Protein AF-A0A7W1IZS8-F1 (afdb_monomer)

Mean predicted aligned error: 7.18 Å

Solvent-accessible surface area (backbone atoms only — not comparable to full-atom values): 22994 Å² total; per-residue (Å²): 140,63,50,62,63,53,55,46,51,70,70,46,80,69,93,58,87,9,9,58,62,94,74,57,68,51,15,71,19,32,3,12,19,52,25,32,38,29,63,50,83,58,79,60,17,72,77,40,19,22,6,53,27,15,42,20,42,44,73,64,61,78,94,62,68,55,91,59,57,47,71,19,48,64,42,80,49,37,43,67,32,41,40,32,41,39,38,33,40,28,42,36,40,38,44,27,64,62,30,51,51,32,48,44,58,47,49,53,40,50,78,71,42,44,62,61,48,32,33,64,58,25,48,76,43,53,68,51,46,32,53,50,48,44,47,44,38,26,56,45,56,36,54,40,75,54,21,27,33,38,39,34,34,38,38,37,40,37,39,33,56,35,30,35,36,43,37,43,33,40,33,17,20,28,36,41,31,49,70,43,84,48,46,31,18,63,13,67,12,71,98,62,45,55,32,57,31,50,66,68,46,73,75,91,59,88,48,74,45,64,50,74,65,54,44,48,52,34,36,75,63,61,24,75,46,35,70,56,56,25,19,38,35,33,66,60,63,52,45,68,86,49,39,60,48,36,49,55,39,52,43,37,34,38,75,29,83,41,45,42,84,67,28,68,23,20,38,32,38,42,30,28,30,38,38,36,38,36,42,28,39,24,47,44,85,50,85,39,39,21,35,18,28,33,48,24,46,31,45,26,35,22,31,43,41,75,42,47,44,62,47,95,56,46,71,60,54,56,72,48,38,85,72,35,52,25,78,32,78,46,56,38,37,32,43,15,38,32,40,38,38,37,40,40,23,36,15,40,25,37,34,28,74,70,45,40,63,28,51,35,27,70,53,94,93,46,73,45,76,60,50,67,43,62,52,45,37,38,42,15,36,15,44,30,77,38,72,43,36,40,37,31,36,27,36,43,76,46,72,32,77,30,83,49,80,75,45,51,42,22,40,44,22,32,20,33,42,38,35,51,93,74,34,37,35,42,27,34,21,35,29,31,47,74,65,45,68,65,42,45,44,30,46,21,35,22,44,31,42,50,51,101,70,39,34,43,30,42,17,32,35,33,25,74,36,64,45,54,48,93,91,39,84,38,55,21,26,42,34,42,20,38,30,45,34,32,76,62

Secondary structure (DSSP, 8-state):
--HHHHHHHTTS--------SS---SHHHHHTTT--TTT--STTHHHH-GGGGGTTT-PPPTTT-S--GGGSS-TT-TTT--EEEEEEEEEEEEE-TTHHHHHHHHHHHHHTTHHHHHHHH-S-SHHHHHHHHHHHHHHHHHTSTT-EEEEEEEEEEEEEETTEEEEEEEEEEEEEEEEE---S-----SSS-HHHHHTT---S-----S-HHHHHHHHHTT-TTHHHHHHHHHHTT--TTTHHHHHHHHHHHHH----GGG---EEEEEE--EEEEEEEEEEEEETTEEEEEEEEEEEEEEEEEEEETT-TTHHHHHHTTTT-EEEEEEEEEEEEEEEE-SSEEEEEEEE-TT--EEPPPEETTEEPPPEE---EEEEEEEEEEETTEEEEEEEESS-B--SSTT--B-EEEEEEEEEETTTEEEEEEEEEESS--SS--EEEEEEEEE-SS-EEEEEEEEES-EEEETTEEEESEEEEEEEEEEE-

Sequence (488 aa):
MRLAPALVLLTGGVALGSAQESFTVGPRALGMGGTGVAAVDDLPAQYYNPAAFGFFAHQPPAEEQSDKGPLSVDNNALWRKNWGAEADFTFGARIHKDFAEHVNVLVEHYDNGTFDDLSLNGLQTEAQALQFIEILNALSNLSDPGNATTADSTGGFAVRIKQFGLGVRTYSQVSGRLNNLDLANLGLGGSGDVNTELGNITPSGSGSVLTGAQITQLTNAGITNAGIADQLAAQAGVTPEQSQLLVDALVAAQSGGGTLDQNVSSLRMYGVNVIEIPLSFGWAFNENIAIGGNLKAMIGRVYGTDVRVFDDNIEDALRNADENYEETMTWGVDLGVMVRMKMLNLGLTLRNLNSPTFDGPTVGAVTYDDYEIEPTATFGAAFIPFETLTFAADLDLIESETVLSSYKSRYARLGVEWDVLRFLALRAGYSENLAESDIGGLIHAGVGINLWLLRIDLAGAMALETTEYDGDEVPREARVGFQLAADF

pLDDT: mean 87.9, std 13.75, range [28.23, 98.81]

Radius of gyration: 27.05 Å; Cα contacts (8 Å, |Δi|>4): 1382; chains: 1; bounding box: 61×43×80 Å

Structure (mmCIF, N/CA/C/O backbone):
data_AF-A0A7W1IZS8-F1
#
_entry.id   AF-A0A7W1IZS8-F1
#
loop_
_atom_site.group_PDB
_atom_site.id
_atom_site.type_symbol
_atom_site.label_atom_id
_atom_site.label_alt_id
_atom_site.label_comp_id
_atom_site.label_asym_id
_atom_site.label_entity_id
_atom_site.label_seq_id
_atom_site.pdbx_PDB_ins_code
_atom_site.Cartn_x
_atom_site.Cartn_y
_atom_site.Cartn_z
_atom_site.occupancy
_atom_site.B_iso_or_equiv
_atom_site.auth_seq_id
_atom_site.auth_comp_id
_atom_site.auth_asym_id
_atom_site.auth_atom_id
_atom_site.pdbx_PDB_model_num
ATOM 1 N N . MET A 1 1 ? -28.287 10.564 14.687 1.00 43.97 1 MET A N 1
ATOM 2 C CA . MET A 1 1 ? -27.013 9.827 14.725 1.00 43.97 1 MET A CA 1
ATOM 3 C C . MET A 1 1 ? -26.788 9.107 13.413 1.00 43.97 1 MET A C 1
ATOM 5 O O . MET A 1 1 ? -27.653 8.342 13.007 1.00 43.97 1 MET A O 1
ATOM 9 N N . ARG A 1 2 ? -25.683 9.398 12.721 1.00 51.78 2 ARG A N 1
ATOM 10 C CA . ARG A 1 2 ? -25.278 8.764 11.458 1.00 51.78 2 ARG A CA 1
ATOM 11 C C . ARG A 1 2 ? -23.808 8.338 11.551 1.00 51.78 2 ARG A C 1
ATOM 13 O O . ARG A 1 2 ? -22.963 8.990 10.954 1.00 51.78 2 ARG A O 1
ATOM 20 N N . LEU A 1 3 ? -23.513 7.258 12.293 1.00 46.31 3 LEU A N 1
ATOM 21 C CA . LEU A 1 3 ? -22.224 6.557 12.143 1.00 46.31 3 LEU A CA 1
ATOM 22 C C . LEU A 1 3 ? -22.141 5.883 10.770 1.00 46.31 3 LEU A C 1
ATOM 24 O O . LEU A 1 3 ? -21.041 5.748 10.258 1.00 46.31 3 LEU A O 1
ATOM 28 N N . ALA A 1 4 ? -23.273 5.493 10.164 1.00 38.16 4 ALA A N 1
ATOM 29 C CA . ALA A 1 4 ? -23.290 4.783 8.883 1.00 38.16 4 ALA A CA 1
ATOM 30 C C . ALA A 1 4 ? -22.447 5.455 7.787 1.00 38.16 4 ALA A C 1
ATOM 32 O O . ALA A 1 4 ? -21.637 4.755 7.213 1.00 38.16 4 ALA A O 1
ATOM 33 N N . PRO A 1 5 ? -22.516 6.772 7.503 1.00 43.12 5 PRO A N 1
ATOM 34 C CA . PRO A 1 5 ? -21.577 7.417 6.592 1.00 43.12 5 PRO A CA 1
ATOM 35 C C . PRO A 1 5 ? -20.125 7.235 7.034 1.00 43.12 5 PRO A C 1
ATOM 37 O O . PRO A 1 5 ? -19.337 6.777 6.229 1.00 43.12 5 PRO A O 1
ATOM 40 N N . ALA A 1 6 ? -19.768 7.518 8.294 1.00 45.16 6 ALA A N 1
ATOM 41 C CA . ALA A 1 6 ? -18.395 7.412 8.809 1.00 45.16 6 ALA A CA 1
ATOM 42 C C . ALA A 1 6 ? -17.811 5.996 8.673 1.00 45.16 6 ALA A C 1
ATOM 44 O O . ALA A 1 6 ? -16.669 5.831 8.259 1.00 45.16 6 ALA A O 1
ATOM 45 N N . LEU A 1 7 ? -18.617 4.986 8.995 1.00 44.16 7 LEU A N 1
ATOM 46 C CA . LEU A 1 7 ? -18.271 3.569 8.943 1.00 44.16 7 LEU A CA 1
ATOM 47 C C . LEU A 1 7 ? -18.334 2.998 7.518 1.00 44.16 7 LEU A C 1
ATOM 49 O O . LEU A 1 7 ? -17.477 2.213 7.146 1.00 44.16 7 LEU A O 1
ATOM 53 N N . VAL A 1 8 ? -19.271 3.456 6.684 1.00 42.56 8 VAL A N 1
ATOM 54 C CA . VAL A 1 8 ? -19.317 3.163 5.239 1.00 42.56 8 VAL A CA 1
ATOM 55 C C . VAL A 1 8 ? -18.201 3.899 4.491 1.00 42.56 8 VAL A C 1
ATOM 57 O O . VAL A 1 8 ? -17.838 3.498 3.400 1.00 42.56 8 VAL A O 1
ATOM 60 N N . LEU A 1 9 ? -17.610 4.957 5.044 1.00 46.25 9 LEU A N 1
ATOM 61 C CA . LEU A 1 9 ? -16.424 5.631 4.494 1.00 46.25 9 LEU A CA 1
ATOM 62 C C . LEU A 1 9 ? -15.120 4.949 4.910 1.00 46.25 9 LEU A C 1
ATOM 64 O O . LEU A 1 9 ? -14.120 5.075 4.206 1.00 46.25 9 LEU A O 1
ATOM 68 N N . LEU A 1 10 ? -15.141 4.203 6.019 1.00 44.50 10 LEU A N 1
ATOM 69 C CA . LEU A 1 10 ? -14.067 3.283 6.394 1.00 44.50 10 LEU A CA 1
ATOM 70 C C . LEU A 1 10 ? -13.982 2.077 5.453 1.00 44.50 10 LEU A C 1
ATOM 72 O O . LEU A 1 10 ? -12.990 1.360 5.474 1.00 44.50 10 LEU A O 1
ATOM 76 N N . THR A 1 11 ? -15.012 1.848 4.636 1.00 39.25 11 THR A N 1
ATOM 77 C CA . THR A 1 11 ? -15.180 0.598 3.892 1.00 39.25 11 THR A CA 1
ATOM 78 C C . THR A 1 11 ? -15.521 0.798 2.410 1.00 39.25 11 THR A C 1
ATOM 80 O O . THR A 1 11 ? -15.166 -0.006 1.550 1.00 39.25 11 THR A O 1
ATOM 83 N N . GLY A 1 12 ? -16.154 1.916 2.077 1.00 35.62 12 GLY A N 1
ATOM 84 C CA . GLY A 1 12 ? -16.449 2.406 0.743 1.00 35.62 12 GLY A CA 1
ATOM 85 C C . GLY A 1 12 ? -15.410 3.439 0.351 1.00 35.62 12 GLY A C 1
ATOM 86 O O . GLY A 1 12 ? -15.528 4.612 0.703 1.00 35.62 12 GLY A O 1
ATOM 87 N N . GLY A 1 13 ? -14.397 2.977 -0.386 1.00 38.09 13 GLY A N 1
ATOM 88 C CA . GLY A 1 13 ? -13.285 3.781 -0.879 1.00 38.09 13 GLY A CA 1
ATOM 89 C C . GLY A 1 13 ? -13.738 5.148 -1.380 1.00 38.09 13 GLY A C 1
ATOM 90 O O . GLY A 1 13 ? -14.340 5.277 -2.450 1.00 38.09 13 GLY A O 1
ATOM 91 N N . VAL A 1 14 ? -13.427 6.182 -0.601 1.00 33.12 14 VAL A N 1
ATOM 92 C CA . VAL A 1 14 ? -13.538 7.552 -1.075 1.00 33.12 14 VAL A CA 1
ATOM 93 C C . VAL A 1 14 ? -12.558 7.680 -2.228 1.00 33.12 14 VAL A C 1
ATOM 95 O O . VAL A 1 14 ? -11.352 7.490 -2.070 1.00 33.12 14 VAL A O 1
ATOM 98 N N . ALA A 1 15 ? -13.099 7.995 -3.401 1.00 29.88 15 ALA A N 1
ATOM 99 C CA . ALA A 1 15 ? -12.353 8.431 -4.566 1.00 29.88 15 ALA A CA 1
ATOM 100 C C . ALA A 1 15 ? -11.723 9.804 -4.287 1.00 29.88 15 ALA A C 1
ATOM 102 O O . ALA A 1 15 ? -12.130 10.818 -4.839 1.00 29.88 15 ALA A O 1
ATOM 103 N N . LEU A 1 16 ? -10.730 9.835 -3.410 1.00 28.62 16 LEU A N 1
ATOM 104 C CA . LEU A 1 16 ? -9.750 10.898 -3.318 1.00 28.62 16 LEU A CA 1
ATOM 105 C C . LEU A 1 16 ? -8.412 10.192 -3.445 1.00 28.62 16 LEU A C 1
ATOM 107 O O . LEU A 1 16 ? -7.897 9.594 -2.503 1.00 28.62 16 LEU A O 1
ATOM 111 N N . GLY A 1 17 ? -7.897 10.169 -4.673 1.00 28.23 17 GLY A N 1
ATOM 112 C CA . GLY A 1 17 ? -6.537 9.713 -4.875 1.00 28.23 17 GLY A CA 1
ATOM 113 C C . GLY A 1 17 ? -5.616 10.592 -4.036 1.00 28.23 17 GLY A C 1
ATOM 114 O O . GLY A 1 17 ? -5.712 11.812 -4.141 1.00 28.23 17 GLY A O 1
ATOM 115 N N . SER A 1 18 ? -4.673 10.001 -3.299 1.00 35.53 18 SER A N 1
ATOM 116 C CA . SER A 1 18 ? -3.227 10.174 -3.531 1.00 35.53 18 SER A CA 1
ATOM 117 C C . SER A 1 18 ? -2.271 9.981 -2.297 1.00 35.53 18 SER A C 1
ATOM 119 O O . SER A 1 18 ? -2.784 10.072 -1.199 1.00 35.53 18 SER A O 1
ATOM 121 N N . ALA A 1 19 ? -0.933 9.686 -2.493 1.00 36.50 19 ALA A N 1
ATOM 122 C CA . ALA A 1 19 ? 0.280 9.242 -1.680 1.00 36.50 19 ALA A CA 1
ATOM 123 C C . ALA A 1 19 ? 1.075 7.984 -2.130 1.00 36.50 19 ALA A C 1
ATOM 125 O O . ALA A 1 19 ? 0.752 7.449 -3.159 1.00 36.50 19 ALA A O 1
ATOM 126 N N . GLN A 1 20 ? 2.121 7.483 -1.440 1.00 38.25 20 GLN A N 1
ATOM 127 C CA . GLN A 1 20 ? 3.012 6.430 -1.984 1.00 38.25 20 GLN A CA 1
ATOM 128 C C . GLN A 1 20 ? 3.476 5.298 -1.031 1.00 38.25 20 GLN A C 1
ATOM 130 O O . GLN A 1 20 ? 4.017 5.543 0.045 1.00 38.25 20 GLN A O 1
ATOM 135 N N . GLU A 1 21 ? 3.349 4.053 -1.527 1.00 48.28 21 GLU A N 1
ATOM 136 C CA . GLU A 1 21 ? 3.900 2.776 -1.021 1.00 48.28 21 GLU A CA 1
ATOM 137 C C . GLU A 1 21 ? 4.886 2.187 -2.061 1.00 48.28 21 GLU A C 1
ATOM 139 O O . GLU A 1 21 ? 5.133 2.797 -3.104 1.00 48.28 21 GLU A O 1
ATOM 144 N N . SER A 1 22 ? 5.427 0.978 -1.858 1.00 57.94 22 SER A N 1
ATOM 145 C CA . SER A 1 22 ? 6.132 0.232 -2.912 1.00 57.94 22 SER A CA 1
ATOM 146 C C . SER A 1 22 ? 5.193 -0.086 -4.081 1.00 57.94 22 SER A C 1
ATOM 148 O O . SER A 1 22 ? 4.515 -1.112 -4.126 1.00 57.94 22 SER A O 1
ATOM 150 N N . PHE A 1 23 ? 5.123 0.830 -5.042 1.00 75.62 23 PHE A N 1
ATOM 151 C CA . PHE A 1 23 ? 4.210 0.692 -6.158 1.00 75.62 23 PHE A CA 1
ATOM 152 C C . PHE A 1 23 ? 4.622 -0.407 -7.111 1.00 75.62 23 PHE A C 1
ATOM 154 O O . PHE A 1 23 ? 5.800 -0.596 -7.434 1.00 75.62 23 PHE A O 1
ATOM 161 N N . THR A 1 24 ? 3.597 -1.027 -7.680 1.00 85.75 24 THR A N 1
ATOM 162 C CA . THR A 1 24 ? 3.748 -1.797 -8.903 1.00 85.75 24 THR A CA 1
ATOM 163 C C . THR A 1 24 ? 3.389 -0.919 -10.097 1.00 85.75 24 THR A C 1
ATOM 165 O O . THR A 1 24 ? 2.218 -0.635 -10.353 1.00 85.75 24 THR A O 1
ATOM 168 N N . VAL A 1 25 ? 4.419 -0.455 -10.804 1.00 90.69 25 VAL A N 1
ATOM 169 C CA . VAL A 1 25 ? 4.283 0.441 -11.954 1.00 90.69 25 VAL A CA 1
ATOM 170 C C . VAL A 1 25 ? 4.130 -0.379 -13.229 1.00 90.69 25 VAL A C 1
ATOM 172 O O . VAL A 1 25 ? 4.964 -1.219 -13.534 1.00 90.69 25 VAL A O 1
ATOM 175 N N . GLY A 1 26 ? 3.083 -0.122 -14.008 1.00 92.00 26 GLY A N 1
ATOM 176 C CA . GLY A 1 26 ? 2.850 -0.846 -15.254 1.00 92.00 26 GLY A CA 1
ATOM 177 C C . GLY A 1 26 ? 2.192 -2.232 -15.058 1.00 92.00 26 GLY A C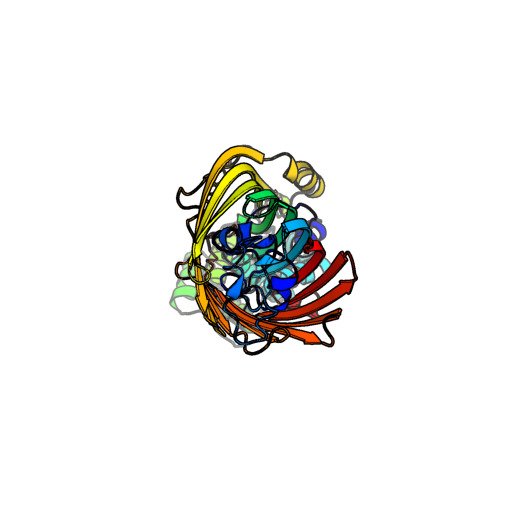 1
ATOM 178 O O . GLY A 1 26 ? 2.664 -3.067 -14.281 1.00 92.00 26 GLY A O 1
ATOM 179 N N . PRO A 1 27 ? 1.127 -2.548 -15.813 1.00 94.62 27 PRO A N 1
ATOM 180 C CA . PRO A 1 27 ? 0.439 -3.841 -15.778 1.00 94.62 27 PRO A CA 1
ATOM 181 C C . PRO A 1 27 ? 1.301 -5.039 -16.163 1.00 94.62 27 PRO A C 1
ATOM 183 O O . PRO A 1 27 ? 1.042 -6.146 -15.693 1.00 94.62 27 PRO A O 1
ATOM 186 N N . ARG A 1 28 ? 2.326 -4.858 -17.008 1.00 95.44 28 ARG A N 1
ATOM 187 C CA . ARG A 1 28 ? 3.277 -5.938 -17.305 1.00 95.44 28 ARG A CA 1
ATOM 188 C C . ARG A 1 28 ? 3.970 -6.415 -16.031 1.00 95.44 28 ARG A C 1
ATOM 190 O O . ARG A 1 28 ? 3.966 -7.614 -15.762 1.00 95.44 28 ARG A O 1
ATOM 197 N N . ALA A 1 29 ? 4.512 -5.488 -15.244 1.00 96.69 29 ALA A N 1
ATOM 198 C CA . ALA A 1 29 ? 5.146 -5.818 -13.977 1.00 96.69 29 ALA A CA 1
ATOM 199 C C . ALA A 1 29 ? 4.118 -6.331 -12.962 1.00 96.69 29 ALA A C 1
ATOM 201 O O . ALA A 1 29 ? 4.387 -7.342 -12.318 1.00 96.69 29 ALA A O 1
ATOM 202 N N . LEU A 1 30 ? 2.917 -5.730 -12.892 1.00 97.31 30 LEU A N 1
ATOM 203 C CA . LEU A 1 30 ? 1.813 -6.231 -12.058 1.00 97.31 30 LEU A CA 1
ATOM 204 C C . LEU A 1 30 ? 1.523 -7.703 -12.339 1.00 97.31 30 LEU A C 1
ATOM 206 O O . LEU A 1 30 ? 1.610 -8.518 -11.436 1.00 97.31 30 LEU A O 1
ATOM 210 N N . GLY A 1 31 ? 1.315 -8.089 -13.597 1.00 97.56 31 GLY A N 1
ATOM 211 C CA . GLY A 1 31 ? 1.073 -9.489 -13.952 1.00 97.56 31 GLY A CA 1
ATOM 212 C C . GLY A 1 31 ? 2.228 -10.444 -13.616 1.00 97.56 31 GLY A C 1
ATOM 213 O O . GLY A 1 31 ? 1.997 -11.646 -13.525 1.00 97.56 31 GLY A O 1
ATOM 214 N N . MET A 1 32 ? 3.451 -9.934 -13.429 1.00 97.94 32 MET A N 1
ATOM 215 C CA . MET A 1 32 ? 4.651 -10.697 -13.063 1.00 97.94 32 MET A CA 1
ATOM 216 C C . MET A 1 32 ? 5.034 -10.545 -11.577 1.00 97.94 32 MET A C 1
ATOM 218 O O . MET A 1 32 ? 6.210 -10.674 -11.231 1.00 97.94 32 MET A O 1
ATOM 222 N N . GLY A 1 33 ? 4.091 -10.228 -10.686 1.00 96.50 33 GLY A N 1
ATOM 223 C CA . GLY A 1 33 ? 4.384 -10.132 -9.250 1.00 96.50 33 GLY A CA 1
ATOM 224 C C . GLY A 1 33 ? 5.113 -8.852 -8.847 1.00 96.50 33 GLY A C 1
ATOM 225 O O . GLY A 1 33 ? 5.777 -8.823 -7.819 1.00 96.50 33 GLY A O 1
ATOM 226 N N . GLY A 1 34 ? 5.062 -7.811 -9.678 1.00 95.50 34 GLY A N 1
ATOM 227 C CA . GLY A 1 34 ? 5.795 -6.557 -9.500 1.00 95.50 34 GLY A CA 1
ATOM 228 C C . GLY A 1 34 ? 7.278 -6.627 -9.872 1.00 95.50 34 GLY A C 1
ATOM 229 O O . GLY A 1 34 ? 8.031 -5.723 -9.515 1.00 95.50 34 GLY A O 1
ATOM 230 N N . THR A 1 35 ? 7.712 -7.682 -10.567 1.00 97.25 35 THR A N 1
ATOM 231 C CA . THR A 1 35 ? 9.100 -7.815 -11.032 1.00 97.25 35 THR A CA 1
ATOM 232 C C . THR A 1 35 ? 9.377 -6.936 -12.253 1.00 97.25 35 THR A C 1
ATOM 234 O O . THR A 1 35 ? 8.538 -6.788 -13.142 1.00 97.25 35 THR A O 1
ATOM 237 N N . GLY A 1 36 ? 10.583 -6.371 -12.321 1.00 95.38 36 GLY A N 1
ATOM 238 C CA . GLY A 1 36 ? 10.985 -5.498 -13.421 1.00 95.38 36 GLY A CA 1
ATOM 239 C C . GLY A 1 36 ? 12.461 -5.100 -13.437 1.00 95.38 36 GLY A C 1
ATOM 240 O O . GLY A 1 36 ? 12.983 -4.800 -14.504 1.00 95.38 36 GLY A O 1
ATOM 241 N N . VAL A 1 37 ? 13.197 -5.163 -12.325 1.00 97.31 37 VAL A N 1
ATOM 242 C CA . VAL A 1 37 ? 14.558 -4.587 -12.234 1.00 97.31 37 VAL A CA 1
ATOM 243 C C . VAL A 1 37 ? 15.540 -5.164 -13.265 1.00 97.31 37 VAL A C 1
ATOM 245 O O . VAL A 1 37 ? 16.392 -4.441 -13.790 1.00 97.31 37 VAL A O 1
ATOM 248 N N . ALA A 1 38 ? 15.420 -6.455 -13.583 1.00 97.19 38 ALA A N 1
ATOM 249 C CA . ALA A 1 38 ? 16.226 -7.125 -14.611 1.00 97.19 38 ALA A CA 1
ATOM 250 C C . ALA A 1 38 ? 15.430 -7.563 -15.857 1.00 97.19 38 ALA A C 1
ATOM 252 O O . ALA A 1 38 ? 16.031 -7.975 -16.853 1.00 97.19 38 ALA A O 1
ATOM 253 N N . ALA A 1 39 ? 14.096 -7.498 -15.797 1.00 96.06 39 ALA A N 1
ATOM 254 C CA . ALA A 1 39 ? 13.183 -7.966 -16.844 1.00 96.06 39 ALA A CA 1
ATOM 255 C C . ALA A 1 39 ? 12.528 -6.828 -17.643 1.00 96.06 39 ALA A C 1
ATOM 257 O O . ALA A 1 39 ? 11.835 -7.094 -18.631 1.00 96.06 39 ALA A O 1
ATOM 258 N N . VAL A 1 40 ? 12.715 -5.576 -17.215 1.00 94.06 40 VAL A N 1
ATOM 259 C CA . VAL A 1 40 ? 12.160 -4.404 -17.888 1.00 94.06 40 VAL A CA 1
ATOM 260 C C . VAL A 1 40 ? 12.774 -4.240 -19.269 1.00 94.06 40 VAL A C 1
ATOM 262 O O . VAL A 1 40 ? 13.985 -4.367 -19.467 1.00 94.06 40 VAL A O 1
ATOM 265 N N . ASP A 1 41 ? 11.911 -3.989 -20.239 1.00 90.69 41 ASP A N 1
ATOM 266 C CA . ASP A 1 41 ? 12.270 -3.901 -21.646 1.00 90.69 41 ASP A CA 1
ATOM 267 C C . ASP A 1 41 ? 11.582 -2.722 -22.343 1.00 90.69 41 ASP A C 1
ATOM 269 O O . ASP A 1 41 ? 11.731 -2.548 -23.549 1.00 90.69 41 ASP A O 1
ATOM 273 N N . ASP A 1 42 ? 10.848 -1.907 -21.596 1.00 89.12 42 ASP A N 1
ATOM 274 C CA . ASP A 1 42 ? 9.970 -0.840 -22.051 1.00 89.12 42 ASP A CA 1
ATOM 275 C C . ASP A 1 42 ? 10.107 0.416 -21.163 1.00 89.12 42 ASP A C 1
ATOM 277 O O . ASP A 1 42 ? 11.081 0.599 -20.428 1.00 89.12 42 ASP A O 1
ATOM 281 N N . LEU A 1 43 ? 9.170 1.350 -21.296 1.00 89.75 43 LEU A N 1
ATOM 282 C CA . LEU A 1 43 ? 9.180 2.662 -20.646 1.00 89.75 43 LEU A CA 1
ATOM 283 C C . LEU A 1 43 ? 9.077 2.668 -19.102 1.00 89.75 43 LEU A C 1
ATOM 285 O O . LEU A 1 43 ? 9.686 3.565 -18.505 1.00 89.75 43 LEU A O 1
ATOM 289 N N . PRO A 1 44 ? 8.495 1.662 -18.417 1.00 92.69 44 PRO A N 1
ATOM 290 C CA . PRO A 1 44 ? 8.609 1.485 -16.972 1.00 92.69 44 PRO A CA 1
ATOM 291 C C . PRO A 1 44 ? 10.056 1.309 -16.494 1.00 92.69 44 PRO A C 1
ATOM 293 O O . PRO A 1 44 ? 10.304 1.350 -15.290 1.00 92.69 44 PRO A O 1
ATOM 296 N N . ALA A 1 45 ? 11.041 1.189 -17.396 1.00 95.25 45 ALA A N 1
ATOM 297 C CA . ALA A 1 45 ? 12.463 1.261 -17.060 1.00 95.25 45 ALA A CA 1
ATOM 298 C C . ALA A 1 45 ? 12.819 2.530 -16.278 1.00 95.25 45 ALA A C 1
ATOM 300 O O . ALA A 1 45 ? 13.744 2.497 -15.472 1.00 95.25 45 ALA A O 1
ATOM 301 N N . GLN A 1 46 ? 12.076 3.629 -16.469 1.00 95.00 46 GLN A N 1
ATOM 302 C CA . GLN A 1 46 ? 12.249 4.846 -15.669 1.00 95.00 46 GLN A CA 1
ATOM 303 C C . GLN A 1 46 ? 12.047 4.564 -14.175 1.00 95.00 46 GLN A C 1
ATOM 305 O O . GLN A 1 46 ? 12.768 5.112 -13.353 1.00 95.00 46 GLN A O 1
ATOM 310 N N . TYR A 1 47 ? 11.111 3.683 -13.822 1.00 95.38 47 TYR A N 1
ATOM 311 C CA . TYR A 1 47 ? 10.851 3.273 -12.445 1.00 95.38 47 TYR A CA 1
ATOM 312 C C . TYR A 1 47 ? 11.756 2.116 -12.008 1.00 95.38 47 TYR A C 1
ATOM 314 O O . TYR A 1 47 ? 12.408 2.200 -10.969 1.00 95.38 47 TYR A O 1
ATOM 322 N N . TYR A 1 48 ? 11.801 1.040 -12.799 1.00 96.62 48 TYR A N 1
ATOM 323 C CA . TYR A 1 48 ? 12.417 -0.221 -12.382 1.00 96.62 48 TYR A CA 1
ATOM 324 C C . TYR A 1 48 ? 13.932 -0.246 -12.495 1.00 96.62 48 TYR A C 1
ATOM 326 O O . TYR A 1 48 ? 14.578 -0.766 -11.593 1.00 96.62 48 TYR A O 1
ATOM 334 N N . ASN A 1 49 ? 14.498 0.233 -13.607 1.00 98.06 49 ASN A N 1
ATOM 335 C CA . ASN A 1 49 ? 15.945 0.264 -13.803 1.00 98.06 49 ASN A CA 1
ATOM 336 C C . ASN A 1 49 ? 16.332 1.168 -14.989 1.00 98.06 49 ASN A C 1
ATOM 338 O O . ASN A 1 49 ? 16.298 0.719 -16.145 1.00 98.06 49 ASN A O 1
ATOM 342 N N . PRO A 1 50 ? 16.778 2.415 -14.746 1.00 97.81 50 PRO A N 1
ATOM 343 C CA . PRO A 1 50 ? 17.102 3.340 -15.826 1.00 97.81 50 PRO A CA 1
ATOM 344 C C . PRO A 1 50 ? 18.319 2.904 -16.659 1.00 97.81 50 PRO A C 1
ATOM 346 O O . PRO A 1 50 ? 18.528 3.428 -17.752 1.00 97.81 50 PRO A O 1
ATOM 349 N N . ALA A 1 51 ? 19.111 1.918 -16.217 1.00 98.00 51 ALA A N 1
ATOM 350 C CA . ALA A 1 51 ? 20.191 1.366 -17.036 1.00 98.00 51 ALA A CA 1
ATOM 351 C C . ALA A 1 51 ? 19.697 0.668 -18.308 1.00 98.00 51 ALA A C 1
ATOM 353 O O . ALA A 1 51 ? 20.441 0.623 -19.290 1.00 98.00 51 ALA A O 1
ATOM 354 N N . ALA A 1 52 ? 18.447 0.187 -18.338 1.00 96.25 52 ALA A N 1
ATOM 355 C CA . ALA A 1 52 ? 17.859 -0.393 -19.546 1.00 96.25 52 ALA A CA 1
ATOM 356 C C . ALA A 1 52 ? 17.879 0.596 -20.726 1.00 96.25 52 ALA A C 1
ATOM 358 O O . ALA A 1 52 ? 18.047 0.181 -21.876 1.00 96.25 52 ALA A O 1
ATOM 359 N N . PHE A 1 53 ? 17.838 1.911 -20.447 1.00 96.62 53 PHE A N 1
ATOM 360 C CA . PHE A 1 53 ? 17.958 2.936 -21.480 1.00 96.62 53 PHE A CA 1
ATOM 361 C C . PHE A 1 53 ? 19.262 2.872 -22.270 1.00 96.62 53 PHE A C 1
ATOM 363 O O . PHE A 1 53 ? 19.267 3.213 -23.448 1.00 96.62 53 PHE A O 1
ATOM 370 N N . GLY A 1 54 ? 20.350 2.374 -21.679 1.00 95.38 54 GLY A N 1
ATOM 371 C CA . GLY A 1 54 ? 21.625 2.254 -22.379 1.00 95.38 54 GLY A CA 1
ATOM 372 C C . GLY A 1 54 ? 21.585 1.259 -23.536 1.00 95.38 54 GLY A C 1
ATOM 373 O O . GLY A 1 54 ? 22.358 1.404 -24.479 1.00 95.38 54 GLY A O 1
ATOM 374 N N . PHE A 1 55 ? 20.682 0.276 -23.484 1.00 93.50 55 PHE A N 1
ATOM 375 C CA . PHE A 1 55 ? 20.550 -0.764 -24.503 1.00 93.50 55 PHE A CA 1
ATOM 376 C C . PHE A 1 55 ? 19.535 -0.416 -25.598 1.00 93.50 55 PHE A C 1
ATOM 378 O O . PHE A 1 55 ? 19.577 -1.000 -26.683 1.00 93.50 55 PHE A O 1
ATOM 385 N N . PHE A 1 56 ? 18.642 0.547 -25.3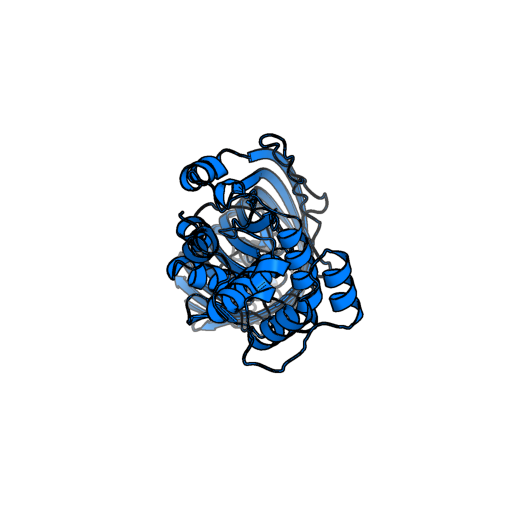58 1.00 91.88 56 PHE A N 1
ATOM 386 C CA . PHE A 1 56 ? 17.687 0.993 -26.367 1.00 91.88 56 PHE A CA 1
ATOM 387 C C . PHE A 1 56 ? 18.389 1.650 -27.552 1.00 91.88 56 PHE A C 1
ATOM 389 O O . PHE A 1 56 ? 19.152 2.603 -27.392 1.00 91.88 56 PHE A O 1
ATOM 396 N N . ALA A 1 57 ? 18.100 1.155 -28.758 1.00 84.44 57 ALA A N 1
ATOM 397 C CA . ALA A 1 57 ? 18.765 1.567 -29.996 1.00 84.44 57 ALA A CA 1
ATOM 398 C C . ALA A 1 57 ? 20.301 1.404 -29.987 1.00 84.44 57 ALA A C 1
ATOM 400 O O . ALA A 1 57 ? 20.989 1.973 -30.842 1.00 84.44 57 ALA A O 1
ATOM 401 N N . HIS A 1 58 ? 20.854 0.628 -29.046 1.00 83.88 58 HIS A N 1
ATOM 402 C CA . HIS A 1 58 ? 22.280 0.333 -29.000 1.00 83.88 58 HIS A CA 1
ATOM 403 C C . HIS A 1 58 ? 22.610 -0.733 -30.043 1.00 83.88 58 HIS A C 1
ATOM 405 O O . HIS A 1 58 ? 22.350 -1.920 -29.851 1.00 83.88 58 HIS A O 1
ATOM 411 N N . GLN A 1 59 ? 23.142 -0.303 -31.185 1.00 74.00 59 GLN A N 1
ATOM 412 C CA . GLN A 1 59 ? 23.461 -1.217 -32.275 1.00 74.00 59 GLN A CA 1
ATOM 413 C C . GLN A 1 59 ? 24.739 -2.010 -31.965 1.00 74.00 59 GLN A C 1
ATOM 415 O O . GLN A 1 59 ? 25.785 -1.391 -31.746 1.00 74.00 59 GLN A O 1
ATOM 420 N N . PRO A 1 60 ? 24.696 -3.353 -32.011 1.00 66.62 60 PRO A N 1
ATOM 421 C CA . PRO A 1 60 ? 25.902 -4.170 -31.929 1.00 66.62 60 PRO A CA 1
ATOM 422 C C . PRO A 1 60 ? 26.794 -3.947 -33.171 1.00 66.62 60 PRO A C 1
ATOM 424 O O . PRO A 1 60 ? 26.317 -3.400 -34.173 1.00 66.62 60 PRO A O 1
ATOM 427 N N . PRO A 1 61 ? 28.081 -4.349 -33.176 1.00 68.12 61 PRO A N 1
ATOM 428 C CA . PRO A 1 61 ? 28.928 -4.301 -34.373 1.00 68.12 61 PRO A CA 1
ATOM 429 C C . PRO A 1 61 ? 28.264 -4.993 -35.577 1.00 68.12 61 PRO A C 1
ATOM 431 O O . PRO A 1 61 ? 27.564 -5.984 -35.410 1.00 68.12 61 PRO A O 1
ATOM 434 N N . ALA A 1 62 ? 28.482 -4.507 -36.805 1.00 65.44 62 ALA A N 1
ATOM 435 C CA . ALA A 1 62 ? 27.767 -4.988 -38.002 1.00 65.44 62 ALA A CA 1
ATOM 436 C C . ALA A 1 62 ? 27.895 -6.506 -38.262 1.00 65.44 62 ALA A C 1
ATOM 438 O O . ALA A 1 62 ? 26.972 -7.126 -38.781 1.00 65.44 62 ALA A O 1
ATOM 439 N N . GLU A 1 63 ? 29.012 -7.111 -37.858 1.00 58.53 63 GLU A N 1
ATOM 440 C CA . GLU A 1 63 ? 29.273 -8.560 -37.938 1.00 58.53 63 GLU A CA 1
ATOM 441 C C . GLU A 1 63 ? 28.369 -9.379 -36.995 1.00 58.53 63 GLU A C 1
ATOM 443 O O . GLU A 1 63 ? 28.135 -10.568 -37.202 1.00 58.53 63 GLU A O 1
ATOM 448 N N . GLU A 1 64 ? 27.822 -8.710 -35.984 1.00 58.03 64 GLU A N 1
ATOM 449 C CA . GLU A 1 64 ? 26.946 -9.220 -34.940 1.00 58.03 64 GLU A CA 1
ATOM 450 C C . GLU A 1 64 ? 25.479 -8.765 -35.134 1.00 58.03 64 GLU A C 1
ATOM 452 O O . GLU A 1 64 ? 24.582 -9.265 -34.460 1.00 58.03 64 GLU A O 1
ATOM 457 N N . GLN A 1 65 ? 25.194 -7.902 -36.121 1.00 62.03 65 GLN A N 1
ATOM 458 C CA . GLN A 1 65 ? 23.845 -7.458 -36.526 1.00 62.03 65 GLN A CA 1
ATOM 459 C C . GLN A 1 65 ? 23.100 -8.498 -37.396 1.00 62.03 65 GLN A C 1
ATOM 461 O O . GLN A 1 65 ? 22.434 -8.156 -38.374 1.00 62.03 65 GLN A O 1
ATOM 466 N N . SER A 1 66 ? 23.208 -9.786 -37.064 1.00 54.41 66 SER A N 1
ATOM 467 C CA . SER A 1 66 ? 22.305 -10.828 -37.580 1.00 54.41 66 SER A CA 1
ATOM 468 C C . SER A 1 66 ? 21.279 -11.172 -36.500 1.00 54.41 66 SER A C 1
ATOM 470 O O . SER A 1 66 ? 21.532 -10.917 -35.328 1.00 54.41 66 SER A O 1
ATOM 472 N N . ASP A 1 67 ? 20.101 -11.683 -36.864 1.00 55.94 67 ASP A N 1
ATOM 473 C CA . ASP A 1 67 ? 19.055 -12.080 -35.907 1.00 55.94 67 ASP A CA 1
ATOM 474 C C . ASP A 1 67 ? 19.622 -13.179 -34.977 1.00 55.94 67 ASP A C 1
ATOM 476 O O . ASP A 1 67 ? 19.616 -14.361 -35.316 1.00 55.94 67 ASP A O 1
ATOM 480 N N . LYS A 1 68 ? 20.236 -12.782 -33.850 1.00 55.06 68 LYS A N 1
ATOM 481 C CA . LYS A 1 68 ? 21.134 -13.629 -33.036 1.00 55.06 68 LYS A CA 1
ATOM 482 C C . LYS A 1 68 ? 20.409 -14.778 -32.312 1.00 55.06 68 LYS A C 1
ATOM 484 O O . LYS A 1 68 ? 21.061 -15.589 -31.647 1.00 55.06 68 LYS A O 1
ATOM 489 N N . GLY A 1 69 ? 19.086 -14.884 -32.450 1.00 57.12 69 GLY A N 1
ATOM 490 C CA . GLY A 1 69 ? 18.271 -15.901 -31.797 1.00 57.12 69 GLY A CA 1
ATOM 491 C C . GLY A 1 69 ? 18.422 -15.888 -30.266 1.00 57.12 69 GLY A C 1
ATOM 492 O O . GLY A 1 69 ? 18.991 -14.957 -29.690 1.00 57.12 69 GLY A O 1
ATOM 493 N N . PRO A 1 70 ? 17.992 -16.953 -29.571 1.00 55.47 70 PRO A N 1
ATOM 494 C CA . PRO A 1 70 ? 17.907 -16.980 -28.106 1.00 55.47 70 PRO A CA 1
ATOM 495 C C . PRO A 1 70 ? 19.268 -16.990 -27.382 1.00 55.47 70 PRO A C 1
ATOM 497 O O . PRO A 1 70 ? 19.311 -16.977 -26.159 1.00 55.47 70 PRO A O 1
ATOM 500 N N . LEU A 1 71 ? 20.392 -17.051 -28.111 1.00 58.25 71 LEU A N 1
ATOM 501 C CA . LEU A 1 71 ? 21.750 -17.029 -27.548 1.00 58.25 71 LEU A CA 1
ATOM 502 C C . LEU A 1 71 ? 22.418 -15.647 -27.645 1.00 58.25 71 LEU A C 1
ATOM 504 O O . LEU A 1 71 ? 23.595 -15.515 -27.288 1.00 58.25 71 LEU A O 1
ATOM 508 N N . SER A 1 72 ? 21.690 -14.642 -28.140 1.00 75.25 72 SER A N 1
ATOM 509 C CA . SER A 1 72 ? 22.079 -13.235 -28.088 1.00 75.25 72 SER A CA 1
ATOM 510 C C . SER A 1 72 ? 22.163 -12.742 -26.648 1.00 75.25 72 SER A C 1
ATOM 512 O O . SER A 1 72 ? 21.379 -13.159 -25.803 1.00 75.25 72 SER A O 1
ATOM 514 N N . VAL A 1 73 ? 23.061 -11.797 -26.374 1.00 82.12 73 VAL A N 1
ATOM 515 C CA . VAL A 1 73 ? 22.969 -10.992 -25.144 1.00 82.12 73 VAL A CA 1
ATOM 516 C C . VAL A 1 73 ? 21.741 -10.073 -25.207 1.00 82.12 73 VAL A C 1
ATOM 518 O O . VAL A 1 73 ? 21.152 -9.774 -24.170 1.00 82.12 73 VAL A O 1
ATOM 521 N N . ASP A 1 74 ? 21.309 -9.696 -26.421 1.00 80.25 74 ASP A N 1
ATOM 522 C CA . ASP A 1 74 ? 20.056 -8.978 -26.645 1.00 80.25 74 ASP A CA 1
ATOM 523 C C . ASP A 1 74 ? 18.857 -9.907 -26.901 1.00 80.25 74 ASP A C 1
ATOM 525 O O . ASP A 1 74 ? 18.405 -10.061 -28.035 1.00 80.25 74 ASP A O 1
ATOM 529 N N . ASN A 1 75 ? 18.380 -10.568 -25.847 1.00 79.31 75 ASN A N 1
ATOM 530 C CA . ASN A 1 75 ? 17.309 -11.578 -25.867 1.00 79.31 75 ASN A CA 1
ATOM 531 C C . ASN A 1 75 ? 15.866 -11.026 -25.845 1.00 79.31 75 ASN A C 1
ATOM 533 O O . ASN A 1 75 ? 14.920 -11.803 -25.936 1.00 79.31 75 ASN A O 1
ATOM 537 N N . ASN A 1 76 ? 15.692 -9.707 -25.766 1.00 81.44 76 ASN A N 1
ATOM 538 C CA . ASN A 1 76 ? 14.408 -8.986 -25.814 1.00 81.44 76 ASN A CA 1
ATOM 539 C C . ASN A 1 76 ? 14.423 -7.843 -26.859 1.00 81.44 76 ASN A C 1
ATOM 541 O O . ASN A 1 76 ? 13.543 -6.984 -26.874 1.00 81.44 76 ASN A O 1
ATOM 545 N N . ALA A 1 77 ? 15.419 -7.848 -27.754 1.00 83.50 77 ALA A N 1
ATOM 546 C CA . ALA A 1 77 ? 15.545 -6.957 -28.907 1.00 83.50 77 ALA A CA 1
ATOM 547 C C . ALA A 1 77 ? 15.478 -5.445 -28.591 1.00 83.50 77 ALA A C 1
ATOM 549 O O . ALA A 1 77 ? 14.936 -4.673 -29.390 1.00 83.50 77 ALA A O 1
ATOM 550 N N . LEU A 1 78 ? 16.073 -4.996 -27.477 1.00 88.19 78 LEU A N 1
ATOM 551 C CA . LEU A 1 78 ? 16.115 -3.564 -27.119 1.00 88.19 78 LEU A CA 1
ATOM 552 C C . LEU A 1 78 ? 16.803 -2.717 -28.194 1.00 88.19 78 LEU A C 1
ATOM 554 O O . LEU A 1 78 ? 16.444 -1.554 -28.387 1.00 88.19 78 LEU A O 1
ATOM 558 N N . TRP A 1 79 ? 17.746 -3.295 -28.943 1.00 84.50 79 TRP A N 1
ATOM 559 C CA . TRP A 1 79 ? 18.427 -2.608 -30.040 1.00 84.50 79 TRP A CA 1
ATOM 560 C C . TRP A 1 79 ? 17.474 -2.147 -31.154 1.00 84.50 79 TRP A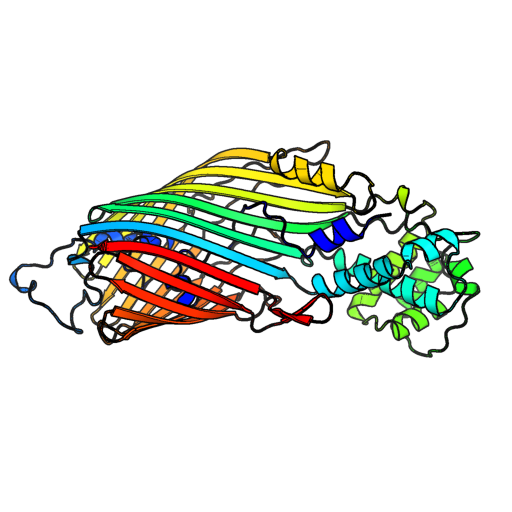 C 1
ATOM 562 O O . TRP A 1 79 ? 17.774 -1.179 -31.855 1.00 84.50 79 TRP A O 1
ATOM 572 N N . ARG A 1 80 ? 16.328 -2.822 -31.340 1.00 85.12 80 ARG A N 1
ATOM 573 C CA . ARG A 1 80 ? 15.325 -2.456 -32.360 1.00 85.12 80 ARG A CA 1
ATOM 574 C C . ARG A 1 80 ? 14.460 -1.292 -31.919 1.00 85.12 80 ARG A C 1
ATOM 576 O O . ARG A 1 80 ? 14.057 -0.493 -32.755 1.00 85.12 80 ARG A O 1
ATOM 583 N N . LYS A 1 81 ? 14.241 -1.194 -30.613 1.00 90.12 81 LYS A N 1
ATOM 584 C CA . LYS A 1 81 ? 13.390 -0.210 -29.973 1.00 90.12 81 LYS A CA 1
ATOM 585 C C . LYS A 1 81 ? 14.071 1.165 -30.078 1.00 90.12 81 LYS A C 1
ATOM 587 O O . LYS A 1 81 ? 14.987 1.468 -29.317 1.00 90.12 81 LYS A O 1
ATOM 592 N N . ASN A 1 82 ? 13.626 2.020 -30.993 1.00 90.12 82 ASN A N 1
ATOM 593 C CA . ASN A 1 82 ? 14.124 3.385 -31.205 1.00 90.12 82 ASN A CA 1
ATOM 594 C C . ASN A 1 82 ? 13.203 4.464 -30.632 1.00 90.12 82 ASN A C 1
ATOM 596 O O . ASN A 1 82 ? 13.679 5.544 -30.272 1.00 90.12 82 ASN A O 1
ATOM 600 N N . TRP A 1 83 ? 11.905 4.197 -30.579 1.00 94.31 83 TRP A N 1
ATOM 601 C CA . TRP A 1 83 ? 10.900 5.111 -30.070 1.00 94.31 83 TRP A CA 1
ATOM 602 C C . TRP A 1 83 ? 9.829 4.337 -29.312 1.00 94.31 83 TRP A C 1
ATOM 604 O O . TRP A 1 83 ? 9.410 3.265 -29.730 1.00 94.31 83 TRP A O 1
ATOM 614 N N . GLY A 1 84 ? 9.358 4.893 -28.207 1.00 95.00 84 GLY A N 1
ATOM 615 C CA . GLY A 1 84 ? 8.203 4.344 -27.513 1.00 95.00 84 GLY A CA 1
ATOM 616 C C . GLY A 1 84 ? 7.357 5.449 -26.920 1.00 95.00 84 GLY A C 1
ATOM 617 O O . GLY A 1 84 ? 7.887 6.498 -26.553 1.00 95.00 84 GLY A O 1
ATOM 618 N N . ALA A 1 85 ? 6.063 5.203 -26.792 1.00 96.75 85 ALA A N 1
ATOM 619 C CA . ALA A 1 85 ? 5.179 5.971 -25.938 1.00 96.75 85 ALA A CA 1
ATOM 620 C C . ALA A 1 85 ? 4.255 5.021 -25.184 1.00 96.75 85 ALA A C 1
ATOM 622 O O . ALA A 1 85 ? 3.758 4.052 -25.758 1.00 96.75 85 ALA A O 1
ATOM 623 N N . GLU A 1 86 ? 3.996 5.315 -23.918 1.00 95.44 86 GLU A N 1
ATOM 624 C CA . GLU A 1 86 ? 3.057 4.547 -23.112 1.00 95.44 86 GLU A CA 1
ATOM 625 C C . GLU A 1 86 ? 2.191 5.450 -22.256 1.00 95.44 86 GLU A C 1
ATOM 627 O O . GLU A 1 86 ? 2.612 6.538 -21.858 1.00 95.44 86 GLU A O 1
ATOM 632 N N . ALA A 1 87 ? 0.997 4.953 -21.965 1.00 96.94 87 ALA A N 1
ATOM 633 C CA . ALA A 1 87 ? 0.173 5.414 -20.875 1.00 96.94 87 ALA A CA 1
ATOM 634 C C . ALA A 1 87 ? -0.290 4.206 -20.061 1.00 96.94 87 ALA A C 1
ATOM 636 O O . ALA A 1 87 ? -0.754 3.214 -20.628 1.00 96.94 87 ALA A O 1
ATOM 637 N N . ASP A 1 88 ? -0.197 4.299 -18.746 1.00 95.56 88 ASP A N 1
ATOM 638 C CA . ASP A 1 88 ? -0.628 3.252 -17.829 1.00 95.56 88 ASP A CA 1
ATOM 639 C C . ASP A 1 88 ? -1.321 3.843 -16.609 1.00 95.56 88 ASP A C 1
ATOM 641 O O . ASP A 1 88 ? -1.111 5.001 -16.246 1.00 95.56 88 ASP A O 1
ATOM 645 N N . PHE A 1 89 ? -2.157 3.022 -15.988 1.00 95.25 89 PHE A N 1
ATOM 646 C CA . PHE A 1 89 ? -2.744 3.296 -14.693 1.00 95.25 89 PHE A CA 1
ATOM 647 C C . PHE A 1 89 ? -2.888 1.996 -13.904 1.00 95.25 89 PHE A C 1
ATOM 649 O O . PHE A 1 89 ? -3.321 0.983 -14.454 1.00 95.25 89 PHE A O 1
ATOM 656 N N . THR A 1 90 ? -2.581 2.048 -12.615 1.00 93.56 90 THR A N 1
ATOM 657 C CA . THR A 1 90 ? -2.780 0.962 -11.652 1.00 93.56 90 THR A CA 1
ATOM 658 C C . THR A 1 90 ? -3.531 1.518 -10.452 1.00 93.56 90 THR A C 1
ATOM 660 O O . THR A 1 90 ? -3.257 2.638 -10.037 1.00 93.56 90 THR A O 1
ATOM 663 N N . PHE A 1 91 ? -4.445 0.740 -9.882 1.00 93.75 91 PHE A N 1
ATOM 664 C CA . PHE A 1 91 ? -5.138 1.029 -8.628 1.00 93.75 91 PHE A CA 1
ATOM 665 C C . PHE A 1 91 ? -5.021 -0.168 -7.683 1.00 93.75 91 PHE A C 1
ATOM 667 O O . PHE A 1 91 ? -5.018 -1.315 -8.140 1.00 93.75 91 PHE A O 1
ATOM 674 N N . GLY A 1 92 ? -4.942 0.098 -6.385 1.00 90.50 92 GLY A N 1
ATOM 675 C CA . GLY A 1 92 ? -4.899 -0.891 -5.320 1.00 90.50 92 GLY A CA 1
ATOM 676 C C . GLY A 1 92 ? -5.677 -0.441 -4.088 1.00 90.50 92 GLY A C 1
ATOM 677 O O . GLY A 1 92 ? -5.761 0.749 -3.805 1.00 90.50 92 GLY A O 1
ATOM 678 N N . ALA A 1 93 ? -6.236 -1.391 -3.347 1.00 90.94 93 ALA A N 1
ATOM 679 C CA . ALA A 1 93 ? -6.857 -1.154 -2.047 1.00 90.94 93 ALA A CA 1
ATOM 680 C C . ALA A 1 93 ? -6.461 -2.264 -1.072 1.00 90.94 93 ALA A C 1
ATOM 682 O O . ALA A 1 93 ? -6.297 -3.413 -1.487 1.00 90.94 93 ALA A O 1
ATOM 683 N N . ARG A 1 94 ? -6.296 -1.896 0.200 1.00 90.12 94 ARG A N 1
ATOM 684 C CA . ARG A 1 94 ? -5.775 -2.727 1.284 1.00 90.12 94 ARG A CA 1
ATOM 685 C C . ARG A 1 94 ? -6.531 -2.484 2.586 1.00 90.12 94 ARG A C 1
ATOM 687 O O . ARG A 1 94 ? -6.837 -1.340 2.931 1.00 90.12 94 ARG A O 1
ATOM 694 N N . ILE A 1 95 ? -6.764 -3.562 3.322 1.00 91.69 95 ILE A N 1
ATOM 695 C CA . ILE A 1 95 ? -7.306 -3.564 4.679 1.00 91.69 95 ILE A CA 1
ATOM 696 C C . ILE A 1 95 ? -6.241 -4.183 5.582 1.00 91.69 95 ILE A C 1
ATOM 698 O O . ILE A 1 95 ? -5.867 -5.340 5.395 1.00 91.69 95 ILE A O 1
ATOM 702 N N . HIS A 1 96 ? -5.740 -3.398 6.531 1.00 92.75 96 HIS A N 1
ATOM 703 C CA . HIS A 1 96 ? -4.661 -3.802 7.424 1.00 92.75 96 HIS A CA 1
ATOM 704 C C . HIS A 1 96 ? -5.196 -4.445 8.698 1.00 92.75 96 HIS A C 1
ATOM 706 O O . HIS A 1 96 ? -6.217 -4.004 9.240 1.00 92.75 96 HIS A O 1
ATOM 712 N N . LYS A 1 97 ? -4.452 -5.438 9.205 1.00 92.69 97 LYS A N 1
ATOM 713 C CA . LYS A 1 97 ? -4.745 -6.140 10.468 1.00 92.69 97 LYS A CA 1
ATOM 714 C C . LYS A 1 97 ? -6.235 -6.522 10.588 1.00 92.69 97 LYS A C 1
ATOM 716 O O . LYS A 1 97 ? -6.770 -7.100 9.649 1.00 92.69 97 LYS A O 1
ATOM 721 N N . ASP A 1 98 ? -6.892 -6.202 11.696 1.00 91.62 98 ASP A N 1
ATOM 722 C CA . ASP A 1 98 ? -8.259 -6.630 12.017 1.00 91.62 98 ASP A CA 1
ATOM 723 C C . ASP A 1 98 ? -9.242 -5.454 11.879 1.00 91.62 98 ASP A C 1
ATOM 725 O O . ASP A 1 98 ? -10.314 -5.410 12.484 1.00 91.62 98 ASP A O 1
ATOM 729 N N . PHE A 1 99 ? -8.862 -4.458 11.070 1.00 90.69 99 PHE A N 1
ATOM 730 C CA . PHE A 1 99 ? -9.612 -3.222 10.899 1.00 90.69 99 PHE A CA 1
ATOM 731 C C . PHE A 1 99 ? -11.061 -3.476 10.452 1.00 90.69 99 PHE A C 1
ATOM 733 O O . PHE A 1 99 ? -11.991 -2.951 11.065 1.00 90.69 99 PHE A O 1
ATOM 740 N N . ALA A 1 100 ? -11.264 -4.293 9.411 1.00 88.00 100 ALA A N 1
ATOM 741 C CA . ALA A 1 100 ? -12.602 -4.581 8.890 1.00 88.00 100 ALA A CA 1
ATOM 742 C C . ALA A 1 100 ? -13.471 -5.335 9.902 1.00 88.00 100 ALA A C 1
ATOM 744 O O . ALA A 1 100 ? -14.641 -5.001 10.060 1.00 88.00 100 ALA A O 1
ATOM 745 N N . GLU A 1 101 ? -12.895 -6.283 10.638 1.00 89.88 101 GLU A N 1
ATOM 746 C CA . GLU A 1 101 ? -13.612 -7.079 11.637 1.00 89.88 101 GLU A CA 1
ATOM 747 C C . GLU A 1 101 ? -14.164 -6.190 12.755 1.00 89.88 101 GLU A C 1
ATOM 749 O O . GLU A 1 101 ? -15.351 -6.245 13.080 1.00 89.88 101 GLU A O 1
ATOM 754 N N . HIS A 1 102 ? -13.336 -5.297 13.301 1.00 90.12 102 HIS A N 1
ATOM 755 C CA . HIS A 1 102 ? -13.791 -4.376 14.337 1.00 90.12 102 HIS A CA 1
ATOM 756 C C . HIS A 1 102 ? -14.769 -3.322 13.809 1.00 90.12 102 HIS A C 1
ATOM 758 O O . HIS A 1 102 ? -15.710 -2.958 14.513 1.00 90.12 102 HIS A O 1
ATOM 764 N N . VAL A 1 103 ? -14.587 -2.840 12.576 1.00 86.25 103 VAL A N 1
ATOM 765 C CA . VAL A 1 103 ? -15.556 -1.936 11.945 1.00 86.25 103 VAL A CA 1
ATOM 766 C C . VAL A 1 103 ? -16.907 -2.623 11.751 1.00 86.25 103 VAL A C 1
ATOM 768 O O . VAL A 1 103 ? -17.920 -2.015 12.087 1.00 86.25 103 VAL A O 1
ATOM 771 N N . ASN A 1 104 ? -16.946 -3.878 11.296 1.00 86.88 104 ASN A N 1
ATOM 772 C CA . ASN A 1 104 ? -18.195 -4.622 11.109 1.00 86.88 104 ASN A CA 1
ATOM 773 C C . ASN A 1 104 ? -18.980 -4.755 12.416 1.00 86.88 104 ASN A C 1
ATOM 775 O O . ASN A 1 104 ? -20.180 -4.500 12.419 1.00 86.88 104 ASN A O 1
ATOM 779 N N . VAL A 1 105 ? -18.307 -5.068 13.532 1.00 88.38 105 VAL A N 1
ATOM 780 C CA . VAL A 1 105 ? -18.949 -5.121 14.861 1.00 88.38 105 VAL A CA 1
ATOM 781 C C . VAL A 1 105 ? -19.624 -3.785 15.191 1.00 88.38 105 VAL A C 1
ATOM 783 O O . VAL A 1 105 ? -20.751 -3.747 15.686 1.00 88.38 105 VAL A O 1
ATOM 786 N N . LEU A 1 106 ? -18.963 -2.665 14.893 1.00 86.62 106 LEU A N 1
ATOM 787 C CA . LEU A 1 106 ? -19.530 -1.338 15.131 1.00 86.62 106 LEU A CA 1
ATOM 788 C C . LEU A 1 106 ? -20.674 -0.997 14.166 1.00 86.62 106 LEU A C 1
ATOM 790 O O . LEU A 1 106 ? -21.639 -0.366 14.598 1.00 86.62 106 LEU A O 1
ATOM 794 N N . VAL A 1 107 ? -20.584 -1.402 12.892 1.00 83.81 107 VAL A N 1
ATOM 795 C CA . VAL A 1 107 ? -21.651 -1.220 11.889 1.00 83.81 107 VAL A CA 1
ATOM 796 C C . VAL A 1 107 ? -22.893 -1.974 12.324 1.00 83.81 107 VAL A C 1
ATOM 798 O O . VAL A 1 107 ? -23.967 -1.384 12.380 1.00 83.81 107 VAL A O 1
ATOM 801 N N . GLU A 1 108 ? -22.735 -3.243 12.694 1.00 86.56 108 GLU A N 1
ATOM 802 C CA . GLU A 1 108 ? -23.832 -4.096 13.132 1.00 86.56 108 GLU A CA 1
ATOM 803 C C . GLU A 1 108 ? -24.551 -3.470 14.332 1.00 86.56 108 GLU A C 1
ATOM 805 O O . GLU A 1 108 ? -25.758 -3.237 14.287 1.00 86.56 108 GLU A O 1
ATOM 810 N N . HIS A 1 109 ? -23.824 -3.085 15.384 1.00 86.94 109 HIS A N 1
ATOM 811 C CA . HIS A 1 109 ? -24.441 -2.441 16.550 1.00 86.94 109 HIS A CA 1
ATOM 812 C C . HIS A 1 109 ? -25.063 -1.080 16.236 1.00 86.94 109 HIS A C 1
ATOM 814 O O . HIS A 1 109 ? -26.058 -0.689 16.850 1.00 86.94 109 HIS A O 1
ATOM 820 N N . TYR A 1 110 ? -24.513 -0.347 15.275 1.00 81.88 110 TYR A N 1
ATOM 821 C CA . TYR A 1 110 ? -25.111 0.897 14.823 1.00 81.88 110 TYR A CA 1
ATOM 822 C C . TYR A 1 110 ? -26.437 0.675 14.082 1.00 81.88 110 TYR A C 1
ATOM 824 O O . TYR A 1 110 ? -27.445 1.278 14.460 1.00 81.88 110 TYR A O 1
ATOM 832 N N . ASP A 1 111 ? -26.466 -0.209 13.086 1.00 83.06 111 ASP A N 1
ATOM 833 C CA . ASP A 1 111 ? -27.654 -0.486 12.271 1.00 83.06 111 ASP A CA 1
ATOM 834 C C . ASP A 1 111 ? -28.792 -1.103 13.097 1.00 83.06 111 ASP A C 1
ATOM 836 O O . ASP A 1 111 ? -29.976 -0.869 12.831 1.00 83.06 111 ASP A O 1
ATOM 840 N N . ASN A 1 112 ? -28.435 -1.817 14.165 1.00 86.38 112 ASN A N 1
ATOM 841 C CA . ASN A 1 112 ? -29.370 -2.425 15.106 1.00 86.38 112 ASN A CA 1
ATOM 842 C C . ASN A 1 112 ? -29.957 -1.418 16.115 1.00 86.38 112 ASN A C 1
ATOM 844 O O . ASN A 1 112 ? -30.840 -1.774 16.897 1.00 86.38 112 ASN A O 1
ATOM 848 N N . GLY A 1 113 ? -29.485 -0.165 16.114 1.00 85.06 113 GLY A N 1
ATOM 849 C CA . GLY A 1 113 ? -29.905 0.878 17.053 1.00 85.06 113 GLY A CA 1
ATOM 850 C C . GLY A 1 113 ? -29.323 0.727 18.462 1.00 85.06 113 GLY A C 1
ATOM 851 O O . GLY A 1 113 ? -29.790 1.396 19.383 1.00 85.06 113 GLY A O 1
ATOM 852 N N . THR A 1 114 ? -28.303 -0.118 18.646 1.00 86.88 114 THR A N 1
ATOM 853 C CA . THR A 1 114 ? -27.686 -0.398 19.951 1.00 86.88 114 THR A CA 1
ATOM 854 C C . THR A 1 114 ? -27.094 0.862 20.577 1.00 86.88 114 THR A C 1
ATOM 856 O O . THR A 1 114 ? -27.281 1.092 21.766 1.00 86.88 114 THR A O 1
ATOM 859 N N . PHE A 1 115 ? -26.415 1.714 19.801 1.00 80.56 115 PHE A N 1
ATOM 860 C CA . PHE A 1 115 ? -25.845 2.962 20.331 1.00 80.56 115 PHE A CA 1
ATOM 861 C C . PHE A 1 115 ? -26.922 3.913 20.876 1.00 80.56 115 PHE A C 1
ATOM 863 O O . PHE A 1 115 ? -26.732 4.494 21.942 1.00 80.56 115 PHE A O 1
ATOM 870 N N . ASP A 1 116 ? -28.058 4.043 20.181 1.00 80.94 116 ASP A N 1
ATOM 871 C CA . ASP A 1 116 ? -29.187 4.865 20.636 1.00 80.94 116 ASP A CA 1
ATOM 872 C C . ASP A 1 116 ? -29.835 4.257 21.892 1.00 80.94 116 ASP A C 1
ATOM 874 O O . ASP A 1 116 ? -30.155 4.976 22.839 1.00 80.94 116 ASP A O 1
ATOM 878 N N . ASP A 1 117 ? -30.008 2.931 21.923 1.00 84.12 117 ASP A N 1
ATOM 879 C CA . ASP A 1 117 ? -30.600 2.219 23.059 1.00 84.12 117 ASP A CA 1
ATOM 880 C C . ASP A 1 117 ? -29.721 2.309 24.311 1.00 84.12 117 ASP A C 1
ATOM 882 O O . ASP A 1 117 ? -30.193 2.725 25.371 1.00 84.12 117 ASP A O 1
ATOM 886 N N . LEU A 1 118 ? -28.424 2.018 24.175 1.00 82.06 118 LEU A N 1
ATOM 887 C CA . LEU A 1 118 ? -27.438 2.193 25.239 1.00 82.06 118 LEU A CA 1
ATOM 888 C C . LEU A 1 118 ? -27.389 3.646 25.702 1.00 82.06 118 LEU A C 1
ATOM 890 O O . LEU A 1 118 ? -27.267 3.888 26.901 1.00 82.06 118 LEU A O 1
ATOM 894 N N . SER A 1 119 ? -27.530 4.610 24.785 1.00 79.00 119 SER A N 1
ATOM 895 C CA . SER A 1 119 ? -27.473 6.024 25.144 1.00 79.00 119 SER A CA 1
ATOM 896 C C . SER A 1 119 ? -28.729 6.566 25.830 1.00 79.00 119 SER A C 1
ATOM 898 O O . SER A 1 119 ? -28.664 7.561 26.554 1.00 79.00 119 SER A O 1
ATOM 900 N N . LEU A 1 120 ? -29.878 5.918 25.646 1.00 79.69 120 LEU A N 1
ATOM 901 C CA . LEU A 1 120 ? -31.138 6.319 26.272 1.00 79.69 120 LEU A CA 1
ATOM 902 C C . LEU A 1 120 ? -31.449 5.537 27.550 1.00 79.69 120 LEU A C 1
ATOM 904 O O . LEU A 1 120 ? -32.023 6.110 28.478 1.00 79.69 120 LEU A O 1
ATOM 908 N N . ASN A 1 121 ? -31.103 4.249 27.580 1.00 80.38 121 ASN A N 1
ATOM 909 C CA . ASN A 1 121 ? -31.553 3.302 28.600 1.00 80.38 121 ASN A CA 1
ATOM 910 C C . ASN A 1 121 ? -30.416 2.698 29.445 1.00 80.38 121 ASN A C 1
ATOM 912 O O . ASN A 1 121 ? -30.714 2.091 30.479 1.00 80.38 121 ASN A O 1
ATOM 916 N N . GLY A 1 122 ? -29.149 2.843 29.036 1.00 81.94 122 GLY A N 1
ATOM 917 C CA . GLY A 1 122 ? -27.999 2.259 29.737 1.00 81.94 122 GLY A CA 1
ATOM 918 C C . GLY A 1 122 ? -28.042 0.726 29.743 1.00 81.94 122 GLY A C 1
ATOM 919 O O . GLY A 1 122 ? -28.793 0.107 28.983 1.00 81.94 122 GLY A O 1
ATOM 920 N N . LEU A 1 123 ? -27.256 0.079 30.609 1.00 87.69 123 LEU A N 1
ATOM 921 C CA . LEU A 1 123 ? -27.269 -1.388 30.723 1.00 87.69 123 LEU A CA 1
ATOM 922 C C . LEU A 1 123 ? -28.395 -1.870 31.655 1.00 87.69 123 LEU A C 1
ATOM 924 O O . LEU A 1 123 ? -28.267 -1.837 32.880 1.00 87.69 123 LEU A O 1
ATOM 928 N N . GLN A 1 124 ? -29.495 -2.369 31.080 1.00 86.81 124 GLN A N 1
ATOM 929 C CA . GLN A 1 124 ? -30.622 -2.951 31.835 1.00 86.81 124 GLN A CA 1
ATOM 930 C C . GLN A 1 124 ? -30.697 -4.479 31.721 1.00 86.81 124 GLN A C 1
ATOM 932 O O . GLN A 1 124 ? -31.301 -5.148 32.561 1.00 86.81 124 GLN A O 1
ATOM 937 N N . THR A 1 125 ? -30.115 -5.042 30.664 1.00 91.12 125 THR A N 1
ATOM 938 C CA . THR A 1 125 ? -30.177 -6.470 30.338 1.00 91.12 125 THR A CA 1
ATOM 939 C C . THR A 1 125 ? -28.791 -7.026 30.039 1.00 91.12 125 THR A C 1
ATOM 941 O O . THR A 1 125 ? -27.891 -6.295 29.632 1.00 91.12 125 THR A O 1
ATOM 944 N N . GLU A 1 126 ? -28.617 -8.339 30.209 1.00 92.50 126 GLU A N 1
ATOM 945 C CA . GLU A 1 126 ? -27.367 -9.016 29.838 1.00 92.50 126 GLU A CA 1
ATOM 946 C C . GLU A 1 126 ? -27.015 -8.795 28.361 1.00 92.50 126 GLU A C 1
ATOM 948 O O . GLU A 1 126 ? -25.854 -8.557 28.052 1.00 92.50 126 GLU A O 1
ATOM 953 N N . ALA A 1 127 ? -28.009 -8.796 27.465 1.00 91.50 127 ALA A N 1
ATOM 954 C CA . ALA A 1 127 ? -27.794 -8.544 26.041 1.00 91.50 127 ALA A CA 1
ATOM 955 C C . ALA A 1 127 ? -27.167 -7.163 25.792 1.00 91.50 127 ALA A C 1
ATOM 957 O O . ALA A 1 127 ? -26.156 -7.074 25.107 1.00 91.50 127 ALA A O 1
ATOM 958 N N . GLN A 1 128 ? -27.699 -6.105 26.411 1.00 90.81 128 GLN A N 1
ATOM 959 C CA . GLN A 1 128 ? -27.125 -4.756 26.307 1.00 90.81 128 GLN A CA 1
ATOM 960 C C . GLN A 1 128 ? -25.710 -4.691 26.896 1.00 90.81 128 GLN A C 1
ATOM 962 O O . GLN A 1 128 ? -24.834 -4.036 26.339 1.00 90.81 128 GLN A O 1
ATOM 967 N N . ALA A 1 129 ? -25.464 -5.393 28.005 1.00 91.31 129 ALA A N 1
ATOM 968 C CA . ALA A 1 129 ? -24.143 -5.448 28.625 1.00 91.31 129 ALA A CA 1
ATOM 969 C C . ALA A 1 129 ? -23.108 -6.171 27.746 1.00 91.31 129 ALA A C 1
ATOM 971 O O . ALA A 1 129 ? -21.965 -5.727 27.673 1.00 91.31 129 ALA A O 1
ATOM 972 N N . LEU A 1 130 ? -23.504 -7.242 27.049 1.00 92.69 130 LEU A N 1
ATOM 973 C CA . LEU A 1 130 ? -22.658 -7.919 26.061 1.00 92.69 130 LEU A CA 1
ATOM 974 C C . LEU A 1 130 ? -22.347 -7.003 24.876 1.00 92.69 130 LEU A C 1
ATOM 976 O O . LEU A 1 130 ? -21.179 -6.798 24.565 1.00 92.69 130 LEU A O 1
ATOM 980 N N . GLN A 1 131 ? -23.370 -6.378 24.290 1.00 91.94 131 GLN A N 1
ATOM 981 C CA . GLN A 1 131 ? -23.205 -5.447 23.172 1.00 91.94 131 GLN A CA 1
ATOM 982 C C . GLN A 1 131 ? -22.290 -4.269 23.532 1.00 91.94 131 GLN A C 1
ATOM 984 O O . GLN A 1 131 ? -21.436 -3.871 22.747 1.00 91.94 131 GLN A O 1
ATOM 989 N N . PHE A 1 132 ? -22.416 -3.733 24.747 1.00 90.44 132 PHE A N 1
ATOM 990 C CA . PHE A 1 132 ? -21.522 -2.688 25.239 1.00 90.44 132 PHE A CA 1
ATOM 991 C C . PHE A 1 132 ? -20.062 -3.153 25.317 1.00 90.44 132 PHE A C 1
ATOM 993 O O . PHE A 1 132 ? -19.164 -2.422 24.901 1.00 90.44 132 PHE A O 1
ATOM 1000 N N . ILE A 1 133 ? -19.812 -4.370 25.811 1.00 93.31 133 ILE A N 1
ATOM 1001 C CA . ILE A 1 133 ? -18.463 -4.948 25.856 1.00 93.31 133 ILE A CA 1
ATOM 1002 C C . ILE A 1 133 ? -17.911 -5.186 24.446 1.00 93.31 133 ILE A C 1
ATOM 1004 O O . ILE A 1 133 ? -16.744 -4.884 24.206 1.00 93.31 133 ILE A O 1
ATOM 1008 N N . GLU A 1 134 ? -18.730 -5.663 23.508 1.00 93.75 134 GLU A N 1
ATOM 1009 C CA . GLU A 1 134 ? -18.349 -5.840 22.100 1.00 93.75 134 GLU A CA 1
ATOM 1010 C C . GLU A 1 134 ? -17.970 -4.507 21.442 1.00 93.75 134 GLU A C 1
ATOM 1012 O O . GLU A 1 134 ? -16.906 -4.408 20.829 1.00 93.75 134 GLU A O 1
ATOM 1017 N N . ILE A 1 135 ? -18.781 -3.460 21.636 1.00 89.88 135 ILE A N 1
ATOM 1018 C CA . ILE A 1 135 ? -18.510 -2.104 21.135 1.00 89.88 135 ILE A CA 1
ATOM 1019 C C . ILE A 1 135 ? -17.210 -1.554 21.726 1.00 89.88 135 ILE A C 1
ATOM 1021 O O . ILE A 1 135 ? -16.366 -1.056 20.981 1.00 89.88 135 ILE A O 1
ATOM 1025 N N . LEU A 1 136 ? -17.024 -1.644 23.049 1.00 91.25 136 LEU A N 1
ATOM 1026 C CA . LEU A 1 136 ? -15.795 -1.184 23.697 1.00 91.25 136 LEU A CA 1
ATOM 1027 C C . LEU A 1 136 ? -14.574 -1.936 23.174 1.00 91.25 136 LEU A C 1
ATOM 1029 O O . LEU A 1 136 ? -13.574 -1.309 22.837 1.00 91.25 136 LEU A O 1
ATOM 1033 N N . ASN A 1 137 ? -14.658 -3.264 23.080 1.00 94.00 137 ASN A N 1
ATOM 1034 C CA . ASN A 1 137 ? -13.560 -4.077 22.578 1.00 94.00 137 ASN A CA 1
ATOM 1035 C C . ASN A 1 137 ? -13.219 -3.689 21.131 1.00 94.00 137 ASN A C 1
ATOM 1037 O O . ASN A 1 137 ? -12.053 -3.444 20.829 1.00 94.00 137 ASN A O 1
ATOM 1041 N N . ALA A 1 138 ? -14.214 -3.562 20.251 1.00 91.81 138 ALA A N 1
ATOM 1042 C CA . ALA A 1 138 ? -14.000 -3.162 18.862 1.00 91.81 138 ALA A CA 1
ATOM 1043 C C . ALA A 1 138 ? -13.377 -1.759 18.746 1.00 91.81 138 ALA A C 1
ATOM 1045 O O . ALA A 1 138 ? -12.364 -1.593 18.068 1.00 91.81 138 ALA A O 1
ATOM 1046 N N . LEU A 1 139 ? -13.912 -0.761 19.461 1.00 89.50 139 LEU A N 1
ATOM 1047 C CA . LEU A 1 139 ? -13.366 0.602 19.476 1.00 89.50 139 LEU A CA 1
ATOM 1048 C C . LEU A 1 139 ? -11.918 0.636 19.974 1.00 89.50 139 LEU A C 1
ATOM 1050 O O . LEU A 1 139 ? -11.067 1.286 19.367 1.00 89.50 139 LEU A O 1
ATOM 1054 N N . SER A 1 140 ? -11.622 -0.065 21.067 1.00 90.69 140 SER A N 1
ATOM 1055 C CA . SER A 1 140 ? -10.285 -0.065 21.656 1.00 90.69 140 SER A CA 1
ATOM 1056 C C . SER A 1 140 ? -9.263 -0.780 20.787 1.00 90.69 140 SER A C 1
ATOM 1058 O O . SER A 1 140 ? -8.145 -0.286 20.663 1.00 90.69 140 SER A O 1
ATOM 1060 N N . ASN A 1 141 ? -9.625 -1.879 20.126 1.00 92.25 141 ASN A N 1
ATOM 1061 C CA . ASN A 1 141 ? -8.712 -2.522 19.183 1.00 92.25 141 ASN A CA 1
ATOM 1062 C C . ASN A 1 141 ? -8.517 -1.680 17.910 1.00 92.25 141 ASN A C 1
ATOM 1064 O O . ASN A 1 141 ? -7.392 -1.575 17.427 1.00 92.25 141 ASN A O 1
ATOM 1068 N N . LEU A 1 142 ? -9.543 -0.971 17.420 1.00 90.75 142 LEU A N 1
ATOM 1069 C CA . LEU A 1 142 ? -9.392 -0.022 16.303 1.00 90.75 142 LEU A CA 1
ATOM 1070 C C . LEU A 1 142 ? -8.421 1.127 16.589 1.00 90.75 142 LEU A C 1
ATOM 1072 O O . LEU A 1 142 ? -7.945 1.753 15.647 1.00 90.75 142 LEU A O 1
ATOM 1076 N N . SER A 1 143 ? -8.114 1.408 17.859 1.00 89.62 143 SER A N 1
ATOM 1077 C CA . SER A 1 143 ? -7.121 2.427 18.221 1.00 89.62 143 SER A CA 1
ATOM 1078 C C . SER A 1 143 ? -5.671 2.016 17.947 1.00 89.62 143 SER A C 1
ATOM 1080 O O . SER A 1 143 ? -4.794 2.880 17.987 1.00 89.62 143 SER A O 1
ATOM 1082 N N . ASP A 1 144 ? -5.402 0.736 17.646 1.00 90.38 144 ASP A N 1
ATOM 1083 C CA . ASP A 1 144 ? -4.094 0.300 17.150 1.00 90.38 144 ASP A CA 1
ATOM 1084 C C . ASP A 1 144 ? -3.774 1.068 15.852 1.00 90.38 144 ASP A C 1
ATOM 1086 O O . ASP A 1 144 ? -4.497 0.923 14.866 1.00 90.38 144 ASP A O 1
ATOM 1090 N N . PRO A 1 145 ? -2.679 1.850 15.792 1.00 88.38 145 PRO A N 1
ATOM 1091 C CA . PRO A 1 145 ? -2.329 2.623 14.604 1.00 88.38 145 PRO A CA 1
ATOM 1092 C C . PRO A 1 145 ? -2.077 1.792 13.341 1.00 88.38 145 PRO A C 1
ATOM 1094 O O . PRO A 1 145 ? -1.936 2.381 12.272 1.00 88.38 145 PRO A O 1
ATOM 1097 N N . GLY A 1 146 ? -1.924 0.469 13.451 1.00 89.50 146 GLY A N 1
ATOM 1098 C CA . GLY A 1 146 ? -1.844 -0.463 12.325 1.00 89.50 146 GLY A CA 1
ATOM 1099 C C . GLY A 1 146 ? -3.199 -0.984 11.837 1.00 89.50 146 GLY A C 1
ATOM 1100 O O . GLY A 1 146 ? -3.245 -1.560 10.759 1.00 89.50 146 GLY A O 1
ATOM 1101 N N . ASN A 1 147 ? -4.290 -0.780 12.580 1.00 91.62 147 ASN A N 1
ATOM 1102 C CA . ASN A 1 147 ? -5.643 -0.996 12.074 1.00 91.62 147 ASN A CA 1
ATOM 1103 C C . ASN A 1 147 ? -6.015 0.196 11.183 1.00 91.62 147 ASN A C 1
ATOM 1105 O O . ASN A 1 147 ? -6.326 1.289 11.661 1.00 91.62 147 ASN A O 1
ATOM 1109 N N . ALA A 1 148 ? -5.950 -0.006 9.870 1.00 90.81 148 ALA A N 1
ATOM 1110 C CA . ALA A 1 148 ? -6.203 1.037 8.886 1.00 90.81 148 ALA A CA 1
ATOM 1111 C C . ALA A 1 148 ? -6.704 0.456 7.562 1.00 90.81 148 ALA A C 1
ATOM 1113 O O . ALA A 1 148 ? -6.485 -0.711 7.241 1.00 90.81 148 ALA A O 1
ATOM 1114 N N . THR A 1 149 ? -7.278 1.316 6.732 1.00 89.56 149 THR A N 1
ATOM 1115 C CA . THR A 1 149 ? -7.421 1.057 5.296 1.00 89.56 149 THR A CA 1
ATOM 1116 C C . THR A 1 149 ? -6.452 1.919 4.519 1.00 89.56 149 THR A C 1
ATOM 1118 O O . THR A 1 149 ? -6.276 3.096 4.850 1.00 89.56 149 THR A O 1
ATOM 1121 N N . THR A 1 150 ? -5.878 1.375 3.451 1.00 89.94 150 THR A N 1
ATOM 1122 C CA . THR A 1 150 ? -5.083 2.155 2.503 1.00 89.94 150 THR A CA 1
ATOM 1123 C C . THR A 1 150 ? -5.542 1.900 1.073 1.00 89.94 150 THR A C 1
ATOM 1125 O O . THR A 1 150 ? -5.993 0.810 0.732 1.00 89.94 150 THR A O 1
ATOM 1128 N N . ALA A 1 151 ? -5.464 2.909 0.211 1.00 88.88 151 ALA A N 1
ATOM 1129 C CA . ALA A 1 151 ? -5.825 2.761 -1.196 1.00 88.88 151 ALA A CA 1
ATOM 1130 C C . ALA A 1 151 ? -4.903 3.588 -2.066 1.00 88.88 151 ALA A C 1
ATOM 1132 O O . ALA A 1 151 ? -4.801 4.786 -1.839 1.00 88.88 151 ALA A O 1
ATOM 1133 N N . ASP A 1 152 ? -4.276 2.972 -3.063 1.00 88.62 152 ASP A N 1
ATOM 1134 C CA . ASP A 1 152 ? -3.250 3.557 -3.911 1.00 88.62 152 ASP A CA 1
ATOM 1135 C C . ASP A 1 152 ? -3.592 3.539 -5.401 1.00 88.62 152 ASP A C 1
ATOM 1137 O O . ASP A 1 152 ? -4.433 2.789 -5.884 1.00 88.62 152 ASP A O 1
ATOM 1141 N N . SER A 1 153 ? -2.953 4.424 -6.149 1.00 91.38 153 SER A N 1
ATOM 1142 C CA . SER A 1 153 ? -2.941 4.427 -7.592 1.00 91.38 153 SER A CA 1
ATOM 1143 C C . SER A 1 153 ? -1.633 4.977 -8.136 1.00 91.38 153 SER A C 1
ATOM 1145 O O . SER A 1 153 ? -0.947 5.788 -7.520 1.00 91.38 153 SER A O 1
ATOM 1147 N N . THR A 1 154 ? -1.288 4.548 -9.339 1.00 93.25 154 THR A N 1
ATOM 1148 C CA . THR A 1 154 ? -0.235 5.173 -10.131 1.00 93.25 154 THR A CA 1
ATOM 1149 C C . THR A 1 154 ? -0.759 5.414 -11.524 1.00 93.25 154 THR A C 1
ATOM 1151 O O . THR A 1 154 ? -1.573 4.643 -12.023 1.00 93.25 154 THR A O 1
ATOM 1154 N N . GLY A 1 155 ? -0.302 6.482 -12.160 1.00 93.75 155 GLY A N 1
ATOM 1155 C CA . GLY A 1 155 ? -0.656 6.774 -13.541 1.00 93.75 155 GLY A CA 1
ATOM 1156 C C . GLY A 1 155 ? 0.504 7.440 -14.243 1.00 93.75 155 GLY A C 1
ATOM 1157 O O . GLY A 1 155 ? 1.102 8.361 -13.692 1.00 93.75 155 GLY A O 1
ATOM 1158 N N . GLY A 1 156 ? 0.851 6.975 -15.432 1.00 95.00 156 GLY A N 1
ATOM 1159 C CA . GLY A 1 156 ? 2.016 7.453 -16.159 1.00 95.00 156 GLY A CA 1
ATOM 1160 C C . GLY A 1 156 ? 1.697 7.769 -17.604 1.00 95.00 156 GLY A C 1
ATOM 1161 O O . GLY A 1 156 ? 0.883 7.101 -18.233 1.00 95.00 156 GLY A O 1
ATOM 1162 N N . PHE A 1 157 ? 2.381 8.773 -18.137 1.00 97.06 157 PHE A N 1
ATOM 1163 C CA . PHE A 1 157 ? 2.645 8.880 -19.561 1.00 97.06 157 PHE A CA 1
ATOM 1164 C C . PHE A 1 157 ? 4.141 9.056 -19.759 1.00 97.06 157 PHE A C 1
ATOM 1166 O O . PHE A 1 157 ? 4.763 9.901 -19.110 1.00 97.06 157 PHE A O 1
ATOM 1173 N N . ALA A 1 158 ? 4.726 8.296 -20.673 1.00 96.44 158 ALA A N 1
ATOM 1174 C CA . ALA A 1 158 ? 6.143 8.407 -20.950 1.00 96.44 158 ALA A CA 1
ATOM 1175 C C . ALA A 1 158 ? 6.443 8.250 -22.435 1.00 96.44 158 ALA A C 1
ATOM 1177 O O . ALA A 1 158 ? 5.741 7.555 -23.164 1.00 96.44 158 ALA A O 1
ATOM 1178 N N . VAL A 1 159 ? 7.506 8.917 -22.880 1.00 97.50 159 VAL A N 1
ATOM 1179 C CA . VAL A 1 159 ? 8.049 8.822 -24.233 1.00 97.50 159 VAL A CA 1
ATOM 1180 C C . VAL A 1 159 ? 9.526 8.495 -24.144 1.00 97.50 159 VAL A C 1
ATOM 1182 O O . VAL A 1 159 ? 10.268 9.037 -23.325 1.00 97.50 159 VAL A O 1
ATOM 1185 N N . ARG A 1 160 ? 9.966 7.615 -25.032 1.00 96.25 160 ARG A N 1
ATOM 1186 C CA . ARG A 1 160 ? 11.352 7.211 -25.184 1.00 96.25 160 ARG A CA 1
ATOM 1187 C C . ARG A 1 160 ? 11.807 7.535 -26.585 1.00 96.25 160 ARG A C 1
ATOM 1189 O O . ARG A 1 160 ? 11.122 7.239 -27.560 1.00 96.25 160 ARG A O 1
ATOM 1196 N N . ILE A 1 161 ? 12.998 8.104 -26.676 1.00 95.31 161 ILE A N 1
ATOM 1197 C CA . ILE A 1 161 ? 13.710 8.308 -27.930 1.00 95.31 161 ILE A CA 1
ATOM 1198 C C . ILE A 1 161 ? 15.113 7.753 -27.720 1.00 95.31 161 ILE A C 1
ATOM 1200 O O . ILE A 1 161 ? 15.957 8.383 -27.079 1.00 95.31 161 ILE A O 1
ATOM 1204 N N . LYS A 1 162 ? 15.365 6.564 -28.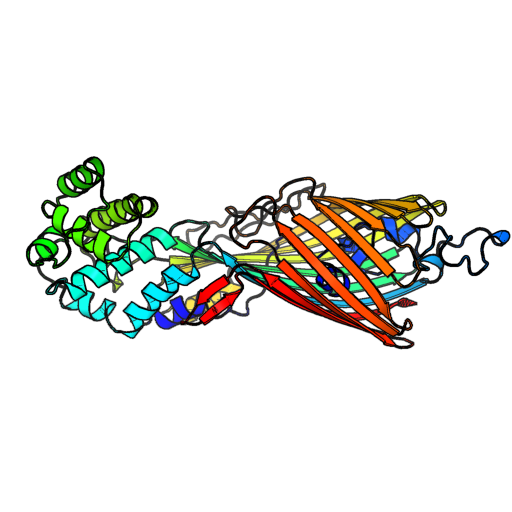271 1.00 93.12 162 LYS A N 1
ATOM 1205 C CA . LYS A 1 162 ? 16.605 5.806 -28.073 1.00 93.12 162 LYS A CA 1
ATOM 1206 C C . LYS A 1 162 ? 16.897 5.644 -26.571 1.00 93.12 162 LYS A C 1
ATOM 1208 O O . LYS A 1 162 ? 16.040 5.190 -25.821 1.00 93.12 162 LYS A O 1
ATOM 1213 N N . GLN A 1 163 ? 18.080 6.070 -26.144 1.00 94.69 163 GLN A N 1
ATOM 1214 C CA . GLN A 1 163 ? 18.580 6.019 -24.773 1.00 94.69 163 GLN A CA 1
ATOM 1215 C C . GLN A 1 163 ? 18.077 7.137 -23.843 1.00 94.69 163 GLN A C 1
ATOM 1217 O O . GLN A 1 163 ? 18.584 7.277 -22.732 1.00 94.69 163 GLN A O 1
ATOM 1222 N N . PHE A 1 164 ? 17.123 7.955 -24.297 1.00 96.94 164 PHE A N 1
ATOM 1223 C CA . PHE A 1 164 ? 16.490 8.996 -23.490 1.00 96.94 164 PHE A CA 1
ATOM 1224 C C . PHE A 1 164 ? 15.032 8.645 -23.214 1.00 96.94 164 PHE A C 1
ATOM 1226 O O . PHE A 1 164 ? 14.314 8.207 -24.116 1.00 96.94 164 PHE A O 1
ATOM 1233 N N . GLY A 1 165 ? 14.595 8.897 -21.986 1.00 96.94 165 GLY A N 1
ATOM 1234 C CA . GLY A 1 165 ? 13.199 8.838 -21.568 1.00 96.94 165 GLY A CA 1
ATOM 1235 C C . GLY A 1 165 ? 12.769 10.168 -20.966 1.00 96.94 165 GLY A C 1
ATOM 1236 O O . GLY A 1 165 ? 13.544 10.805 -20.257 1.00 96.94 165 GLY A O 1
ATOM 1237 N N . LEU A 1 166 ? 11.544 10.589 -21.253 1.00 97.88 166 LEU A N 1
ATOM 1238 C CA . LEU A 1 166 ? 10.875 11.678 -20.555 1.00 97.88 166 LEU A CA 1
ATOM 1239 C C . LEU A 1 166 ? 9.471 11.207 -20.203 1.00 97.88 166 LEU A C 1
ATOM 1241 O O . LEU A 1 166 ? 8.774 10.662 -21.061 1.00 97.88 166 LEU A O 1
ATOM 1245 N N . GLY A 1 167 ? 9.057 11.414 -18.963 1.00 96.06 167 GLY A N 1
ATOM 1246 C CA . GLY A 1 167 ? 7.726 11.036 -18.515 1.00 96.06 167 GLY A CA 1
ATOM 1247 C C . GLY A 1 167 ? 7.090 12.069 -17.605 1.00 96.06 167 GLY A C 1
ATOM 1248 O O . GLY A 1 167 ? 7.726 13.027 -17.172 1.00 96.06 167 GLY A O 1
ATOM 1249 N N . VAL A 1 168 ? 5.815 11.842 -17.329 1.00 97.44 168 VAL A N 1
ATOM 1250 C CA . VAL A 1 168 ? 5.083 12.407 -16.202 1.00 97.44 168 VAL A CA 1
ATOM 1251 C C . VAL A 1 168 ? 4.373 11.237 -15.542 1.00 97.44 168 VAL A C 1
ATOM 1253 O O . VAL A 1 168 ? 3.640 10.508 -16.212 1.00 97.44 168 VAL A O 1
ATOM 1256 N N . ARG A 1 169 ? 4.597 11.036 -14.248 1.00 95.00 169 ARG A N 1
ATOM 1257 C CA . ARG A 1 169 ? 3.958 9.974 -13.476 1.00 95.00 169 ARG A CA 1
ATOM 1258 C C . ARG A 1 169 ? 3.411 10.533 -12.181 1.00 95.00 169 ARG A C 1
ATOM 1260 O O . ARG A 1 169 ? 4.088 11.295 -11.508 1.00 95.00 169 ARG A O 1
ATOM 1267 N N . THR A 1 170 ? 2.189 10.155 -11.850 1.00 94.88 170 THR A N 1
ATOM 1268 C CA . THR A 1 170 ? 1.557 10.473 -10.578 1.00 94.88 170 THR A CA 1
ATOM 1269 C C . THR A 1 170 ? 1.517 9.235 -9.693 1.00 94.88 170 THR A C 1
ATOM 1271 O O . THR A 1 170 ? 1.319 8.117 -10.182 1.00 94.88 170 THR A O 1
ATOM 1274 N N . TYR A 1 171 ? 1.733 9.460 -8.406 1.00 92.38 171 TYR A N 1
ATOM 1275 C CA . TYR A 1 171 ? 1.765 8.461 -7.357 1.00 92.38 171 TYR A CA 1
ATOM 1276 C C . TYR A 1 171 ? 0.808 8.861 -6.242 1.00 92.38 171 TYR A C 1
ATOM 1278 O O . TYR A 1 171 ? 0.874 9.973 -5.701 1.00 92.38 171 TYR A O 1
ATOM 1286 N N . SER A 1 172 ? -0.098 7.935 -5.949 1.00 89.94 172 SER A N 1
ATOM 1287 C CA . SER A 1 172 ? -1.325 8.167 -5.215 1.00 89.94 172 SER A CA 1
ATOM 1288 C C . SER A 1 172 ? -1.629 7.017 -4.192 1.00 89.94 172 SER A C 1
ATOM 1290 O O . SER A 1 172 ? -1.405 5.885 -4.546 1.00 89.94 172 SER A O 1
ATOM 1292 N N . GLN A 1 173 ? -2.025 7.249 -2.926 1.00 86.25 173 GLN A N 1
ATOM 1293 C CA . GLN A 1 173 ? -2.199 6.383 -1.742 1.00 86.25 173 GLN A CA 1
ATOM 1294 C C . GLN A 1 173 ? -2.845 7.141 -0.552 1.00 86.25 173 GLN A C 1
ATOM 1296 O O . GLN A 1 173 ? -2.185 7.851 0.176 1.00 86.25 173 GLN A O 1
ATOM 1301 N N . VAL A 1 174 ? -4.108 6.946 -0.233 1.00 86.44 174 VAL A N 1
ATOM 1302 C CA . VAL A 1 174 ? -4.696 7.499 1.002 1.00 86.44 174 VAL A CA 1
ATOM 1303 C C . VAL A 1 174 ? -4.647 6.461 2.125 1.00 86.44 174 VAL A C 1
ATOM 1305 O O . VAL A 1 174 ? -4.691 5.262 1.850 1.00 86.44 174 VAL A O 1
ATOM 1308 N N . SER A 1 175 ? -4.577 6.908 3.378 1.00 88.44 175 SER A N 1
ATOM 1309 C CA . SER A 1 175 ? -4.830 6.088 4.564 1.00 88.44 175 SER A CA 1
ATOM 1310 C C . SER A 1 175 ? -5.979 6.651 5.391 1.00 88.44 175 SER A C 1
ATOM 1312 O O . SER A 1 175 ? -6.117 7.867 5.536 1.00 88.44 175 SER A O 1
ATOM 1314 N N . GLY A 1 176 ? -6.797 5.754 5.931 1.00 87.06 176 GLY A N 1
ATOM 1315 C CA . GLY A 1 176 ? -7.836 6.054 6.909 1.00 87.06 176 GLY A CA 1
ATOM 1316 C C . GLY A 1 176 ? -7.622 5.194 8.145 1.00 87.06 176 GLY A C 1
ATOM 1317 O O . GLY A 1 176 ? -7.520 3.973 8.027 1.00 87.06 176 GLY A O 1
ATOM 1318 N N . ARG A 1 177 ? -7.527 5.820 9.319 1.00 88.06 177 ARG A N 1
ATOM 1319 C CA . ARG A 1 177 ? -7.390 5.114 10.601 1.00 88.06 177 ARG A CA 1
ATOM 1320 C C . ARG A 1 177 ? -8.013 5.893 11.744 1.00 88.06 177 ARG A C 1
ATOM 1322 O O . ARG A 1 177 ? -8.086 7.124 11.693 1.00 88.06 177 ARG A O 1
ATOM 1329 N N . LEU A 1 178 ? -8.407 5.197 12.804 1.00 89.12 178 LEU A N 1
ATOM 1330 C CA . LEU A 1 178 ? -8.804 5.865 14.037 1.00 89.12 178 LEU A CA 1
ATOM 1331 C C . LEU A 1 178 ? -7.593 6.615 14.614 1.00 89.12 178 LEU A C 1
ATOM 1333 O O . LEU A 1 178 ? -6.484 6.087 14.646 1.00 89.12 178 LEU A O 1
ATOM 1337 N N . ASN A 1 179 ? -7.789 7.865 15.025 1.00 87.12 179 ASN A N 1
ATOM 1338 C CA . ASN A 1 179 ? -6.702 8.705 15.530 1.00 87.12 179 ASN A CA 1
ATOM 1339 C C . ASN A 1 179 ? -6.920 9.127 16.972 1.00 87.12 179 ASN A C 1
ATOM 1341 O O . ASN A 1 179 ? -6.041 8.947 17.810 1.00 87.12 179 ASN A O 1
ATOM 1345 N N . ASN A 1 180 ? -8.100 9.665 17.265 1.00 86.69 180 ASN A N 1
ATOM 1346 C CA . ASN A 1 180 ? -8.506 9.929 18.631 1.00 86.69 180 ASN A CA 1
ATOM 1347 C C . ASN A 1 180 ? -9.667 9.009 18.980 1.00 86.69 180 ASN A C 1
ATOM 1349 O O . ASN A 1 180 ? -10.636 8.928 18.224 1.00 86.69 180 ASN A O 1
ATOM 1353 N N . LEU A 1 181 ? -9.574 8.354 20.132 1.00 89.25 181 LEU A N 1
ATOM 1354 C CA . LEU A 1 181 ? -10.638 7.528 20.672 1.00 89.25 181 LEU A CA 1
ATOM 1355 C C . LEU A 1 181 ? -11.081 8.112 22.012 1.00 89.25 181 LEU A C 1
ATOM 1357 O O . LEU A 1 181 ? -10.311 8.182 22.968 1.00 89.25 181 LEU A O 1
ATOM 1361 N N . ASP A 1 182 ? -12.335 8.537 22.067 1.00 88.00 182 ASP A N 1
ATOM 1362 C CA . ASP A 1 182 ? -12.979 9.055 23.263 1.00 88.00 182 ASP A CA 1
ATOM 1363 C C . ASP A 1 182 ? -13.909 7.989 23.845 1.00 88.00 182 ASP A C 1
ATOM 1365 O O . ASP A 1 182 ? -15.007 7.744 23.345 1.00 88.00 182 ASP A O 1
ATOM 1369 N N . LEU A 1 183 ? -13.440 7.356 24.917 1.00 87.69 183 LEU A N 1
ATOM 1370 C CA . LEU A 1 183 ? -14.181 6.341 25.669 1.00 87.69 183 LEU A CA 1
ATOM 1371 C C . LEU A 1 183 ? -14.893 6.928 26.891 1.00 87.69 183 LEU A C 1
ATOM 1373 O O . LEU A 1 183 ? -15.615 6.212 27.574 1.00 87.69 183 LEU A O 1
ATOM 1377 N N . ALA A 1 184 ? -14.703 8.217 27.182 1.00 85.75 184 ALA A N 1
ATOM 1378 C CA . ALA A 1 184 ? -15.321 8.878 28.328 1.00 85.75 184 ALA A CA 1
ATOM 1379 C C . ALA A 1 184 ? -16.722 9.415 27.995 1.00 85.75 184 ALA A C 1
ATOM 1381 O O . ALA A 1 184 ? -17.592 9.493 28.864 1.00 85.75 184 ALA A O 1
ATOM 1382 N N . ASN A 1 185 ? -16.957 9.783 26.736 1.00 83.38 185 ASN A N 1
AT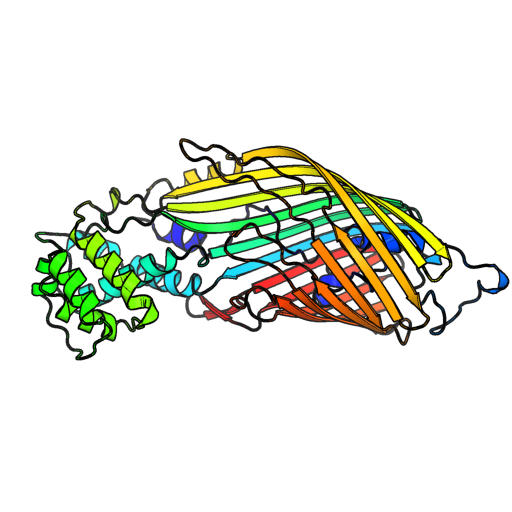OM 1383 C CA . ASN A 1 185 ? -18.227 10.338 26.271 1.00 83.38 185 ASN A CA 1
ATOM 1384 C C . ASN A 1 185 ? -18.973 9.331 25.385 1.00 83.38 185 ASN A C 1
ATOM 1386 O O . ASN A 1 185 ? -19.275 9.601 24.228 1.00 83.38 185 ASN A O 1
ATOM 1390 N N . LEU A 1 186 ? -19.231 8.131 25.907 1.00 78.44 186 LEU A N 1
ATOM 1391 C CA . LEU A 1 186 ? -19.979 7.080 25.194 1.00 78.44 186 LEU A CA 1
ATOM 1392 C C . LEU A 1 186 ? -21.494 7.189 25.392 1.00 78.44 186 LEU A C 1
ATOM 1394 O O . LEU A 1 186 ? -22.257 6.443 24.788 1.00 78.44 186 LEU A O 1
ATOM 1398 N N . GLY A 1 187 ? -21.929 8.131 26.230 1.00 68.31 187 GLY A N 1
ATOM 1399 C CA . GLY A 1 187 ? -23.328 8.482 26.378 1.00 68.31 187 GLY A CA 1
ATOM 1400 C C . GLY A 1 187 ? -24.211 7.436 27.032 1.00 68.31 187 GLY A C 1
ATOM 1401 O O . GLY A 1 187 ? -25.406 7.554 26.815 1.00 68.31 187 GLY A O 1
ATOM 1402 N N . LEU A 1 188 ? -23.678 6.487 27.817 1.00 69.44 188 LEU A N 1
ATOM 1403 C CA . LEU A 1 188 ? -24.465 5.496 28.570 1.00 69.44 188 LEU A CA 1
ATOM 1404 C C . LEU A 1 188 ? -25.636 6.167 29.310 1.00 69.44 188 LEU A C 1
ATOM 1406 O O . LEU A 1 188 ? -25.465 7.026 30.180 1.00 69.44 188 LEU A O 1
ATOM 1410 N N . GLY A 1 189 ? -26.841 5.830 28.871 1.00 52.88 189 GLY A N 1
ATOM 1411 C CA . GLY A 1 189 ? -28.080 6.500 29.210 1.00 52.88 189 GLY A CA 1
ATOM 1412 C C . GLY A 1 189 ? -28.646 6.103 30.557 1.00 52.88 189 GLY A C 1
ATOM 1413 O O . GLY A 1 189 ? -29.538 5.272 30.622 1.00 52.88 189 GLY A O 1
ATOM 1414 N N . GLY A 1 190 ? -28.258 6.801 31.621 1.00 51.94 190 GLY A N 1
ATOM 1415 C CA . GLY A 1 190 ? -29.130 6.973 32.785 1.00 51.94 190 GLY A CA 1
ATOM 1416 C C . GLY A 1 190 ? -28.672 6.370 34.118 1.00 51.94 190 GLY A C 1
ATOM 1417 O O . GLY A 1 190 ? -28.644 5.170 34.348 1.00 51.94 190 GLY A O 1
ATOM 1418 N N . SER A 1 191 ? -28.557 7.275 35.096 1.00 51.38 191 SER A N 1
ATOM 1419 C CA . SER A 1 191 ? -28.557 7.083 36.561 1.00 51.38 191 SER A CA 1
ATOM 1420 C C . SER A 1 191 ? -27.322 6.500 37.260 1.00 51.38 191 SER A C 1
ATOM 1422 O O . SER A 1 191 ? -27.309 6.532 38.494 1.00 51.38 191 SER A O 1
ATOM 1424 N N . GLY A 1 192 ? -26.274 6.067 36.554 1.00 63.19 192 GLY A N 1
ATOM 1425 C CA . GLY A 1 192 ? -25.083 5.522 37.213 1.00 63.19 192 GLY A CA 1
ATOM 1426 C C . GLY A 1 192 ? -23.818 5.507 36.363 1.00 63.19 192 GLY A C 1
ATOM 1427 O O . GLY A 1 192 ? -23.837 5.826 35.183 1.00 63.19 192 GLY A O 1
ATOM 1428 N N . ASP A 1 193 ? -22.708 5.170 37.010 1.00 80.69 193 ASP A N 1
ATOM 1429 C CA . ASP A 1 193 ? -21.441 4.838 36.363 1.00 80.69 193 ASP A CA 1
ATOM 1430 C C . ASP A 1 193 ? -21.452 3.380 35.854 1.00 80.69 193 ASP A C 1
ATOM 1432 O O . ASP A 1 193 ? -22.350 2.603 36.197 1.00 80.69 193 ASP A O 1
ATOM 1436 N N . VAL A 1 194 ? -20.448 2.980 35.061 1.00 87.81 194 VAL A N 1
ATOM 1437 C CA . VAL A 1 194 ? -20.319 1.606 34.522 1.00 87.81 194 VAL A CA 1
ATOM 1438 C C . VAL A 1 194 ? -20.473 0.557 35.629 1.00 87.81 194 VAL A C 1
ATOM 1440 O O . VAL A 1 194 ? -21.138 -0.461 35.445 1.00 87.81 194 VAL A O 1
ATOM 1443 N N . ASN A 1 195 ? -19.909 0.806 36.813 1.00 91.06 195 ASN A N 1
ATOM 1444 C CA . ASN A 1 195 ? -20.032 -0.093 37.955 1.00 91.06 195 ASN A CA 1
ATOM 1445 C C . ASN A 1 195 ? -21.481 -0.300 38.419 1.00 91.06 195 ASN A C 1
ATOM 1447 O O . ASN A 1 195 ? -21.881 -1.432 38.707 1.00 91.06 195 ASN A O 1
ATOM 1451 N N . THR A 1 196 ? -22.245 0.786 38.531 1.00 88.94 196 THR A N 1
ATOM 1452 C CA . THR A 1 196 ? -23.651 0.765 38.947 1.00 88.94 196 THR A CA 1
ATOM 1453 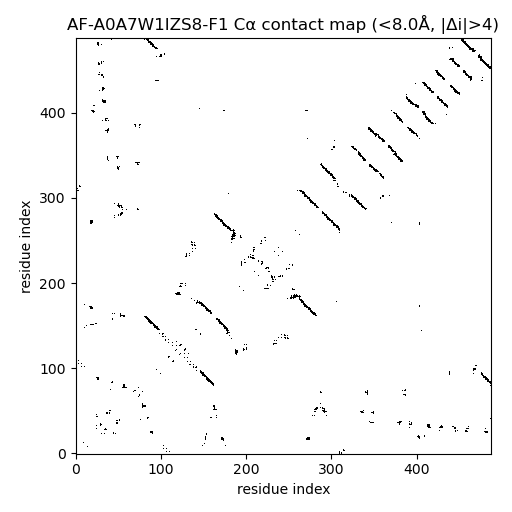C C . THR A 1 196 ? -24.494 0.004 37.934 1.00 88.94 196 THR A C 1
ATOM 1455 O O . THR A 1 196 ? -25.298 -0.840 38.327 1.00 88.94 196 THR A O 1
ATOM 1458 N N . GLU A 1 197 ? -24.276 0.256 36.643 1.00 88.31 197 GLU A N 1
ATOM 1459 C CA . GLU A 1 197 ? -25.003 -0.417 35.569 1.00 88.31 197 GLU A CA 1
ATOM 1460 C C . GLU A 1 197 ? -24.678 -1.919 35.520 1.00 88.31 197 GLU A C 1
ATOM 1462 O O . GLU A 1 197 ? -25.591 -2.745 35.528 1.00 88.31 197 GLU A O 1
ATOM 1467 N N . LEU A 1 198 ? -23.397 -2.301 35.626 1.00 90.81 198 LEU A N 1
ATOM 1468 C CA . LEU A 1 198 ? -22.983 -3.708 35.725 1.00 90.81 198 LEU A CA 1
ATOM 1469 C C . LEU A 1 198 ? -23.591 -4.429 36.936 1.00 90.81 198 LEU A C 1
ATOM 1471 O O . LEU A 1 198 ? -23.893 -5.616 36.851 1.00 90.81 198 LEU A O 1
ATOM 1475 N N . GLY A 1 199 ? -23.793 -3.733 38.058 1.00 90.38 199 GLY A N 1
ATOM 1476 C CA . GLY A 1 199 ? -24.371 -4.312 39.276 1.00 90.38 199 GLY A CA 1
ATOM 1477 C C . GLY A 1 199 ? -25.818 -4.794 39.125 1.00 90.38 199 GLY A C 1
ATOM 1478 O O . GLY A 1 199 ? -26.278 -5.595 39.941 1.00 90.38 199 GLY A O 1
ATOM 1479 N N . ASN A 1 200 ? -26.521 -4.339 38.084 1.00 87.50 200 ASN A N 1
ATOM 1480 C CA . ASN A 1 200 ? -27.878 -4.779 37.757 1.00 87.50 200 ASN A CA 1
ATOM 1481 C C . ASN A 1 200 ? -27.900 -6.006 36.831 1.00 87.50 200 ASN A C 1
ATOM 1483 O O . ASN A 1 200 ? -28.961 -6.595 36.615 1.00 87.50 200 ASN A O 1
ATOM 1487 N N . ILE A 1 201 ? -26.747 -6.411 36.294 1.00 92.19 201 ILE A N 1
ATOM 1488 C CA . ILE A 1 201 ? -26.632 -7.493 35.318 1.00 92.19 201 ILE A CA 1
ATOM 1489 C C . ILE A 1 201 ? -26.329 -8.813 36.025 1.00 92.19 201 ILE A C 1
ATOM 1491 O O . ILE A 1 201 ? -25.500 -8.895 36.926 1.00 92.19 201 ILE A O 1
ATOM 1495 N N . THR A 1 202 ? -26.997 -9.883 35.599 1.00 92.38 202 THR A N 1
ATOM 1496 C CA . THR A 1 202 ? -26.669 -11.253 36.010 1.00 92.38 202 THR A CA 1
ATOM 1497 C C . THR A 1 202 ? -26.224 -12.030 34.774 1.00 92.38 202 THR A C 1
ATOM 1499 O O . THR A 1 202 ? -27.090 -12.465 34.019 1.00 92.38 202 THR A O 1
ATOM 1502 N N . PRO A 1 203 ? -24.910 -12.181 34.537 1.00 89.94 203 PRO A N 1
ATOM 1503 C CA . PRO A 1 203 ? -24.408 -12.909 33.380 1.00 89.94 203 PRO A CA 1
ATOM 1504 C C . PRO A 1 203 ? -24.721 -14.408 33.490 1.00 89.94 203 PRO A C 1
ATOM 1506 O O . PRO A 1 203 ? -24.653 -15.012 34.563 1.00 89.94 203 PRO A O 1
ATOM 1509 N N . SER A 1 204 ? -25.071 -15.006 32.359 1.00 87.75 204 SER A N 1
ATOM 1510 C CA . SER A 1 204 ? -25.424 -16.413 32.192 1.00 87.75 204 SER A CA 1
ATOM 1511 C C . SER A 1 204 ? -24.201 -17.315 31.971 1.00 87.75 204 SER A C 1
ATOM 1513 O O . SER A 1 204 ? -24.257 -18.512 32.269 1.00 87.75 204 SER A O 1
ATOM 1515 N N . GLY A 1 205 ? -23.084 -16.751 31.496 1.00 76.81 205 GLY A N 1
ATOM 1516 C CA . GLY A 1 205 ? -21.809 -17.440 31.298 1.00 76.81 205 GLY A CA 1
ATOM 1517 C C . GLY A 1 205 ? -20.920 -17.518 32.547 1.00 76.81 205 GLY A C 1
ATOM 1518 O O . GLY A 1 205 ? -21.064 -16.764 33.505 1.00 76.81 205 GLY A O 1
ATOM 1519 N N . SER A 1 206 ? -19.952 -18.442 32.528 1.00 76.62 206 SER A N 1
ATOM 1520 C CA . SER A 1 206 ? -19.006 -18.679 33.63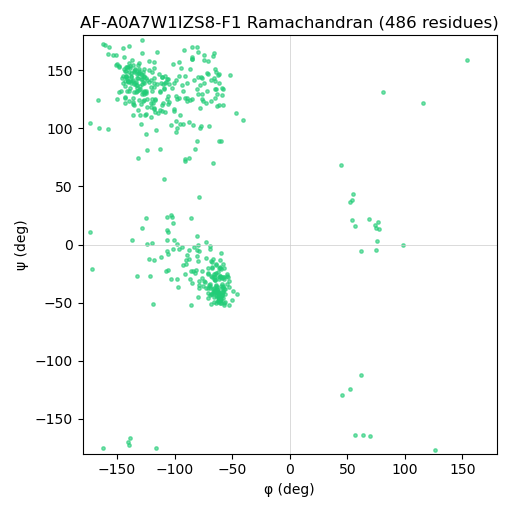5 1.00 76.62 206 SER A CA 1
ATOM 1521 C C . SER A 1 206 ? -17.529 -18.598 33.217 1.00 76.62 206 SER A C 1
ATOM 1523 O O . SER A 1 206 ? -16.680 -19.225 33.852 1.00 76.62 206 SER A O 1
ATOM 1525 N N . GLY A 1 207 ? -17.232 -17.904 32.114 1.00 85.75 207 GLY A N 1
ATOM 1526 C CA . GLY A 1 207 ? -15.873 -17.711 31.598 1.00 85.75 207 GLY A CA 1
ATOM 1527 C C . GLY A 1 207 ? -15.098 -16.617 32.338 1.00 85.75 207 GLY A C 1
ATOM 1528 O O . GLY A 1 207 ? -15.681 -15.836 33.084 1.00 85.75 207 GLY A O 1
ATOM 1529 N N . SER A 1 208 ? -13.781 -16.589 32.139 1.00 93.69 208 SER A N 1
ATOM 1530 C CA . SER A 1 208 ? -12.878 -15.558 32.659 1.00 93.69 208 SER A CA 1
ATOM 1531 C C . SER A 1 208 ? -11.723 -15.379 31.678 1.00 93.69 208 SER A C 1
ATOM 1533 O O . SER A 1 208 ? -11.131 -16.367 31.235 1.00 93.69 208 SER A O 1
ATOM 1535 N N . VAL A 1 209 ? -11.439 -14.132 31.327 1.00 95.88 209 VAL A N 1
ATOM 1536 C CA . VAL A 1 209 ? -10.343 -13.710 30.446 1.00 95.88 209 VAL A CA 1
ATOM 1537 C C . VAL A 1 209 ? -9.404 -12.728 31.156 1.00 95.88 209 VAL A C 1
ATOM 1539 O O . VAL A 1 209 ? -8.212 -12.682 30.852 1.00 95.88 209 VAL A O 1
ATOM 1542 N N . LEU A 1 210 ? -9.904 -11.979 32.142 1.00 96.81 210 LEU A N 1
ATOM 1543 C CA . LEU A 1 210 ? -9.136 -10.985 32.880 1.00 96.81 210 LEU A CA 1
ATOM 1544 C C . LEU A 1 210 ? -8.232 -11.630 33.939 1.00 96.81 210 LEU A C 1
ATOM 1546 O O . LEU A 1 210 ? -8.617 -12.496 34.724 1.00 96.81 210 LEU A O 1
ATOM 1550 N N . THR A 1 211 ? -7.003 -11.135 34.026 1.00 97.25 211 THR A N 1
ATOM 1551 C CA . THR A 1 211 ? -6.057 -11.503 35.081 1.00 97.25 211 THR A CA 1
ATOM 1552 C C . THR A 1 211 ? -6.428 -10.856 36.420 1.00 97.25 211 THR A C 1
ATOM 1554 O O . THR A 1 211 ? -7.056 -9.799 36.484 1.00 97.25 211 THR A O 1
ATOM 1557 N N . GLY A 1 212 ? -5.950 -11.418 37.538 1.00 96.94 212 GLY A N 1
ATOM 1558 C CA . GLY A 1 212 ? -6.173 -10.820 38.864 1.00 96.94 212 GLY A CA 1
ATOM 1559 C C . GLY A 1 212 ? -5.637 -9.383 39.006 1.00 96.94 212 GLY A C 1
ATOM 1560 O O . GLY A 1 212 ? -6.190 -8.588 39.767 1.00 96.94 212 GLY A O 1
ATOM 1561 N N . ALA A 1 213 ? -4.593 -9.026 38.248 1.00 97.19 213 ALA A N 1
ATOM 1562 C CA . ALA A 1 213 ? -4.070 -7.661 38.195 1.00 97.19 213 ALA A CA 1
ATOM 1563 C C . ALA A 1 213 ? -5.049 -6.702 37.497 1.00 97.19 213 ALA A C 1
ATOM 1565 O O . ALA A 1 213 ? -5.317 -5.623 38.020 1.00 97.19 213 ALA A O 1
ATOM 1566 N N . GLN A 1 214 ? -5.642 -7.126 36.380 1.00 98.00 214 GLN A N 1
ATOM 1567 C CA . GLN A 1 214 ? -6.652 -6.359 35.645 1.00 98.00 214 GLN A CA 1
ATOM 1568 C C . GLN A 1 214 ? -7.946 -6.184 36.450 1.00 98.00 214 GLN A C 1
ATOM 1570 O O . GLN A 1 214 ? -8.470 -5.077 36.543 1.00 98.00 214 GLN A O 1
ATOM 1575 N N . ILE A 1 215 ? -8.411 -7.229 37.144 1.00 97.12 215 ILE A N 1
ATOM 1576 C CA . ILE A 1 215 ? -9.541 -7.118 38.085 1.00 97.12 215 ILE A CA 1
ATOM 1577 C C . ILE A 1 215 ? -9.241 -6.092 39.188 1.00 97.12 215 ILE A C 1
ATOM 1579 O O . ILE A 1 215 ? -10.101 -5.289 39.559 1.00 97.12 215 ILE A O 1
ATOM 1583 N N . THR A 1 216 ? -8.006 -6.079 39.697 1.00 97.38 216 THR A N 1
ATOM 1584 C CA . THR A 1 216 ? -7.567 -5.091 40.694 1.00 97.38 216 THR A CA 1
ATOM 1585 C C . THR A 1 216 ? -7.542 -3.676 40.107 1.00 97.38 216 THR A C 1
ATOM 1587 O O . THR A 1 216 ? -7.958 -2.737 40.782 1.00 97.38 216 THR A O 1
ATOM 1590 N N . GLN A 1 217 ? -7.106 -3.510 38.854 1.00 97.19 217 GLN A N 1
ATOM 1591 C CA . GLN A 1 217 ? -7.124 -2.227 38.142 1.00 97.19 217 GLN A CA 1
ATOM 1592 C C . GLN A 1 217 ? -8.553 -1.683 38.004 1.00 97.19 217 GLN A C 1
ATOM 1594 O O . GLN A 1 217 ? -8.803 -0.548 38.408 1.00 97.19 217 GLN A O 1
ATOM 1599 N N . LEU A 1 218 ? -9.494 -2.505 37.527 1.00 96.62 218 LEU A N 1
ATOM 1600 C CA . LEU A 1 218 ? -10.914 -2.145 37.421 1.00 96.62 218 LEU A CA 1
ATOM 1601 C C . LEU A 1 218 ? -11.498 -1.756 38.786 1.00 96.62 218 LEU A C 1
ATOM 1603 O O . LEU A 1 218 ? -12.127 -0.708 38.926 1.00 96.62 218 LEU A O 1
ATOM 1607 N N . THR A 1 219 ? -11.214 -2.549 39.823 1.00 96.44 219 THR A N 1
ATOM 1608 C CA . THR A 1 219 ? -11.682 -2.271 41.190 1.00 96.44 219 THR A CA 1
ATOM 1609 C C . THR A 1 219 ? -11.132 -0.941 41.719 1.00 96.44 219 THR A C 1
ATOM 1611 O O . THR A 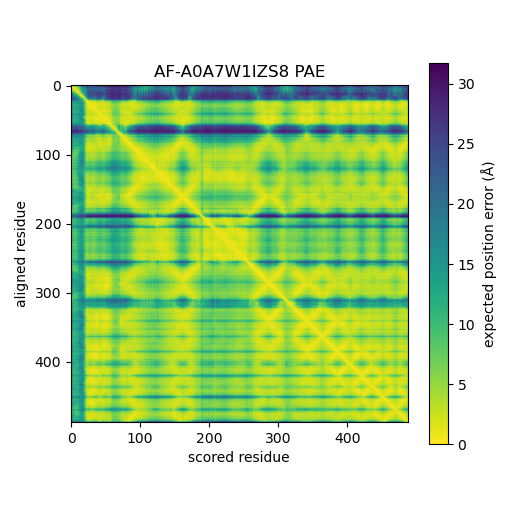1 219 ? -11.874 -0.162 42.314 1.00 96.44 219 THR A O 1
ATOM 1614 N N . ASN A 1 220 ? -9.851 -0.641 41.473 1.00 95.69 220 ASN A N 1
ATOM 1615 C CA . ASN A 1 220 ? -9.226 0.628 41.863 1.00 95.69 220 ASN A CA 1
ATOM 1616 C C . ASN A 1 220 ? -9.806 1.836 41.109 1.00 95.69 220 ASN A C 1
ATOM 1618 O O . ASN A 1 220 ? -9.807 2.939 41.651 1.00 95.69 220 ASN A O 1
ATOM 1622 N N . ALA A 1 221 ? -10.312 1.629 39.892 1.00 93.19 221 ALA A N 1
ATOM 1623 C CA . ALA A 1 221 ? -11.027 2.639 39.115 1.00 93.19 221 ALA A CA 1
ATOM 1624 C C . ALA A 1 221 ? -12.498 2.825 39.544 1.00 93.19 221 ALA A C 1
ATOM 1626 O O . ALA A 1 221 ? -13.195 3.667 38.986 1.00 93.19 221 ALA A O 1
ATOM 1627 N N . GLY A 1 222 ? -12.976 2.068 40.539 1.00 93.38 222 GLY A N 1
ATOM 1628 C CA . GLY A 1 222 ? -14.351 2.142 41.047 1.00 93.38 222 GLY A CA 1
ATOM 1629 C C . GLY A 1 222 ? -15.295 1.070 40.497 1.00 93.38 222 GLY A C 1
ATOM 1630 O O . GLY A 1 222 ? -16.442 1.005 40.931 1.00 93.38 222 GLY A O 1
ATOM 1631 N N . ILE A 1 223 ? -14.820 0.183 39.616 1.00 94.38 223 ILE A N 1
ATOM 1632 C CA . ILE A 1 223 ? -15.594 -0.932 39.052 1.00 94.38 223 ILE A CA 1
ATOM 1633 C C . ILE A 1 223 ? -15.472 -2.149 39.976 1.00 94.38 223 ILE A C 1
ATOM 1635 O O . ILE A 1 223 ? -14.751 -3.108 39.708 1.00 94.38 223 ILE A O 1
ATOM 1639 N N . THR A 1 224 ? -16.161 -2.109 41.116 1.00 95.12 224 THR A N 1
ATOM 1640 C CA . THR A 1 224 ? -16.188 -3.210 42.093 1.00 95.12 224 THR A CA 1
ATOM 1641 C C . THR A 1 224 ? -16.906 -4.461 41.575 1.00 95.12 224 THR A C 1
ATOM 1643 O O . THR A 1 224 ? -16.650 -5.558 42.070 1.00 95.12 224 THR A O 1
ATOM 1646 N N . ASN A 1 225 ? -17.745 -4.322 40.547 1.00 93.94 225 ASN A N 1
ATOM 1647 C CA . ASN A 1 225 ? -18.406 -5.411 39.825 1.00 93.94 225 ASN A CA 1
ATOM 1648 C C . ASN A 1 225 ? -17.544 -6.008 38.688 1.00 93.94 225 ASN A C 1
ATOM 1650 O O . ASN A 1 225 ? -18.074 -6.627 37.769 1.00 93.94 225 ASN A O 1
ATOM 1654 N N . ALA A 1 226 ? -16.212 -5.871 38.740 1.00 94.00 226 ALA A N 1
ATOM 1655 C CA . ALA A 1 226 ? -15.283 -6.331 37.696 1.00 94.00 226 ALA A CA 1
ATOM 1656 C C . ALA A 1 226 ? -15.418 -7.820 37.310 1.00 94.00 226 ALA A C 1
ATOM 1658 O O . ALA A 1 226 ? -15.131 -8.182 36.175 1.00 94.00 226 ALA A O 1
ATOM 1659 N N . GLY A 1 227 ? -15.885 -8.683 38.220 1.00 94.38 227 GLY A N 1
ATOM 1660 C CA . GLY A 1 227 ? -16.156 -10.092 37.901 1.00 94.38 227 GLY A CA 1
ATOM 1661 C C . GLY A 1 227 ? -17.303 -10.291 36.902 1.00 94.38 227 GLY A C 1
ATOM 1662 O O . GLY A 1 227 ? -17.270 -11.238 36.125 1.00 94.38 227 GLY A O 1
ATOM 1663 N N . ILE A 1 228 ? -18.288 -9.384 36.882 1.00 94.94 228 ILE A N 1
ATOM 1664 C CA . ILE A 1 228 ? -19.365 -9.386 35.881 1.00 94.94 228 ILE A CA 1
ATOM 1665 C C . ILE A 1 228 ? -18.797 -8.969 34.523 1.00 94.94 228 ILE A C 1
ATOM 1667 O O . ILE A 1 228 ? -19.048 -9.642 33.527 1.00 94.94 228 ILE A O 1
ATOM 1671 N N . ALA A 1 229 ? -17.983 -7.907 34.488 1.00 94.25 229 ALA A N 1
ATOM 1672 C CA . ALA A 1 229 ? -17.313 -7.462 33.265 1.00 94.25 229 ALA A CA 1
ATOM 1673 C C . ALA A 1 229 ? -16.425 -8.564 32.659 1.00 94.25 229 ALA A C 1
ATOM 1675 O O . ALA A 1 229 ? -16.453 -8.767 31.452 1.00 94.25 229 ALA A O 1
ATOM 1676 N N . ASP A 1 230 ? -15.699 -9.318 33.489 1.00 96.00 230 ASP A N 1
ATOM 1677 C CA . ASP A 1 230 ? -14.879 -10.457 33.055 1.00 96.00 230 ASP A CA 1
ATOM 1678 C C . ASP A 1 230 ? -15.712 -11.579 32.412 1.00 96.00 230 ASP A C 1
ATOM 1680 O O . ASP A 1 230 ? -15.389 -12.080 31.335 1.00 96.00 230 ASP A O 1
ATOM 1684 N N . GLN A 1 231 ? -16.838 -11.938 33.034 1.00 95.44 231 GLN A N 1
ATOM 1685 C CA . GLN A 1 231 ? -17.747 -12.952 32.494 1.00 95.44 231 GLN A CA 1
ATOM 1686 C C . GLN A 1 231 ? -18.399 -12.512 31.182 1.00 95.44 231 GLN A C 1
ATOM 1688 O O . GLN A 1 231 ? -18.595 -13.343 30.297 1.00 95.44 231 GLN A O 1
ATOM 1693 N N . LEU A 1 232 ? -18.740 -11.229 31.047 1.00 95.69 232 LEU A N 1
ATOM 1694 C CA . LEU A 1 232 ? -19.255 -10.664 29.799 1.00 95.69 232 LEU A CA 1
ATOM 1695 C C . LEU A 1 232 ? -18.167 -10.623 28.719 1.00 95.69 232 LEU A C 1
ATOM 1697 O O . LEU A 1 232 ? -18.430 -11.032 27.597 1.00 95.69 232 LEU A O 1
ATOM 1701 N N . ALA A 1 233 ? -16.937 -10.229 29.060 1.00 95.69 233 ALA A N 1
ATOM 1702 C CA . ALA A 1 233 ? -15.800 -10.231 28.138 1.00 95.69 233 ALA A CA 1
ATOM 1703 C C . ALA A 1 233 ? -15.503 -11.634 27.595 1.00 95.69 233 ALA A C 1
ATOM 1705 O O . ALA A 1 233 ? -15.344 -11.815 26.390 1.00 95.69 233 ALA A O 1
ATOM 1706 N N . ALA A 1 234 ? -15.512 -12.648 28.462 1.00 95.19 234 ALA A N 1
ATOM 1707 C CA . ALA A 1 234 ? -15.340 -14.031 28.037 1.00 95.19 234 ALA A CA 1
ATOM 1708 C C . ALA A 1 234 ? -16.486 -14.523 27.131 1.00 95.19 234 ALA A C 1
ATOM 1710 O O . ALA A 1 234 ? -16.251 -15.319 26.225 1.00 95.19 234 ALA A O 1
ATOM 1711 N N . GLN A 1 235 ? -17.721 -14.066 27.365 1.00 94.62 235 GLN A N 1
ATOM 1712 C CA . GLN A 1 235 ? -18.874 -14.391 26.516 1.00 94.62 235 GLN A CA 1
ATOM 1713 C C . GLN A 1 235 ? -18.831 -13.677 25.160 1.00 94.62 235 GLN A C 1
ATOM 1715 O O . GLN A 1 235 ? -19.166 -14.293 24.155 1.00 94.62 235 GLN A O 1
ATOM 1720 N N . ALA A 1 236 ? -18.364 -12.429 25.134 1.00 92.94 236 ALA A N 1
ATOM 1721 C CA . ALA A 1 236 ? -18.146 -11.633 23.926 1.00 92.94 236 ALA A CA 1
ATOM 1722 C C . ALA A 1 236 ? -16.930 -12.103 23.098 1.00 92.94 236 ALA A C 1
ATOM 1724 O O . ALA A 1 236 ? -16.585 -11.485 22.097 1.00 92.94 236 ALA A O 1
ATOM 1725 N N . GLY A 1 237 ? -16.245 -13.176 23.515 1.00 93.06 237 GLY A N 1
ATOM 1726 C CA . GLY A 1 237 ? -15.111 -13.739 22.782 1.00 93.06 237 GLY A CA 1
ATOM 1727 C C . GLY A 1 237 ? -13.825 -12.915 22.864 1.00 93.06 237 GLY A C 1
ATOM 1728 O O . GLY A 1 237 ? -12.916 -13.146 22.071 1.00 93.06 237 GLY A O 1
ATOM 1729 N N . VAL A 1 238 ? -13.721 -11.986 23.822 1.00 94.44 238 VAL A N 1
ATOM 1730 C CA . VAL A 1 238 ? -12.513 -11.176 24.037 1.00 94.44 238 VAL A CA 1
ATOM 1731 C C . VAL A 1 238 ? -11.335 -12.105 24.319 1.00 94.44 238 VAL A C 1
ATOM 1733 O O . VAL A 1 238 ? -11.419 -12.980 25.187 1.00 94.44 238 VAL A O 1
ATOM 1736 N N . THR A 1 239 ? -10.230 -11.924 23.597 1.00 93.50 239 THR A N 1
ATOM 1737 C CA . THR A 1 239 ? -9.040 -12.760 23.787 1.00 93.50 239 THR A CA 1
ATOM 1738 C C . THR A 1 239 ? -8.159 -12.236 24.930 1.00 93.50 239 THR A C 1
ATOM 1740 O O . THR A 1 239 ? -8.236 -11.057 25.300 1.00 93.50 239 THR A O 1
ATOM 1743 N N . PRO A 1 240 ? -7.276 -13.072 25.512 1.00 92.69 240 PRO A N 1
ATOM 1744 C CA . PRO A 1 240 ? -6.312 -12.616 26.513 1.00 92.69 240 PRO A CA 1
ATOM 1745 C C . PRO A 1 240 ? -5.446 -11.441 26.039 1.00 92.69 240 PRO A C 1
ATOM 1747 O O . PRO A 1 240 ? -5.118 -10.566 26.839 1.00 92.69 240 PRO A O 1
ATOM 1750 N N . GLU A 1 241 ? -5.111 -11.387 24.751 1.00 90.75 241 GLU A N 1
ATOM 1751 C CA . GLU A 1 241 ? -4.310 -10.323 24.139 1.00 90.75 241 GLU A CA 1
ATOM 1752 C C . GLU A 1 241 ? -5.074 -8.990 24.076 1.00 90.75 241 GLU A C 1
ATOM 1754 O O . GLU A 1 241 ? -4.482 -7.933 24.285 1.00 90.75 241 GLU A O 1
ATOM 1759 N N . GLN A 1 242 ? -6.394 -9.040 23.874 1.00 92.81 242 GLN A N 1
ATOM 1760 C CA . GLN A 1 242 ? -7.278 -7.866 23.825 1.00 92.81 242 GLN A CA 1
ATOM 1761 C C . GLN A 1 242 ? -7.679 -7.358 25.220 1.00 92.81 242 GLN A C 1
ATOM 1763 O O . GLN A 1 242 ? -8.047 -6.194 25.392 1.00 92.81 242 GLN A O 1
ATOM 1768 N N . SER A 1 243 ? -7.591 -8.221 26.237 1.00 94.88 243 SER A N 1
ATOM 1769 C CA . SER A 1 243 ? -8.115 -7.970 27.586 1.00 94.88 243 SER A CA 1
ATOM 1770 C C . SER A 1 243 ? -7.642 -6.658 28.222 1.00 94.88 243 SER A C 1
ATOM 1772 O O . SER A 1 243 ? -8.416 -6.001 28.917 1.00 94.88 243 SER A O 1
ATOM 1774 N N . GLN A 1 244 ? -6.391 -6.246 27.984 1.00 95.69 244 GLN A N 1
ATOM 1775 C CA . GLN A 1 244 ? -5.861 -5.010 28.561 1.00 95.69 244 GLN A CA 1
ATOM 1776 C C . GLN A 1 244 ? -6.478 -3.763 27.923 1.00 95.69 244 GLN A C 1
ATOM 1778 O O . GLN A 1 244 ? -6.832 -2.837 28.648 1.00 95.69 244 GLN A O 1
ATOM 1783 N N . LEU A 1 245 ? -6.657 -3.760 26.598 1.00 92.56 245 LEU A N 1
ATOM 1784 C CA . LEU A 1 245 ? -7.298 -2.655 25.886 1.00 92.56 245 LEU A CA 1
ATOM 1785 C C . LEU A 1 245 ? -8.740 -2.469 26.368 1.00 92.56 245 LEU A C 1
ATOM 1787 O O . LEU A 1 245 ? -9.145 -1.349 26.669 1.00 92.56 245 LEU A O 1
ATOM 1791 N N . LEU A 1 246 ? -9.479 -3.569 26.544 1.00 95.06 246 LEU A N 1
ATOM 1792 C CA . LEU A 1 246 ? -10.829 -3.530 27.109 1.00 95.06 246 LEU A CA 1
ATOM 1793 C C . LEU A 1 246 ? -10.847 -3.016 28.558 1.00 95.06 246 LEU A C 1
ATOM 1795 O O . LEU A 1 246 ? -11.731 -2.248 28.932 1.00 95.06 246 LEU A O 1
ATOM 1799 N N . VAL A 1 247 ? -9.890 -3.425 29.395 1.00 96.00 247 VAL A N 1
ATOM 1800 C CA . VAL A 1 247 ? -9.791 -2.938 30.781 1.00 96.00 247 VAL A CA 1
ATOM 1801 C C . VAL A 1 247 ? -9.573 -1.430 30.808 1.00 96.00 247 VAL A C 1
ATOM 1803 O O . VAL A 1 247 ? -10.272 -0.730 31.539 1.00 96.00 247 VAL A O 1
ATOM 1806 N N . ASP A 1 248 ? -8.652 -0.920 29.993 1.00 93.31 248 ASP A N 1
ATOM 1807 C CA . ASP A 1 248 ? -8.384 0.515 29.901 1.00 93.31 248 ASP A CA 1
ATOM 1808 C C . ASP A 1 248 ? -9.617 1.274 29.372 1.00 93.31 248 ASP A C 1
ATOM 1810 O O . ASP A 1 248 ? -9.942 2.355 29.871 1.00 93.31 248 ASP A O 1
ATOM 1814 N N . ALA A 1 249 ? -10.370 0.664 28.451 1.00 91.19 249 ALA A N 1
ATOM 1815 C CA . ALA A 1 249 ? -11.635 1.185 27.942 1.00 91.19 249 ALA A CA 1
ATOM 1816 C C . ALA A 1 249 ? -12.715 1.309 29.015 1.00 91.19 249 ALA A C 1
ATOM 1818 O O . ALA A 1 249 ? -13.341 2.358 29.156 1.00 91.19 249 ALA A O 1
ATOM 1819 N N . LEU A 1 250 ? -12.906 0.251 29.806 1.00 92.69 250 LEU A N 1
ATOM 1820 C CA . LEU A 1 250 ? -13.857 0.228 30.912 1.00 92.69 250 LEU A CA 1
ATOM 1821 C C . LEU A 1 250 ? -13.496 1.266 31.976 1.00 92.69 250 LEU A C 1
ATOM 1823 O O . LEU A 1 250 ? -14.380 1.948 32.490 1.00 92.69 250 LEU A O 1
ATOM 1827 N N . VAL A 1 251 ? -12.204 1.424 32.285 1.00 92.44 251 VAL A N 1
ATOM 1828 C CA . VAL A 1 251 ? -11.721 2.468 33.201 1.00 92.44 251 VAL A CA 1
ATOM 1829 C C . VAL A 1 251 ? -12.041 3.862 32.658 1.00 92.44 251 VAL A C 1
ATOM 1831 O O . VAL A 1 251 ? -12.552 4.702 33.402 1.00 92.44 251 VAL A O 1
ATOM 1834 N N . ALA A 1 252 ? -11.777 4.111 31.373 1.00 89.69 252 ALA A N 1
ATOM 1835 C CA . ALA A 1 252 ? -12.078 5.390 30.739 1.00 89.69 252 ALA A CA 1
ATOM 1836 C C . ALA A 1 252 ? -13.587 5.690 30.761 1.00 89.69 252 ALA A C 1
ATOM 1838 O O . ALA A 1 252 ? -13.981 6.769 31.208 1.00 89.69 252 ALA A O 1
ATOM 1839 N N . ALA A 1 253 ? -14.420 4.711 30.399 1.00 87.94 253 ALA A N 1
ATOM 1840 C CA . ALA A 1 253 ? -15.877 4.819 30.429 1.00 87.94 253 ALA A CA 1
ATOM 1841 C C . ALA A 1 253 ? -16.426 5.054 31.844 1.00 87.94 253 ALA A C 1
ATOM 1843 O O . ALA A 1 253 ? -17.289 5.905 32.032 1.00 87.94 253 ALA A O 1
ATOM 1844 N N . GLN A 1 254 ? -15.883 4.373 32.860 1.00 88.81 254 GLN A N 1
ATOM 1845 C CA . GLN A 1 254 ? -16.254 4.562 34.268 1.00 88.81 254 GLN A CA 1
ATOM 1846 C C . GLN A 1 254 ? -15.938 5.972 34.779 1.00 88.81 254 GLN A C 1
ATOM 1848 O O . GLN A 1 254 ? -16.664 6.509 35.613 1.00 88.81 254 GLN A O 1
ATOM 1853 N N . SER A 1 255 ? -14.831 6.559 34.322 1.00 80.12 255 SER A N 1
ATOM 1854 C CA . SER A 1 255 ? -14.454 7.932 34.678 1.00 80.12 255 SER A CA 1
ATOM 1855 C C . SER A 1 255 ? -15.213 9.002 33.883 1.00 80.12 255 SER A C 1
ATOM 1857 O O . SER A 1 255 ? -15.176 10.181 34.242 1.00 80.12 255 SER A O 1
ATOM 1859 N N . GLY A 1 256 ? -15.875 8.583 32.804 1.00 74.44 256 GLY A N 1
ATOM 1860 C CA . GLY A 1 256 ? -16.649 9.407 31.895 1.00 74.44 256 GLY A CA 1
ATOM 1861 C C . GLY A 1 256 ? -18.088 9.641 32.353 1.00 74.44 256 GLY A C 1
ATOM 1862 O O . GLY A 1 256 ? -18.579 9.044 33.306 1.00 74.44 256 GLY A O 1
ATOM 1863 N N . GLY A 1 257 ? -18.774 10.553 31.672 1.00 71.50 257 GLY A N 1
ATOM 1864 C CA . GLY A 1 257 ? -20.174 10.879 31.965 1.00 71.50 257 GLY A CA 1
ATOM 1865 C C . GLY A 1 257 ? -20.820 11.830 30.962 1.00 71.50 257 GLY A C 1
ATOM 1866 O O . GLY A 1 257 ? -21.892 12.370 31.237 1.00 71.50 257 GLY A O 1
ATOM 1867 N N . GLY A 1 258 ? -20.150 12.088 29.835 1.00 76.31 258 GLY A N 1
ATOM 1868 C CA . GLY A 1 258 ? -20.695 12.904 28.760 1.00 76.31 258 GLY A CA 1
ATOM 1869 C C . GLY A 1 258 ? -21.565 12.094 27.805 1.00 76.31 258 GLY A C 1
ATOM 1870 O O . GLY A 1 258 ? -21.480 10.866 27.736 1.00 76.31 258 GLY A O 1
ATOM 1871 N N . THR A 1 259 ? -22.415 12.803 27.068 1.00 76.94 259 THR A N 1
ATOM 1872 C CA . THR A 1 259 ? -23.274 12.217 26.032 1.00 76.94 259 THR A CA 1
ATOM 1873 C C . THR A 1 259 ? -22.466 11.873 24.783 1.00 76.94 259 THR A C 1
ATOM 1875 O O . THR A 1 259 ? -21.374 12.403 24.582 1.00 76.94 259 THR A O 1
ATOM 1878 N N . LEU A 1 260 ? -23.013 11.026 23.907 1.00 75.75 260 LEU A N 1
ATOM 1879 C CA . LEU A 1 260 ? -22.342 10.681 22.650 1.00 75.75 260 LEU A CA 1
ATOM 1880 C C . LEU A 1 260 ? -22.128 11.907 21.741 1.00 75.75 260 LEU A C 1
ATOM 1882 O O . LEU A 1 260 ? -21.118 11.993 21.055 1.00 75.75 260 LEU A O 1
ATOM 1886 N N . ASP A 1 261 ? -23.002 12.915 21.817 1.00 76.50 261 ASP A N 1
ATOM 1887 C CA . ASP A 1 261 ? -22.833 14.197 21.107 1.00 76.50 261 ASP A CA 1
ATOM 1888 C C . ASP A 1 261 ? -21.596 14.997 21.568 1.00 76.50 261 ASP A C 1
ATOM 1890 O O . ASP A 1 261 ? -21.168 15.942 20.905 1.00 76.50 261 ASP A O 1
ATOM 1894 N N . GLN A 1 262 ? -21.027 14.662 22.732 1.00 82.81 262 GLN A N 1
ATOM 1895 C CA . GLN A 1 262 ? -19.786 15.250 23.248 1.00 82.81 262 GLN A CA 1
ATOM 1896 C C . GLN A 1 262 ? -18.552 14.420 22.876 1.00 82.81 262 GLN A C 1
ATOM 1898 O O . GLN A 1 262 ? -17.436 14.817 23.215 1.00 82.81 262 GLN A O 1
ATOM 1903 N N . ASN A 1 263 ? -18.739 13.288 22.191 1.00 84.00 263 ASN A N 1
ATOM 1904 C CA . ASN A 1 263 ? -17.668 12.384 21.820 1.00 84.00 263 ASN A CA 1
ATOM 1905 C C . ASN A 1 263 ? -16.750 13.017 20.773 1.00 84.00 263 ASN A C 1
ATOM 1907 O O . ASN A 1 263 ? -17.179 13.418 19.689 1.00 84.00 263 ASN A O 1
ATOM 1911 N N . VAL A 1 264 ? -15.461 13.092 21.095 1.00 87.62 264 VAL A N 1
ATOM 1912 C CA . VAL A 1 264 ? -14.448 13.673 20.204 1.00 87.62 264 VAL A CA 1
ATOM 1913 C C . VAL A 1 264 ? -13.626 12.624 19.457 1.00 87.62 264 VAL A C 1
ATOM 1915 O O . VAL A 1 264 ? -12.545 12.948 18.957 1.00 87.62 264 VAL A O 1
ATOM 1918 N N . SER A 1 265 ? -14.103 11.380 19.363 1.00 87.56 265 SER A N 1
ATOM 1919 C CA . SER A 1 265 ? -13.440 10.360 18.547 1.00 87.56 265 SER A CA 1
ATOM 1920 C C . SER A 1 265 ? -13.369 10.815 17.094 1.00 87.56 265 SER A C 1
ATOM 1922 O O . SER A 1 265 ? -14.351 11.316 16.531 1.00 87.56 265 SER A O 1
ATOM 1924 N N . SER A 1 266 ? -12.203 10.647 16.482 1.00 86.69 266 SER A N 1
ATOM 1925 C CA . SER A 1 266 ? -11.954 11.098 15.120 1.00 86.69 266 SER A CA 1
ATOM 1926 C C . SER A 1 266 ? -11.203 10.071 14.291 1.00 86.69 266 SER A C 1
ATOM 1928 O O . SER A 1 266 ? -10.274 9.401 14.748 1.00 86.69 266 SER A O 1
ATOM 1930 N N . LEU A 1 267 ? -11.619 10.000 13.033 1.00 85.62 267 LEU A N 1
ATOM 1931 C CA . LEU A 1 267 ? -10.931 9.329 11.957 1.00 85.62 267 LEU A CA 1
ATOM 1932 C C . LEU A 1 267 ? -9.895 10.279 11.364 1.00 85.62 267 LEU A C 1
ATOM 1934 O O . LEU A 1 267 ? -10.247 11.373 10.927 1.00 85.62 267 LEU A O 1
ATOM 1938 N N . ARG A 1 268 ? -8.637 9.853 11.299 1.00 88.00 268 ARG A N 1
ATOM 1939 C CA . ARG A 1 268 ? -7.617 10.562 10.534 1.00 88.00 268 ARG A CA 1
ATOM 1940 C C . ARG A 1 268 ? -7.568 10.022 9.124 1.00 88.00 268 ARG A C 1
ATOM 1942 O O . ARG A 1 268 ? -7.364 8.826 8.918 1.00 88.00 268 ARG A O 1
ATOM 1949 N N . MET A 1 269 ? -7.686 10.937 8.176 1.00 88.31 269 MET A N 1
ATOM 1950 C CA . MET A 1 269 ? -7.344 10.708 6.786 1.00 88.31 269 MET A CA 1
ATOM 1951 C C . MET A 1 269 ? -6.020 11.408 6.505 1.00 88.31 269 MET A C 1
ATOM 1953 O O . MET A 1 269 ? -5.889 12.616 6.709 1.00 88.31 269 MET A O 1
ATOM 1957 N N . TYR A 1 270 ? -5.037 10.641 6.053 1.00 89.31 270 TYR A N 1
ATOM 1958 C CA . TYR A 1 270 ? -3.731 11.156 5.659 1.00 89.31 270 TYR A CA 1
ATOM 1959 C C . TYR A 1 270 ? -3.403 10.644 4.260 1.00 89.31 270 TYR A C 1
ATOM 1961 O O . TYR A 1 270 ? -3.538 9.450 3.980 1.00 89.31 270 TYR A O 1
ATOM 1969 N N . GLY A 1 271 ? -3.022 11.558 3.378 1.00 90.56 271 GLY A N 1
ATOM 1970 C CA . GLY A 1 271 ? -2.710 11.284 1.983 1.00 90.56 271 GLY A CA 1
ATOM 1971 C C . GLY A 1 271 ? -1.576 12.182 1.514 1.00 90.56 271 GLY A C 1
ATOM 1972 O O . GLY A 1 271 ? -1.178 13.122 2.183 1.00 90.56 271 GLY A O 1
ATOM 1973 N N . VAL A 1 272 ? -1.035 11.903 0.346 1.00 91.06 272 VAL A N 1
ATOM 1974 C CA . VAL A 1 272 ? 0.039 12.653 -0.312 1.00 91.06 272 VAL A CA 1
ATOM 1975 C C . VAL A 1 272 ? -0.336 12.713 -1.794 1.00 91.06 272 VAL A C 1
ATOM 1977 O O . VAL A 1 272 ? -1.439 12.390 -2.160 1.00 91.06 272 VAL A O 1
ATOM 1980 N N . ASN A 1 273 ? 0.461 13.183 -2.719 1.00 94.12 273 ASN A N 1
ATOM 1981 C CA . ASN A 1 273 ? 0.299 12.978 -4.157 1.00 94.12 273 ASN A CA 1
ATOM 1982 C C . ASN A 1 273 ? 1.616 13.415 -4.705 1.00 94.12 273 ASN A C 1
ATOM 1984 O O . ASN A 1 273 ? 1.995 14.541 -4.422 1.00 94.12 273 ASN A O 1
ATOM 1988 N N . VAL A 1 274 ? 2.307 12.575 -5.455 1.00 95.94 274 VAL A N 1
ATOM 1989 C CA . VAL A 1 274 ? 3.599 12.966 -6.006 1.00 95.94 274 VAL A CA 1
ATOM 1990 C C . VAL A 1 274 ? 3.515 12.875 -7.511 1.00 95.94 274 VAL A C 1
ATOM 1992 O O . VAL A 1 274 ? 3.279 11.806 -8.068 1.00 95.94 274 VAL A O 1
ATOM 1995 N N . ILE A 1 275 ? 3.695 14.007 -8.181 1.00 96.88 275 ILE A N 1
ATOM 1996 C CA . ILE A 1 275 ? 3.894 14.069 -9.623 1.00 96.88 275 ILE A CA 1
ATOM 1997 C C . ILE A 1 275 ? 5.399 14.109 -9.872 1.00 96.88 275 ILE A C 1
ATOM 1999 O O . ILE A 1 275 ? 6.061 15.103 -9.579 1.00 96.88 275 ILE A O 1
ATOM 2003 N N . GLU A 1 276 ? 5.938 13.033 -10.434 1.00 97.06 276 GLU A N 1
ATOM 2004 C CA . GLU A 1 276 ? 7.305 12.954 -10.936 1.00 97.06 276 GLU A CA 1
ATOM 2005 C C . GLU A 1 276 ? 7.344 13.317 -12.425 1.00 97.06 276 GLU A C 1
ATOM 2007 O O . GLU A 1 276 ? 6.601 12.768 -13.239 1.00 97.06 276 GLU A O 1
ATOM 2012 N N . ILE A 1 277 ? 8.279 14.187 -12.803 1.00 98.19 277 ILE A N 1
ATOM 2013 C CA . ILE A 1 277 ? 8.660 14.455 -14.194 1.00 98.19 277 ILE A CA 1
ATOM 2014 C C . ILE A 1 277 ? 10.095 13.941 -14.386 1.00 98.19 277 ILE A C 1
ATOM 2016 O O . ILE A 1 277 ? 11.053 14.709 -14.227 1.00 98.19 277 ILE A O 1
ATOM 2020 N N . PRO A 1 278 ? 10.280 12.630 -14.631 1.00 97.31 278 PRO A N 1
ATOM 2021 C CA . PRO A 1 278 ? 11.595 12.028 -14.815 1.00 97.31 278 PRO A CA 1
ATOM 2022 C C . PRO A 1 278 ? 12.185 12.333 -16.195 1.00 97.31 278 PRO A C 1
ATOM 2024 O O . PRO A 1 278 ? 11.568 12.075 -17.230 1.00 97.31 278 PRO A O 1
ATOM 2027 N N . LEU A 1 279 ? 13.429 12.810 -16.204 1.00 98.19 279 LEU A N 1
ATOM 2028 C CA . LEU A 1 279 ? 14.330 12.728 -17.347 1.00 98.19 279 LEU A CA 1
ATOM 2029 C C . LEU A 1 279 ? 15.298 11.566 -17.119 1.00 98.19 279 LEU A C 1
ATOM 2031 O O . LEU A 1 279 ? 16.138 11.613 -16.217 1.00 98.19 279 LEU A O 1
ATOM 2035 N N . SER A 1 280 ? 15.195 10.547 -17.963 1.00 98.25 280 SER A N 1
ATOM 2036 C CA . SER A 1 280 ? 15.975 9.316 -17.871 1.00 98.25 280 SER A CA 1
ATOM 2037 C C . SER A 1 280 ? 17.025 9.248 -18.966 1.00 98.25 280 SER A C 1
ATOM 2039 O O . SER A 1 280 ? 16.767 9.578 -20.128 1.00 98.25 280 SER A O 1
ATOM 2041 N N . PHE A 1 281 ? 18.209 8.767 -18.604 1.00 98.06 281 PHE A N 1
ATOM 2042 C CA . PHE A 1 281 ? 19.287 8.499 -19.544 1.00 98.06 281 PHE A CA 1
ATOM 2043 C C . PHE A 1 281 ? 20.018 7.217 -19.170 1.00 98.06 281 PHE A C 1
ATOM 2045 O O . PHE A 1 281 ? 20.312 6.982 -17.996 1.00 98.06 281 PHE A O 1
ATOM 2052 N N . GLY A 1 282 ? 20.369 6.426 -20.181 1.00 97.69 282 GLY A N 1
ATOM 2053 C CA . GLY A 1 282 ? 21.214 5.252 -20.018 1.00 97.69 282 GLY A CA 1
ATOM 2054 C C . GLY A 1 282 ? 22.416 5.261 -20.954 1.00 97.69 282 GLY A C 1
ATOM 2055 O O . GLY A 1 282 ? 22.380 5.797 -22.061 1.00 97.69 282 GLY A O 1
ATOM 2056 N N . TRP A 1 283 ? 23.493 4.628 -20.503 1.00 96.38 283 TRP A N 1
ATOM 2057 C CA . TRP A 1 283 ? 24.738 4.459 -21.233 1.00 96.38 283 TRP A CA 1
ATOM 2058 C C . TRP A 1 283 ? 25.184 3.000 -21.175 1.00 96.38 283 TRP A C 1
ATOM 2060 O O . TRP A 1 283 ? 25.526 2.491 -20.105 1.00 96.38 283 TRP A O 1
ATOM 2070 N N . ALA A 1 284 ? 25.219 2.336 -22.329 1.00 95.25 284 ALA A N 1
ATOM 2071 C CA . ALA A 1 284 ? 25.831 1.021 -22.470 1.00 95.25 284 ALA A CA 1
ATOM 2072 C C . ALA A 1 284 ? 27.333 1.155 -22.749 1.00 95.25 284 ALA A C 1
ATOM 2074 O O . ALA A 1 284 ? 27.750 1.802 -23.711 1.00 95.25 284 ALA A O 1
ATOM 2075 N N . PHE A 1 285 ? 28.158 0.513 -21.921 1.00 92.50 285 PHE A N 1
ATOM 2076 C CA . PHE A 1 285 ? 29.594 0.378 -22.185 1.00 92.50 285 PHE A CA 1
ATOM 2077 C C . PHE A 1 285 ? 29.864 -0.635 -23.300 1.00 92.50 285 PHE A C 1
ATOM 2079 O O . PHE A 1 285 ? 30.845 -0.516 -24.032 1.00 92.50 285 PHE A O 1
ATOM 2086 N N . ASN A 1 286 ? 29.007 -1.651 -23.382 1.00 88.38 286 ASN A N 1
ATOM 2087 C CA . ASN A 1 286 ? 28.987 -2.717 -24.375 1.00 88.38 286 ASN A CA 1
ATOM 2088 C C . ASN A 1 286 ? 27.602 -3.396 -24.344 1.00 88.38 286 ASN A C 1
ATOM 2090 O O . ASN A 1 286 ? 26.732 -2.995 -23.575 1.00 88.38 286 ASN A O 1
ATOM 2094 N N . GLU A 1 287 ? 27.414 -4.466 -25.121 1.00 86.94 287 GLU A N 1
ATOM 2095 C CA . GLU A 1 287 ? 26.161 -5.242 -25.148 1.00 86.94 287 GLU A CA 1
ATOM 2096 C C . GLU A 1 287 ? 25.781 -5.866 -23.792 1.00 86.94 287 GLU A C 1
ATOM 2098 O O . GLU A 1 287 ? 24.624 -6.214 -23.578 1.00 86.94 287 GLU A O 1
ATOM 2103 N N . ASN A 1 288 ? 26.738 -6.018 -22.871 1.00 92.06 288 ASN A N 1
ATOM 2104 C CA . ASN A 1 288 ? 26.548 -6.703 -21.598 1.00 92.06 288 ASN A CA 1
ATOM 2105 C C . ASN A 1 288 ? 26.282 -5.768 -20.426 1.00 92.06 288 ASN A C 1
ATOM 2107 O O . ASN A 1 288 ? 25.681 -6.216 -19.464 1.00 92.06 288 ASN A O 1
ATOM 2111 N N . ILE A 1 289 ? 26.778 -4.532 -20.415 1.00 96.06 289 ILE A N 1
ATOM 2112 C CA . ILE A 1 289 ? 26.758 -3.696 -19.209 1.00 96.06 289 ILE A CA 1
ATOM 2113 C C . ILE A 1 289 ? 26.324 -2.283 -19.560 1.00 96.06 289 ILE A C 1
ATOM 2115 O O . ILE A 1 289 ? 26.953 -1.613 -20.384 1.00 96.06 289 ILE A O 1
ATOM 2119 N N . ALA A 1 290 ? 25.304 -1.814 -18.849 1.00 97.69 290 ALA A N 1
ATOM 2120 C CA . ALA A 1 290 ? 24.853 -0.439 -18.893 1.00 97.69 290 ALA A CA 1
ATOM 2121 C C . ALA A 1 290 ? 24.670 0.138 -17.490 1.00 97.69 290 ALA A C 1
ATOM 2123 O O . ALA A 1 290 ? 24.409 -0.574 -16.516 1.00 97.69 290 ALA A O 1
ATOM 2124 N N . ILE A 1 291 ? 24.794 1.456 -17.426 1.00 98.56 291 ILE A N 1
ATOM 2125 C CA . ILE A 1 291 ? 24.383 2.276 -16.291 1.00 98.56 291 ILE A CA 1
ATOM 2126 C C . ILE A 1 291 ? 23.306 3.242 -16.758 1.00 98.56 291 ILE A C 1
ATOM 2128 O O . ILE A 1 291 ? 23.234 3.578 -17.939 1.00 98.56 291 ILE A O 1
ATOM 2132 N N . GLY A 1 292 ? 22.489 3.721 -15.838 1.00 98.44 292 GLY A N 1
ATOM 2133 C CA . GLY A 1 292 ? 21.537 4.776 -16.136 1.00 98.44 292 GLY A CA 1
ATOM 2134 C C . GLY A 1 292 ? 21.127 5.517 -14.887 1.00 98.44 292 GLY A C 1
ATOM 2135 O O . GLY A 1 292 ? 21.450 5.112 -13.771 1.00 98.44 292 GLY A O 1
ATOM 2136 N N . GLY A 1 293 ? 20.426 6.619 -15.084 1.00 98.50 293 GLY A N 1
ATOM 2137 C CA . GLY A 1 293 ? 19.904 7.403 -13.985 1.00 98.50 293 GLY A CA 1
ATOM 2138 C C . GLY A 1 293 ? 18.738 8.274 -14.403 1.00 98.50 293 GLY A C 1
ATOM 2139 O O . GLY A 1 293 ? 18.517 8.522 -15.592 1.00 98.50 293 GLY A O 1
ATOM 2140 N N . ASN A 1 294 ? 18.027 8.741 -13.385 1.00 98.50 294 ASN A N 1
ATOM 2141 C CA . ASN A 1 294 ? 16.933 9.686 -13.519 1.00 98.50 294 ASN A CA 1
ATOM 2142 C C . ASN A 1 294 ? 17.278 10.967 -12.775 1.00 98.50 294 ASN A C 1
ATOM 2144 O O . ASN A 1 294 ? 17.760 10.919 -11.642 1.00 98.50 294 ASN A O 1
ATOM 2148 N N . LEU A 1 295 ? 16.953 12.099 -13.388 1.00 98.50 295 LEU A N 1
ATOM 2149 C CA . LEU A 1 295 ? 16.741 13.347 -12.672 1.00 98.50 295 LEU A CA 1
ATOM 2150 C C . LEU A 1 295 ? 15.250 13.665 -12.734 1.00 98.50 295 LEU A C 1
ATOM 2152 O O . LEU A 1 295 ? 14.687 13.763 -13.824 1.00 98.50 295 LEU A O 1
ATOM 2156 N N . LYS A 1 296 ? 14.615 13.805 -11.574 1.00 98.00 296 LYS A N 1
ATOM 2157 C CA . LYS A 1 296 ? 13.163 13.949 -11.458 1.00 98.00 296 LYS A CA 1
ATOM 2158 C C . LYS A 1 296 ? 12.842 15.304 -10.856 1.00 98.00 296 LYS A C 1
ATOM 2160 O O . LYS A 1 296 ? 13.331 15.604 -9.773 1.00 98.00 296 LYS A O 1
ATOM 2165 N N . ALA A 1 297 ? 12.022 16.107 -11.524 1.00 98.44 297 ALA A N 1
ATOM 2166 C CA . ALA A 1 297 ? 11.316 17.184 -10.833 1.00 98.44 297 ALA A CA 1
ATOM 2167 C C . ALA A 1 297 ? 10.094 16.573 -10.141 1.00 98.44 297 ALA A C 1
ATOM 2169 O O . ALA A 1 297 ? 9.406 15.758 -10.754 1.00 98.44 297 ALA A O 1
ATOM 2170 N N . MET A 1 298 ? 9.855 16.921 -8.880 1.00 98.12 298 MET A N 1
ATOM 2171 C CA . MET A 1 298 ? 8.801 16.315 -8.071 1.00 98.12 298 MET A CA 1
ATOM 2172 C C . MET A 1 298 ? 7.932 17.414 -7.478 1.00 98.12 298 MET A C 1
ATOM 2174 O O . MET A 1 298 ? 8.438 18.308 -6.805 1.00 98.12 298 MET A O 1
ATOM 2178 N N . ILE A 1 299 ? 6.635 17.354 -7.748 1.00 98.00 299 ILE A N 1
ATOM 2179 C CA . ILE A 1 299 ? 5.636 18.233 -7.141 1.00 98.00 299 ILE A CA 1
ATOM 2180 C C . ILE A 1 299 ? 4.789 17.339 -6.257 1.00 98.00 299 ILE A C 1
ATOM 2182 O O . ILE A 1 299 ? 4.158 16.414 -6.770 1.00 98.00 299 ILE A O 1
ATOM 2186 N N . GLY A 1 300 ? 4.825 17.579 -4.952 1.00 96.44 300 GLY A N 1
ATOM 2187 C CA . GLY A 1 300 ? 4.087 16.782 -3.991 1.00 96.44 300 GLY A CA 1
ATOM 2188 C C . GLY A 1 300 ? 3.059 17.599 -3.236 1.00 96.44 300 GLY A C 1
ATOM 2189 O O . GLY A 1 300 ? 3.311 18.758 -2.923 1.00 96.44 300 GLY A O 1
ATOM 2190 N N . ARG A 1 301 ? 1.911 16.992 -2.946 1.00 95.94 301 ARG A N 1
ATOM 2191 C CA . ARG A 1 301 ? 0.876 17.556 -2.074 1.00 95.94 301 ARG A CA 1
ATOM 2192 C C . ARG A 1 301 ? 0.639 16.624 -0.909 1.00 95.94 301 ARG A C 1
ATOM 2194 O O . ARG A 1 301 ? 0.280 15.490 -1.176 1.00 95.94 301 ARG A O 1
ATOM 2201 N N . VAL A 1 302 ? 0.811 17.066 0.330 1.00 95.00 302 VAL A N 1
ATOM 2202 C CA . VAL A 1 302 ? 0.475 16.276 1.527 1.00 95.00 302 VAL A CA 1
ATOM 2203 C C . VAL A 1 302 ? -0.884 16.729 2.042 1.00 95.00 302 VAL A C 1
ATOM 2205 O O . VAL A 1 302 ? -1.091 17.920 2.239 1.00 95.00 302 VAL A O 1
ATOM 2208 N N . TYR A 1 303 ? -1.800 15.787 2.247 1.00 91.81 303 TYR A N 1
ATOM 2209 C CA . TYR A 1 303 ? -3.168 15.981 2.722 1.00 91.81 303 TYR A CA 1
ATOM 2210 C C . TYR A 1 303 ? -3.309 15.461 4.151 1.00 91.81 303 TYR A C 1
ATOM 2212 O O . TYR A 1 303 ? -2.835 14.370 4.476 1.00 91.81 303 TYR A O 1
ATOM 2220 N N . GLY A 1 304 ? -4.033 16.192 4.992 1.00 91.06 304 GLY A N 1
ATOM 2221 C CA . GLY A 1 304 ? -4.326 15.755 6.353 1.00 91.06 304 GLY A CA 1
ATOM 2222 C C . GLY A 1 304 ? -5.655 16.301 6.842 1.00 91.06 304 GLY A C 1
ATOM 2223 O O . GLY A 1 304 ? -5.872 17.508 6.831 1.00 91.06 304 GLY A O 1
ATOM 2224 N N . THR A 1 305 ? -6.553 15.430 7.293 1.00 89.00 305 THR A N 1
ATOM 2225 C CA . THR A 1 305 ? -7.795 15.854 7.946 1.00 89.00 305 THR A CA 1
ATOM 2226 C C . THR A 1 305 ? -8.206 14.879 9.045 1.00 89.00 305 THR A C 1
ATOM 2228 O O . THR A 1 305 ? -8.051 13.666 8.908 1.00 89.00 305 THR A O 1
ATOM 2231 N N . ASP A 1 306 ? -8.751 15.419 10.134 1.00 88.06 306 ASP A N 1
ATOM 2232 C CA . ASP A 1 306 ? -9.328 14.652 11.232 1.00 88.06 306 ASP A CA 1
ATOM 2233 C C . ASP A 1 306 ? -10.843 14.875 11.204 1.00 88.06 306 ASP A C 1
ATOM 2235 O O . ASP A 1 306 ? -11.338 15.985 11.416 1.00 88.06 306 ASP A O 1
ATOM 2239 N N . VAL A 1 307 ? -11.586 13.807 10.942 1.00 83.88 307 VAL A N 1
ATOM 2240 C CA . VAL A 1 307 ? -13.038 13.807 10.789 1.00 83.88 307 VAL A CA 1
ATOM 2241 C C . VAL A 1 307 ? -13.664 13.183 12.030 1.00 83.88 307 VAL A C 1
ATOM 2243 O O . VAL A 1 307 ? -13.373 12.039 12.371 1.00 83.88 307 VAL A O 1
ATOM 2246 N N . ARG A 1 308 ? -14.523 13.916 12.742 1.00 83.31 308 ARG A N 1
ATOM 2247 C CA . ARG A 1 308 ? -15.207 13.378 13.929 1.00 83.31 308 ARG A CA 1
ATOM 2248 C C . ARG A 1 308 ? -16.273 12.359 13.533 1.00 83.31 308 ARG A C 1
ATOM 2250 O O . ARG A 1 308 ? -17.095 12.633 12.666 1.00 83.31 308 ARG A O 1
ATOM 2257 N N . VAL A 1 309 ? -16.268 11.208 14.204 1.00 76.12 309 VAL A N 1
ATOM 2258 C CA . VAL A 1 309 ? -17.120 10.051 13.863 1.00 76.12 309 VAL A CA 1
ATOM 2259 C C . VAL A 1 309 ? -18.581 10.269 14.274 1.00 76.12 309 VAL A C 1
ATOM 2261 O O . VAL A 1 309 ? -19.491 9.789 13.604 1.00 76.12 309 VAL A O 1
ATOM 2264 N N . PHE A 1 310 ? -18.807 11.028 15.349 1.00 71.06 310 PHE A N 1
ATOM 2265 C CA . PHE A 1 310 ? -20.134 11.281 15.923 1.00 71.06 310 PHE A CA 1
ATOM 2266 C C . PHE A 1 310 ? -20.660 12.705 15.647 1.00 71.06 310 PHE A C 1
ATOM 2268 O O . PHE A 1 310 ? -21.635 13.124 16.262 1.00 71.06 310 PHE A O 1
ATOM 2275 N N . ASP A 1 311 ? -20.029 13.460 14.737 1.00 70.06 311 ASP A N 1
ATOM 2276 C CA . ASP A 1 311 ? -20.447 14.823 14.364 1.00 70.06 311 ASP A CA 1
ATOM 2277 C C . ASP A 1 311 ? -21.459 14.796 13.204 1.00 70.06 311 ASP A C 1
ATOM 2279 O O . ASP A 1 311 ? -21.303 14.052 12.233 1.00 70.06 311 ASP A O 1
ATOM 2283 N N . ASP A 1 312 ? -22.484 15.646 13.276 1.00 63.91 312 ASP A N 1
ATOM 2284 C CA . ASP A 1 312 ? -23.544 15.744 12.268 1.00 63.91 312 ASP A CA 1
ATOM 2285 C C . ASP A 1 312 ? -23.055 16.293 10.909 1.00 63.91 312 ASP A C 1
ATOM 2287 O O . ASP A 1 312 ? -23.753 16.147 9.904 1.00 63.91 312 ASP A O 1
ATOM 2291 N N . ASN A 1 313 ? -21.865 16.907 10.845 1.00 65.50 313 ASN A N 1
ATOM 2292 C CA . ASN A 1 313 ? -21.333 17.559 9.635 1.00 65.50 313 ASN A CA 1
ATOM 2293 C C . ASN A 1 313 ? -20.273 16.735 8.886 1.00 65.50 313 ASN A C 1
ATOM 2295 O O . ASN A 1 313 ? -19.450 17.291 8.155 1.00 65.50 313 ASN A O 1
ATOM 2299 N N . ILE A 1 314 ? -20.272 15.413 9.057 1.00 66.38 314 ILE A N 1
ATOM 2300 C CA . ILE A 1 314 ? -19.238 14.543 8.487 1.00 66.38 314 ILE A CA 1
ATOM 2301 C C . ILE A 1 314 ? -19.105 14.669 6.958 1.00 66.38 314 ILE A C 1
ATOM 2303 O O . ILE A 1 314 ? -17.994 14.698 6.434 1.00 66.38 314 ILE A O 1
ATOM 2307 N N . GLU A 1 315 ? -20.221 14.829 6.238 1.00 67.81 315 GLU A N 1
ATOM 2308 C CA . GLU A 1 315 ? -20.230 14.992 4.776 1.00 67.81 315 GLU A CA 1
ATOM 2309 C C . GLU A 1 315 ? -19.479 16.252 4.322 1.00 67.81 315 GLU A C 1
ATOM 2311 O O . GLU A 1 315 ? -18.750 16.220 3.329 1.00 67.81 315 GLU A O 1
ATOM 2316 N N . ASP A 1 316 ? -19.622 17.356 5.056 1.00 71.06 316 ASP A N 1
ATOM 2317 C CA . ASP A 1 316 ? -18.945 18.611 4.734 1.00 71.06 316 ASP A CA 1
ATOM 2318 C C . ASP A 1 316 ? -17.459 18.552 5.115 1.00 71.06 316 ASP A C 1
ATOM 2320 O O . ASP A 1 316 ? -16.617 19.062 4.376 1.00 71.06 316 ASP A O 1
ATOM 2324 N N . ALA A 1 317 ? -17.109 17.871 6.212 1.00 67.75 317 ALA A N 1
ATOM 2325 C CA . ALA A 1 317 ? -15.713 17.644 6.593 1.00 67.75 317 ALA A CA 1
ATOM 2326 C C . ALA A 1 317 ? -14.933 16.866 5.516 1.00 67.75 317 ALA A C 1
ATOM 2328 O O . ALA A 1 317 ? -13.764 17.154 5.265 1.00 67.75 317 ALA A O 1
ATOM 2329 N N . LEU A 1 318 ? -15.592 15.922 4.842 1.00 66.50 318 LEU A N 1
ATOM 2330 C CA . LEU A 1 318 ? -14.999 15.119 3.769 1.00 66.50 318 LEU A CA 1
ATOM 2331 C C . LEU A 1 318 ? -14.922 15.864 2.443 1.00 66.50 318 LEU A C 1
ATOM 2333 O O . LEU A 1 318 ? -13.942 15.721 1.721 1.00 66.50 318 LEU A O 1
ATOM 2337 N N . ARG A 1 319 ? -15.936 16.675 2.122 1.00 69.81 319 ARG A N 1
ATOM 2338 C CA . ARG A 1 319 ? -15.909 17.532 0.927 1.00 69.81 319 ARG A CA 1
ATOM 2339 C C . ARG A 1 319 ? -14.773 18.539 0.941 1.00 69.81 319 ARG A C 1
ATOM 2341 O O . ARG A 1 319 ? -14.354 18.942 -0.128 1.00 69.81 319 ARG A O 1
ATOM 2348 N N . ASN A 1 320 ? -14.324 18.936 2.127 1.00 72.56 320 ASN A N 1
ATOM 2349 C CA . ASN A 1 320 ? -13.225 19.878 2.293 1.00 72.56 320 ASN A CA 1
ATOM 2350 C C . ASN A 1 320 ? -11.885 19.164 2.559 1.00 72.56 320 ASN A C 1
ATOM 2352 O O . ASN A 1 320 ? -10.869 19.821 2.779 1.00 72.56 320 ASN A O 1
ATOM 2356 N N . ALA A 1 321 ? -11.858 17.825 2.598 1.00 74.44 321 ALA A N 1
ATOM 2357 C CA . ALA A 1 321 ? -10.646 17.059 2.887 1.00 74.44 321 ALA A CA 1
ATOM 2358 C C . ALA A 1 321 ? -9.572 17.231 1.801 1.00 74.44 321 ALA A C 1
ATOM 2360 O O . ALA A 1 321 ? -8.381 17.200 2.103 1.00 74.44 321 ALA A O 1
ATOM 2361 N N . ASP A 1 322 ? -9.986 17.450 0.553 1.00 73.94 322 ASP A N 1
ATOM 2362 C CA . ASP A 1 322 ? -9.109 17.689 -0.595 1.00 73.94 322 ASP A CA 1
ATOM 2363 C C . ASP A 1 322 ? -8.591 19.135 -0.683 1.00 73.94 322 ASP A C 1
ATOM 2365 O O . ASP A 1 322 ? -7.674 19.410 -1.457 1.00 73.94 322 ASP A O 1
ATOM 2369 N N . GLU A 1 323 ? -9.124 20.051 0.129 1.00 83.06 323 GLU A N 1
ATOM 2370 C CA . GLU A 1 323 ? -8.645 21.435 0.246 1.00 83.06 323 GLU A CA 1
ATOM 2371 C C . GLU A 1 323 ? -7.556 21.591 1.323 1.00 83.06 323 GLU A C 1
ATOM 2373 O O . GLU A 1 323 ? -6.816 22.575 1.330 1.00 83.06 323 GLU A O 1
ATOM 2378 N N . ASN A 1 324 ? -7.427 20.610 2.218 1.00 89.06 324 ASN A N 1
ATOM 2379 C CA . ASN A 1 324 ? -6.498 20.624 3.346 1.00 89.06 324 ASN A CA 1
ATOM 2380 C C . ASN A 1 324 ? -5.149 19.993 2.976 1.00 89.06 324 ASN A C 1
ATOM 2382 O O . ASN A 1 324 ? -4.829 18.886 3.420 1.00 89.06 324 ASN A O 1
ATOM 2386 N N . TYR A 1 325 ? -4.363 20.701 2.162 1.00 93.69 325 TYR A N 1
ATOM 2387 C CA . TYR A 1 325 ? -3.046 20.236 1.730 1.00 93.69 325 TYR A CA 1
ATOM 2388 C C . TYR A 1 325 ? -1.965 21.316 1.751 1.00 93.69 325 TYR A C 1
ATOM 2390 O O . TYR A 1 325 ? -2.257 22.506 1.662 1.00 93.69 325 TYR A O 1
ATOM 2398 N N . GLU A 1 326 ? -0.713 20.871 1.801 1.00 96.94 326 GLU A N 1
ATOM 2399 C CA . GLU A 1 326 ? 0.474 21.691 1.543 1.00 96.94 326 GLU A CA 1
ATOM 2400 C C . GLU A 1 326 ? 1.177 21.166 0.284 1.00 96.94 326 GLU A C 1
ATOM 2402 O O . GLU A 1 326 ? 1.236 19.954 0.066 1.00 96.94 326 GLU A O 1
ATOM 2407 N N . GLU A 1 327 ? 1.643 22.064 -0.591 1.00 97.56 327 GLU A N 1
ATOM 2408 C CA . GLU A 1 327 ? 2.309 21.711 -1.852 1.00 97.56 327 GLU A CA 1
ATOM 2409 C C . GLU A 1 327 ? 3.796 22.078 -1.806 1.00 97.56 327 GLU A C 1
ATOM 2411 O O . GLU A 1 327 ? 4.156 23.252 -1.734 1.00 97.56 327 GLU A O 1
ATOM 2416 N N . THR A 1 328 ? 4.661 21.078 -1.957 1.00 98.44 328 THR A N 1
ATOM 2417 C CA . THR A 1 328 ? 6.118 21.244 -1.970 1.00 98.44 328 THR A CA 1
ATOM 2418 C C . THR A 1 328 ? 6.678 20.799 -3.321 1.00 98.44 328 THR A C 1
ATOM 2420 O O . THR A 1 328 ? 6.323 19.748 -3.858 1.00 98.44 328 THR A O 1
ATOM 2423 N N . MET A 1 329 ? 7.599 21.585 -3.884 1.00 98.25 329 MET A N 1
ATOM 2424 C CA . MET A 1 329 ? 8.369 21.190 -5.066 1.00 98.25 329 MET A CA 1
ATOM 2425 C C . MET A 1 329 ? 9.801 20.838 -4.666 1.00 98.25 329 MET A C 1
ATOM 2427 O O . MET A 1 329 ? 10.508 21.644 -4.064 1.00 98.25 329 MET A O 1
ATOM 2431 N N . THR A 1 330 ? 10.252 19.658 -5.071 1.00 98.06 330 THR A N 1
ATOM 2432 C CA . THR A 1 330 ? 11.598 19.141 -4.813 1.00 98.06 330 THR A CA 1
ATOM 2433 C C . THR A 1 330 ? 12.128 18.395 -6.043 1.00 98.06 330 THR A C 1
ATOM 2435 O O . THR A 1 330 ? 11.572 18.483 -7.143 1.00 98.06 330 THR A O 1
ATOM 2438 N N . TRP A 1 331 ? 13.248 17.695 -5.900 1.00 98.06 331 TRP A N 1
ATOM 2439 C CA . TRP A 1 331 ? 13.845 16.888 -6.957 1.00 98.06 331 TRP A CA 1
ATOM 2440 C C . TRP A 1 331 ? 14.300 15.535 -6.421 1.00 98.06 331 TRP A C 1
ATOM 2442 O O . TRP A 1 331 ? 14.610 15.398 -5.243 1.00 98.06 331 TRP A O 1
ATOM 2452 N N . GLY A 1 332 ? 14.360 14.540 -7.302 1.00 97.44 332 GLY A N 1
ATOM 2453 C CA . GLY A 1 332 ? 14.788 13.181 -6.982 1.00 97.44 332 GLY A CA 1
ATOM 2454 C C . GLY A 1 332 ? 15.888 12.696 -7.920 1.00 97.44 332 GLY A C 1
ATOM 2455 O O . GLY A 1 332 ? 15.920 13.072 -9.097 1.00 97.44 332 GLY A O 1
ATOM 2456 N N . VAL A 1 333 ? 16.774 11.843 -7.407 1.00 98.31 333 VAL A N 1
ATOM 2457 C CA . VAL A 1 333 ? 17.812 11.164 -8.196 1.00 98.31 333 VAL A CA 1
ATOM 2458 C C . VAL A 1 333 ? 17.750 9.659 -7.989 1.00 98.31 333 VAL A C 1
ATOM 2460 O O . VAL A 1 333 ? 17.806 9.170 -6.859 1.00 98.31 333 VAL A O 1
ATOM 2463 N N . ASP A 1 334 ? 17.722 8.941 -9.109 1.00 98.38 334 ASP A N 1
ATOM 2464 C CA . ASP A 1 334 ? 17.780 7.482 -9.147 1.00 98.38 334 ASP A CA 1
ATOM 2465 C C . ASP A 1 334 ? 18.980 7.029 -9.981 1.00 98.38 334 ASP A C 1
ATOM 2467 O O . ASP A 1 334 ? 19.366 7.698 -10.945 1.00 98.38 334 ASP A O 1
ATOM 2471 N N . LEU A 1 335 ? 19.540 5.869 -9.647 1.00 98.69 335 LEU A N 1
ATOM 2472 C CA . LEU A 1 335 ? 20.634 5.226 -10.367 1.00 98.69 335 LEU A CA 1
ATOM 2473 C C . LEU A 1 335 ? 20.331 3.748 -10.594 1.00 98.69 335 LEU A C 1
ATOM 2475 O O . LEU A 1 335 ? 19.790 3.065 -9.730 1.00 98.69 335 LEU A O 1
ATOM 2479 N N . GLY A 1 336 ? 20.742 3.241 -11.750 1.00 98.62 336 GLY A N 1
ATOM 2480 C CA . GLY A 1 336 ? 20.583 1.846 -12.128 1.00 98.62 336 GLY A CA 1
ATOM 2481 C C . GLY A 1 336 ? 21.854 1.277 -12.739 1.00 98.62 336 GLY A C 1
ATOM 2482 O O . GLY A 1 336 ? 22.617 1.975 -13.416 1.00 98.62 336 GLY A O 1
ATOM 2483 N N . VAL A 1 337 ? 22.051 -0.020 -12.533 1.00 98.75 337 VAL A N 1
ATOM 2484 C CA . VAL A 1 337 ? 23.033 -0.843 -13.241 1.00 98.75 337 VAL A CA 1
ATOM 2485 C C . VAL A 1 337 ? 22.306 -2.060 -13.793 1.00 98.75 337 VAL A C 1
ATOM 2487 O O . VAL A 1 337 ? 21.477 -2.662 -13.108 1.00 98.75 337 VAL A O 1
ATOM 2490 N N . MET A 1 338 ? 22.628 -2.443 -15.025 1.00 98.31 338 MET A N 1
ATOM 2491 C CA . MET A 1 338 ? 22.098 -3.655 -15.638 1.00 98.31 338 MET A CA 1
ATOM 2492 C C . MET A 1 338 ? 23.211 -4.425 -16.339 1.00 98.31 338 MET A C 1
ATOM 2494 O O . MET A 1 338 ? 23.988 -3.865 -17.116 1.00 98.31 338 MET A O 1
ATOM 2498 N N . VAL A 1 339 ? 23.265 -5.725 -16.054 1.00 97.44 339 VAL A N 1
ATOM 2499 C CA . VAL A 1 339 ? 24.184 -6.679 -16.664 1.00 97.44 339 VAL A CA 1
ATOM 2500 C C . VAL A 1 339 ? 23.379 -7.721 -17.425 1.00 97.44 339 VAL A C 1
ATOM 2502 O O . VAL A 1 339 ? 22.524 -8.389 -16.854 1.00 97.44 339 VAL A O 1
ATOM 2505 N N . ARG A 1 340 ? 23.674 -7.889 -18.708 1.00 94.00 340 ARG A N 1
ATOM 2506 C CA . ARG A 1 340 ? 23.011 -8.811 -19.621 1.00 94.00 340 ARG A CA 1
ATOM 2507 C C . ARG A 1 340 ? 23.961 -9.919 -20.038 1.00 94.00 340 ARG A C 1
ATOM 2509 O O . ARG A 1 340 ? 25.097 -9.686 -20.461 1.00 94.00 340 ARG A O 1
ATOM 2516 N N . MET A 1 341 ? 23.481 -11.145 -19.937 1.00 91.81 341 MET A N 1
ATOM 2517 C CA . MET A 1 341 ? 24.124 -12.363 -20.415 1.00 91.81 341 MET A CA 1
ATOM 2518 C C . MET A 1 341 ? 23.111 -13.121 -21.273 1.00 91.81 341 MET A C 1
ATOM 2520 O O . MET A 1 341 ? 21.916 -12.859 -21.208 1.00 91.81 341 MET A O 1
ATOM 2524 N N . LYS A 1 342 ? 23.576 -14.101 -22.055 1.00 88.31 342 LYS A N 1
ATOM 2525 C CA . LYS A 1 342 ? 22.762 -14.783 -23.081 1.00 88.31 342 LYS A CA 1
ATOM 2526 C C . LYS A 1 342 ? 21.360 -15.212 -22.618 1.00 88.31 342 LYS A C 1
ATOM 2528 O O . LYS A 1 342 ? 20.396 -15.046 -23.347 1.00 88.31 342 LYS A O 1
ATOM 2533 N N . MET A 1 343 ? 21.253 -15.754 -21.406 1.00 91.12 343 MET A N 1
ATOM 2534 C CA . MET A 1 343 ? 19.981 -16.217 -20.834 1.00 91.12 343 MET A CA 1
ATOM 2535 C C . MET A 1 343 ? 19.664 -15.569 -19.486 1.00 91.12 343 MET A C 1
ATOM 2537 O O . MET A 1 343 ? 18.675 -15.935 -18.868 1.00 91.12 343 MET A O 1
ATOM 2541 N N . LEU A 1 344 ? 20.519 -14.681 -18.980 1.00 94.31 344 LEU A N 1
ATOM 2542 C CA . LEU A 1 344 ? 20.405 -14.157 -17.623 1.00 94.31 344 LEU A CA 1
ATOM 2543 C C . LEU A 1 344 ? 20.710 -12.666 -17.623 1.00 94.31 344 LEU A C 1
ATOM 2545 O O . LEU A 1 344 ? 21.807 -12.263 -17.998 1.00 94.31 344 LEU A O 1
ATOM 2549 N N . ASN A 1 345 ? 19.772 -11.870 -17.137 1.00 96.56 345 ASN A N 1
ATOM 2550 C CA . ASN A 1 345 ? 19.992 -10.468 -16.834 1.00 96.56 345 ASN A CA 1
ATOM 2551 C C . ASN A 1 345 ? 20.011 -10.287 -15.320 1.00 96.56 345 ASN A C 1
ATOM 2553 O O . ASN A 1 345 ? 19.275 -10.958 -14.599 1.00 96.56 345 ASN A O 1
ATOM 2557 N N . LEU A 1 346 ? 20.848 -9.373 -14.850 1.00 98.56 346 LEU A N 1
ATOM 2558 C CA . LEU A 1 346 ? 20.924 -8.938 -13.465 1.00 98.56 346 LEU A CA 1
ATOM 2559 C C . LEU A 1 346 ? 20.766 -7.423 -13.432 1.00 98.56 346 LEU A C 1
ATOM 2561 O O . LEU A 1 346 ? 21.279 -6.723 -14.308 1.00 98.56 346 LEU A O 1
ATOM 2565 N N . GLY A 1 347 ? 20.092 -6.916 -12.412 1.00 98.56 347 GLY A N 1
ATOM 2566 C CA . GLY A 1 347 ? 19.884 -5.491 -12.227 1.00 98.56 347 GLY A CA 1
ATOM 2567 C C . GLY A 1 347 ? 20.026 -5.091 -10.769 1.00 98.56 347 GLY A C 1
ATOM 2568 O O . GLY A 1 347 ? 19.719 -5.863 -9.864 1.00 98.56 347 GLY A O 1
ATOM 2569 N N . LEU A 1 348 ? 20.496 -3.870 -10.555 1.00 98.75 348 LEU A N 1
ATOM 2570 C CA . LEU A 1 348 ? 20.460 -3.194 -9.267 1.00 98.75 348 LEU A CA 1
ATOM 2571 C C . LEU A 1 348 ? 19.954 -1.782 -9.511 1.00 98.75 348 LEU A C 1
ATOM 2573 O O . LEU A 1 348 ? 20.469 -1.099 -10.397 1.00 98.75 348 LEU A O 1
ATOM 2577 N N . THR A 1 349 ? 18.977 -1.349 -8.726 1.00 98.38 349 THR A N 1
ATOM 2578 C CA . THR A 1 349 ? 18.444 0.011 -8.804 1.00 98.38 349 THR A CA 1
ATOM 2579 C C . THR A 1 349 ? 18.402 0.631 -7.423 1.00 98.38 349 THR A C 1
ATOM 2581 O O . THR A 1 349 ? 18.029 -0.025 -6.455 1.00 98.38 349 THR A O 1
ATOM 2584 N N . LEU A 1 350 ? 18.827 1.888 -7.354 1.00 98.06 350 LEU A N 1
ATOM 2585 C CA . LEU A 1 350 ? 18.783 2.740 -6.179 1.00 98.06 350 LEU A CA 1
ATOM 2586 C C . LEU A 1 350 ? 17.909 3.944 -6.521 1.00 98.06 350 LEU A C 1
ATOM 2588 O O . LEU A 1 350 ? 18.213 4.656 -7.480 1.00 98.06 350 LEU A O 1
ATOM 2592 N N . ARG A 1 351 ? 16.837 4.178 -5.773 1.00 95.69 351 ARG A N 1
ATOM 2593 C CA . ARG A 1 351 ? 15.899 5.275 -6.047 1.00 95.69 351 ARG A CA 1
ATOM 2594 C C . ARG A 1 351 ? 15.863 6.248 -4.889 1.00 95.69 351 ARG A C 1
ATOM 2596 O O . ARG A 1 351 ? 16.090 5.843 -3.753 1.00 95.69 351 ARG A O 1
ATOM 2603 N N . ASN A 1 352 ? 15.555 7.505 -5.196 1.00 95.38 352 ASN A N 1
ATOM 2604 C CA . ASN A 1 352 ? 15.396 8.582 -4.221 1.00 95.38 352 ASN A CA 1
ATOM 2605 C C . ASN A 1 352 ? 16.632 8.750 -3.325 1.00 95.38 352 ASN A C 1
ATOM 2607 O O . ASN A 1 352 ? 16.525 8.933 -2.120 1.00 95.38 352 ASN A O 1
ATOM 2611 N N . LEU A 1 353 ? 17.831 8.699 -3.919 1.00 96.50 353 LEU A N 1
ATOM 2612 C CA . LEU A 1 353 ? 19.114 8.744 -3.198 1.00 96.50 353 LEU A CA 1
ATOM 2613 C C . LEU A 1 353 ? 19.304 9.989 -2.319 1.00 96.50 353 LEU A C 1
ATOM 2615 O O . LEU A 1 353 ? 20.179 10.006 -1.457 1.00 96.50 353 LEU A O 1
ATOM 2619 N N . ASN A 1 354 ? 18.543 11.043 -2.596 1.00 95.44 354 ASN A N 1
ATOM 2620 C CA . ASN A 1 354 ? 18.592 12.324 -1.911 1.00 95.44 354 ASN A CA 1
ATOM 2621 C C . ASN A 1 354 ? 17.409 12.563 -0.957 1.00 95.44 354 ASN A C 1
ATOM 2623 O O . ASN A 1 354 ? 17.255 13.706 -0.540 1.00 95.44 354 ASN A O 1
ATOM 2627 N N . SER A 1 355 ? 16.597 11.539 -0.668 1.00 95.75 355 SER A N 1
ATOM 2628 C CA . SER A 1 355 ? 15.448 11.583 0.251 1.00 95.75 355 SER A CA 1
ATOM 2629 C C . SER A 1 355 ? 14.557 12.826 0.084 1.00 95.75 355 SER A C 1
ATOM 2631 O O . SER A 1 355 ? 14.584 13.722 0.926 1.00 95.75 355 SER A O 1
ATOM 2633 N N . PRO A 1 356 ? 13.820 12.969 -1.033 1.00 96.19 356 PRO A N 1
ATOM 2634 C CA . PRO A 1 356 ? 12.950 14.121 -1.224 1.00 96.19 356 PRO A CA 1
ATOM 2635 C C . PRO A 1 356 ? 11.834 14.154 -0.168 1.00 96.19 356 PRO A C 1
ATOM 2637 O O . PRO A 1 356 ? 11.118 13.169 0.012 1.00 96.19 356 PRO A O 1
ATOM 2640 N N . THR A 1 357 ? 11.673 15.310 0.476 1.00 96.56 357 THR A N 1
ATOM 2641 C CA . THR A 1 357 ? 10.665 15.568 1.516 1.00 96.56 357 THR A CA 1
ATOM 2642 C C . THR A 1 357 ? 9.602 16.544 1.014 1.00 96.56 357 THR A C 1
ATOM 2644 O O . THR A 1 357 ? 9.914 17.469 0.255 1.00 96.56 357 THR A O 1
ATOM 2647 N N . PHE A 1 358 ? 8.360 16.333 1.445 1.00 96.88 358 PHE A N 1
ATOM 2648 C CA . PHE A 1 358 ? 7.202 17.180 1.180 1.00 96.88 358 PHE A CA 1
ATOM 2649 C C . PHE A 1 358 ? 6.567 17.590 2.503 1.00 96.88 358 PHE A C 1
ATOM 2651 O O . PHE A 1 358 ? 6.355 16.744 3.368 1.00 96.88 358 PHE A O 1
ATOM 2658 N N . ASP A 1 359 ? 6.280 18.876 2.651 1.00 97.25 359 ASP A N 1
ATOM 2659 C CA . ASP A 1 359 ? 5.861 19.442 3.929 1.00 97.25 359 ASP A CA 1
ATOM 2660 C C . ASP A 1 359 ? 4.408 19.051 4.238 1.00 97.25 359 ASP A C 1
ATOM 2662 O O . ASP A 1 359 ? 3.554 19.039 3.348 1.00 97.25 359 ASP A O 1
ATOM 2666 N N . GLY A 1 360 ? 4.124 18.716 5.497 1.00 95.50 360 GLY A N 1
ATOM 2667 C CA . GLY A 1 360 ? 2.777 18.405 5.969 1.00 95.50 360 GLY A CA 1
ATOM 2668 C C . GLY A 1 360 ? 1.937 19.668 6.231 1.00 95.50 360 GLY A C 1
ATOM 2669 O O . GLY A 1 360 ? 2.458 20.681 6.711 1.00 95.50 360 GLY A O 1
ATOM 2670 N N . PRO A 1 361 ? 0.615 19.655 5.967 1.00 95.38 361 PRO A N 1
ATOM 2671 C CA . PRO A 1 361 ? -0.233 20.812 6.225 1.00 95.38 361 PRO A CA 1
ATOM 2672 C C . PRO A 1 361 ? -0.449 21.038 7.724 1.00 95.38 361 PRO A C 1
ATOM 2674 O O . PRO A 1 361 ? -0.387 20.126 8.550 1.00 95.38 361 PRO A O 1
ATOM 2677 N N . THR A 1 362 ? -0.802 22.272 8.084 1.00 94.94 362 THR A N 1
ATOM 2678 C CA . THR A 1 362 ? -1.383 22.581 9.398 1.00 94.94 362 THR A CA 1
ATOM 2679 C C . THR A 1 362 ? -2.858 22.921 9.230 1.00 94.94 362 THR A C 1
ATOM 2681 O O . THR A 1 362 ? -3.201 23.941 8.634 1.00 94.94 362 THR A O 1
ATOM 2684 N N . VAL A 1 363 ? -3.737 22.082 9.781 1.00 89.44 363 VAL A N 1
ATOM 2685 C CA . VAL A 1 363 ? -5.195 22.231 9.686 1.00 89.44 363 VAL A CA 1
ATOM 2686 C C . VAL A 1 363 ? -5.757 22.494 11.074 1.00 89.44 363 VAL A C 1
ATOM 2688 O O . VAL A 1 363 ? -5.701 21.655 11.977 1.00 89.44 363 VAL A O 1
ATOM 2691 N N . GLY A 1 364 ? -6.285 23.701 11.273 1.00 87.50 364 GLY A N 1
ATOM 2692 C CA . GLY A 1 364 ? -6.715 24.155 12.593 1.00 87.50 364 GLY A CA 1
ATOM 2693 C C . GLY A 1 364 ? -5.541 24.217 13.575 1.00 87.50 364 GLY A C 1
ATOM 2694 O O . GLY A 1 364 ? -4.662 25.062 13.435 1.00 87.50 364 GLY A O 1
ATOM 2695 N N . ALA A 1 365 ? -5.552 23.347 14.588 1.00 87.56 365 ALA A N 1
ATOM 2696 C CA . ALA A 1 365 ? -4.508 23.254 15.614 1.00 87.56 365 ALA A CA 1
ATOM 2697 C C . ALA A 1 365 ? -3.606 22.013 15.463 1.00 87.56 365 ALA A C 1
ATOM 2699 O O . ALA A 1 365 ? -2.767 21.767 16.329 1.00 87.56 365 ALA A O 1
ATOM 2700 N N . VAL A 1 366 ? -3.801 21.221 14.404 1.00 89.75 366 VAL A N 1
ATOM 2701 C CA . VAL A 1 366 ? -3.056 19.985 14.147 1.00 89.75 366 VAL A CA 1
ATOM 2702 C C . VAL A 1 366 ? -2.076 20.229 13.007 1.00 89.75 366 VAL A C 1
ATOM 2704 O O . VAL A 1 366 ? -2.479 20.649 11.924 1.00 89.75 366 VAL A O 1
ATOM 2707 N N . THR A 1 367 ? -0.799 19.952 13.254 1.00 93.62 367 THR A N 1
ATOM 2708 C CA . THR A 1 367 ? 0.236 19.871 12.218 1.00 93.62 367 THR A CA 1
ATOM 2709 C C . THR A 1 367 ? 0.430 18.403 11.871 1.00 93.62 367 THR A C 1
ATOM 2711 O O . THR A 1 367 ? 0.627 17.586 12.773 1.00 93.62 367 THR A O 1
ATOM 2714 N N . TYR A 1 368 ? 0.302 18.078 10.589 1.00 92.31 368 TYR A N 1
ATOM 2715 C CA . TYR A 1 368 ? 0.525 16.731 10.077 1.00 92.31 368 TYR A CA 1
ATOM 2716 C C . TYR A 1 368 ? 2.001 16.538 9.748 1.00 92.31 368 TYR A C 1
ATOM 2718 O O . TYR A 1 368 ? 2.694 17.503 9.433 1.00 92.31 368 TYR A O 1
ATOM 2726 N N . ASP A 1 369 ? 2.461 15.294 9.845 1.00 91.50 369 ASP A N 1
ATOM 2727 C CA . ASP A 1 369 ? 3.857 14.951 9.605 1.00 91.50 369 ASP A CA 1
ATOM 2728 C C . ASP A 1 369 ? 4.238 15.178 8.134 1.00 91.50 369 ASP A C 1
ATOM 2730 O O . ASP A 1 369 ? 3.442 14.925 7.216 1.00 91.50 369 ASP A O 1
ATOM 2734 N N . ASP A 1 370 ? 5.473 15.637 7.932 1.00 94.69 370 ASP A N 1
ATOM 2735 C CA . ASP A 1 370 ? 6.092 15.725 6.615 1.00 94.69 370 ASP A CA 1
ATOM 2736 C C . ASP A 1 370 ? 6.196 14.329 5.997 1.00 94.69 370 ASP A C 1
ATOM 2738 O O . ASP A 1 370 ? 6.421 13.329 6.683 1.00 94.69 370 ASP A O 1
ATOM 2742 N N . TYR A 1 371 ? 6.070 14.266 4.678 1.00 93.88 371 TYR A N 1
ATOM 2743 C CA . TYR A 1 371 ? 6.249 13.033 3.934 1.00 93.88 371 TYR A CA 1
ATOM 2744 C C . TYR A 1 371 ? 7.656 12.977 3.338 1.00 93.88 371 TYR A C 1
ATOM 2746 O O . TYR A 1 371 ? 7.963 13.672 2.366 1.00 93.88 371 TYR A O 1
ATOM 2754 N N . GLU A 1 372 ? 8.517 12.138 3.909 1.00 94.19 372 GLU A N 1
ATOM 2755 C CA . GLU A 1 372 ? 9.851 11.851 3.380 1.00 94.19 372 GLU A CA 1
ATOM 2756 C C . GLU A 1 372 ? 9.828 10.569 2.542 1.00 94.19 372 GLU A C 1
ATOM 2758 O O . GLU A 1 372 ? 9.420 9.506 3.005 1.00 94.19 372 GLU A O 1
ATOM 2763 N N . ILE A 1 373 ? 10.297 10.650 1.295 1.00 92.31 373 ILE A N 1
ATOM 2764 C CA . ILE A 1 373 ? 10.486 9.457 0.472 1.00 92.31 373 ILE A CA 1
ATOM 2765 C C . ILE A 1 373 ? 11.873 8.888 0.746 1.00 92.31 373 ILE A C 1
ATOM 2767 O O . ILE A 1 373 ? 12.875 9.398 0.238 1.00 92.31 373 ILE A O 1
ATOM 2771 N N . GLU A 1 374 ? 11.923 7.790 1.493 1.00 92.12 374 GLU A N 1
ATOM 2772 C CA . GLU A 1 374 ? 13.177 7.116 1.808 1.00 92.12 374 GLU A CA 1
ATOM 2773 C C . GLU A 1 374 ? 13.869 6.528 0.559 1.00 92.12 374 GLU A C 1
ATOM 2775 O O . GLU A 1 374 ? 13.215 6.133 -0.423 1.00 92.12 374 GLU A O 1
ATOM 2780 N N . PRO A 1 375 ? 15.211 6.423 0.573 1.00 93.44 375 PRO A N 1
ATOM 2781 C CA . PRO A 1 375 ? 15.936 5.724 -0.470 1.00 93.44 375 PRO A CA 1
ATOM 2782 C C . PRO A 1 375 ? 15.517 4.255 -0.521 1.00 93.44 375 PRO A C 1
ATOM 2784 O O . PRO A 1 375 ? 15.405 3.596 0.508 1.00 93.44 375 PRO A O 1
ATOM 2787 N N . THR A 1 376 ? 15.365 3.708 -1.725 1.00 94.00 376 THR A N 1
ATOM 2788 C CA . THR A 1 376 ? 15.090 2.274 -1.922 1.00 94.00 376 THR A CA 1
ATOM 2789 C C . THR A 1 376 ? 16.192 1.628 -2.742 1.00 94.00 376 THR A C 1
ATOM 2791 O O . THR A 1 376 ? 16.811 2.268 -3.596 1.00 94.00 376 THR A O 1
ATOM 2794 N N . ALA A 1 377 ? 16.455 0.350 -2.477 1.00 97.12 377 ALA A N 1
ATOM 2795 C CA . ALA A 1 377 ? 17.451 -0.434 -3.191 1.00 97.12 377 ALA A CA 1
ATOM 2796 C C . ALA A 1 377 ? 16.878 -1.804 -3.543 1.00 97.12 377 ALA A C 1
ATOM 2798 O O . ALA A 1 377 ? 16.546 -2.571 -2.644 1.00 97.12 377 ALA A O 1
ATOM 2799 N N . THR A 1 378 ? 16.819 -2.138 -4.830 1.00 98.12 378 THR A N 1
ATOM 2800 C CA . THR A 1 378 ? 16.257 -3.414 -5.294 1.00 98.12 378 THR A CA 1
ATOM 2801 C C . THR A 1 378 ? 17.238 -4.124 -6.210 1.00 98.12 378 THR A C 1
ATOM 2803 O O . THR A 1 378 ? 17.786 -3.538 -7.149 1.00 98.12 378 THR A O 1
ATOM 2806 N N . PHE A 1 379 ? 17.452 -5.407 -5.934 1.00 98.75 379 PHE A N 1
ATOM 2807 C CA . PHE A 1 379 ? 18.189 -6.315 -6.801 1.00 98.75 379 PHE A CA 1
ATOM 2808 C C . PHE A 1 379 ? 17.208 -7.177 -7.592 1.00 98.75 379 PHE A C 1
ATOM 2810 O O . PHE A 1 379 ? 16.228 -7.660 -7.032 1.00 98.75 379 PHE A O 1
ATOM 2817 N N . GLY A 1 380 ? 17.497 -7.404 -8.871 1.00 98.62 380 GLY A N 1
ATOM 2818 C CA . GLY A 1 380 ? 16.678 -8.239 -9.741 1.00 98.62 380 GLY A CA 1
ATOM 2819 C C . GLY A 1 380 ? 17.500 -9.208 -10.573 1.00 98.62 380 GLY A C 1
ATOM 2820 O O . GLY A 1 380 ? 18.638 -8.922 -10.958 1.00 98.62 380 GLY A O 1
ATOM 2821 N N . ALA A 1 381 ? 16.894 -10.342 -10.898 1.00 98.69 381 ALA A N 1
ATOM 2822 C CA . ALA A 1 381 ? 17.413 -11.321 -11.837 1.00 98.69 381 ALA A CA 1
ATOM 2823 C C . ALA A 1 381 ? 16.307 -11.756 -12.803 1.00 98.69 381 ALA A C 1
ATOM 2825 O O . ALA A 1 381 ? 15.182 -12.020 -12.388 1.00 98.69 381 ALA A O 1
ATOM 2826 N N . ALA A 1 382 ? 16.632 -11.867 -14.090 1.00 98.12 382 ALA A N 1
ATOM 2827 C CA . ALA A 1 382 ? 15.709 -12.353 -15.107 1.00 98.12 382 ALA A CA 1
ATOM 2828 C C . ALA A 1 382 ? 16.353 -13.466 -15.933 1.00 98.12 382 ALA A C 1
ATOM 2830 O O . ALA A 1 382 ? 17.390 -13.261 -16.561 1.00 98.12 382 ALA A O 1
ATOM 2831 N N . PHE A 1 383 ? 15.737 -14.644 -15.937 1.00 96.75 383 PHE A N 1
ATOM 2832 C CA . PHE A 1 383 ? 16.146 -15.789 -16.736 1.00 96.75 383 PHE A CA 1
ATOM 2833 C C . PHE A 1 383 ? 15.269 -15.900 -17.988 1.00 96.75 383 PHE A C 1
ATOM 2835 O O . PHE A 1 383 ? 14.064 -16.125 -17.897 1.00 96.75 383 PHE A O 1
ATOM 2842 N N . ILE A 1 384 ? 15.887 -15.757 -19.158 1.00 94.50 384 ILE A N 1
ATOM 2843 C CA . ILE A 1 384 ? 15.225 -15.672 -20.464 1.00 94.50 384 ILE A CA 1
ATOM 2844 C C . ILE A 1 384 ? 15.803 -16.778 -21.359 1.00 94.50 384 ILE A C 1
ATOM 2846 O O . ILE A 1 384 ? 16.748 -16.544 -22.116 1.00 94.50 384 ILE A O 1
ATOM 2850 N N . PRO A 1 385 ? 15.322 -18.030 -21.237 1.00 91.12 385 PRO A N 1
ATOM 2851 C CA . PRO A 1 385 ? 15.835 -19.147 -22.029 1.00 91.12 385 PRO A CA 1
ATOM 2852 C C . PRO A 1 385 ? 15.437 -19.074 -23.509 1.00 91.12 385 PRO A C 1
ATOM 2854 O O . PRO A 1 385 ? 16.124 -19.642 -24.360 1.00 91.12 385 PRO A O 1
ATOM 2857 N N . PHE A 1 386 ? 14.331 -18.392 -23.811 1.00 88.19 386 PHE A N 1
ATOM 2858 C CA . PHE A 1 386 ? 13.807 -18.172 -25.154 1.00 88.19 386 PHE A CA 1
ATOM 2859 C C . PHE A 1 386 ? 13.254 -16.748 -25.241 1.00 88.19 386 PHE A C 1
ATOM 2861 O O . PHE A 1 386 ? 12.753 -16.239 -24.248 1.00 88.19 386 PHE A O 1
ATOM 2868 N N . GLU A 1 387 ? 13.241 -16.147 -26.433 1.00 85.06 387 GLU A N 1
ATOM 2869 C CA . GLU A 1 387 ? 12.675 -14.798 -26.653 1.00 85.06 387 GLU A CA 1
ATOM 2870 C C . GLU A 1 387 ? 11.198 -14.663 -26.248 1.00 85.06 387 GLU A C 1
ATOM 2872 O O . GLU A 1 387 ? 10.695 -13.556 -26.143 1.00 85.06 387 GLU A O 1
ATOM 2877 N N . THR A 1 388 ? 10.484 -15.779 -26.081 1.00 90.31 388 THR A N 1
ATOM 2878 C CA . THR A 1 388 ? 9.066 -15.791 -25.709 1.00 90.31 388 THR A CA 1
ATOM 2879 C C . THR A 1 388 ? 8.833 -16.099 -24.238 1.00 90.31 388 THR A C 1
ATOM 2881 O O . THR A 1 388 ? 7.680 -16.194 -23.845 1.00 90.31 388 THR A O 1
ATOM 2884 N N . LEU A 1 389 ? 9.864 -16.406 -23.449 1.00 94.88 389 LEU A N 1
ATOM 2885 C CA . LEU A 1 389 ? 9.690 -16.881 -22.078 1.00 94.88 389 LEU A CA 1
ATOM 2886 C C . LEU A 1 389 ? 10.678 -16.187 -21.151 1.00 94.88 389 LEU A C 1
ATOM 2888 O O . LEU A 1 389 ? 11.887 -16.355 -21.300 1.00 94.88 389 LEU A O 1
ATOM 2892 N N . THR A 1 390 ? 10.141 -15.490 -20.157 1.00 97.00 390 THR A N 1
ATOM 2893 C CA . THR A 1 390 ? 10.907 -14.772 -19.140 1.00 97.00 390 THR A CA 1
ATOM 2894 C C . THR A 1 390 ? 10.476 -15.240 -17.763 1.00 97.00 390 THR A C 1
ATOM 2896 O O . THR A 1 390 ? 9.288 -15.258 -17.462 1.00 97.00 390 THR A O 1
ATOM 2899 N N . PHE A 1 391 ? 11.440 -15.580 -16.915 1.00 98.44 391 PHE A N 1
ATOM 2900 C CA . PHE A 1 391 ? 11.257 -15.715 -15.473 1.00 98.44 391 PHE A CA 1
ATOM 2901 C C . PHE A 1 391 ? 11.989 -14.570 -14.790 1.00 98.44 391 PHE A C 1
ATOM 2903 O O . PHE A 1 391 ? 13.113 -14.260 -15.178 1.00 98.44 391 PHE A O 1
ATOM 2910 N N . ALA A 1 392 ? 11.394 -13.969 -13.771 1.00 98.56 392 ALA A N 1
ATOM 2911 C CA . ALA A 1 392 ? 11.976 -12.842 -13.061 1.00 98.56 392 ALA A CA 1
ATOM 2912 C C . ALA A 1 392 ? 11.844 -13.011 -11.548 1.00 98.56 392 ALA A C 1
ATOM 2914 O O . ALA A 1 392 ? 10.889 -13.617 -11.059 1.00 98.56 392 ALA A O 1
ATOM 2915 N N . ALA A 1 393 ? 12.822 -12.482 -10.823 1.00 98.81 393 ALA A N 1
ATOM 2916 C CA . ALA A 1 393 ? 12.829 -12.428 -9.375 1.00 98.81 393 ALA A CA 1
ATOM 2917 C C . ALA A 1 393 ? 13.467 -11.119 -8.913 1.00 98.81 393 ALA A C 1
ATOM 2919 O O . ALA A 1 393 ? 14.603 -10.839 -9.299 1.00 98.81 393 ALA A O 1
ATOM 2920 N N . ASP A 1 394 ? 12.771 -10.376 -8.056 1.00 98.75 394 ASP A N 1
ATOM 2921 C CA . ASP A 1 394 ? 13.247 -9.112 -7.494 1.00 98.75 394 ASP A CA 1
ATOM 2922 C C . ASP A 1 394 ? 13.172 -9.155 -5.960 1.00 98.75 394 ASP A C 1
ATOM 2924 O O . ASP A 1 394 ? 12.260 -9.752 -5.384 1.00 98.75 394 ASP A O 1
ATOM 2928 N N . LEU A 1 395 ? 14.139 -8.521 -5.297 1.00 98.50 395 LEU A N 1
ATOM 2929 C CA . LEU A 1 395 ? 14.232 -8.430 -3.842 1.00 98.50 395 LEU A CA 1
ATOM 2930 C C . LEU A 1 395 ? 14.592 -7.006 -3.426 1.00 98.50 395 LEU A C 1
ATOM 2932 O O . LEU A 1 395 ? 15.655 -6.494 -3.798 1.00 98.50 395 LEU A O 1
ATOM 2936 N N . ASP A 1 396 ? 13.745 -6.408 -2.595 1.00 97.38 396 ASP A N 1
ATOM 2937 C CA . ASP A 1 396 ? 14.059 -5.149 -1.930 1.00 97.38 396 ASP A CA 1
ATOM 2938 C C . ASP A 1 396 ? 15.096 -5.410 -0.822 1.00 97.38 396 ASP A C 1
ATOM 2940 O O . ASP A 1 396 ? 14.939 -6.253 0.072 1.00 97.38 396 ASP A O 1
ATOM 2944 N N . LEU A 1 397 ? 16.228 -4.721 -0.933 1.00 97.19 397 LEU A N 1
ATOM 2945 C CA . LEU A 1 397 ? 17.405 -4.909 -0.088 1.00 97.19 397 LEU A CA 1
ATOM 2946 C C . LEU A 1 397 ? 17.293 -4.159 1.240 1.00 97.19 397 LEU A C 1
ATOM 2948 O O . LEU A 1 397 ? 17.948 -4.552 2.204 1.00 97.19 397 LEU A O 1
ATOM 2952 N N . ILE A 1 398 ? 16.482 -3.104 1.279 1.00 92.69 398 ILE A N 1
ATOM 2953 C CA . ILE A 1 398 ? 16.235 -2.263 2.451 1.00 92.69 398 ILE A CA 1
ATOM 2954 C C . ILE A 1 398 ? 14.731 -2.085 2.651 1.00 92.69 398 ILE A C 1
ATOM 2956 O O . ILE A 1 398 ? 13.972 -2.144 1.685 1.00 92.69 398 ILE A O 1
ATOM 2960 N N . GLU A 1 399 ? 14.328 -1.926 3.909 1.00 92.25 399 GLU A N 1
ATOM 2961 C CA . GLU A 1 399 ? 12.966 -1.530 4.272 1.00 92.25 399 GLU A CA 1
ATOM 2962 C C . GLU A 1 399 ? 12.754 -0.058 3.924 1.00 92.25 399 GLU A C 1
ATOM 2964 O O . GLU A 1 399 ? 13.698 0.728 4.026 1.00 92.25 399 GLU A O 1
ATOM 2969 N N . SER A 1 400 ? 11.529 0.295 3.544 1.00 86.56 400 SER A N 1
ATOM 2970 C CA . SER A 1 400 ? 11.098 1.685 3.432 1.00 86.56 400 SER A CA 1
ATOM 2971 C C . SER A 1 400 ? 9.761 1.913 4.126 1.00 86.56 400 SER A C 1
ATOM 2973 O O . SER A 1 400 ? 8.896 1.027 4.122 1.00 86.56 400 SER A O 1
ATOM 2975 N N . GLU A 1 401 ? 9.578 3.106 4.680 1.00 86.06 401 GLU A N 1
ATOM 2976 C CA . GLU A 1 401 ? 8.302 3.55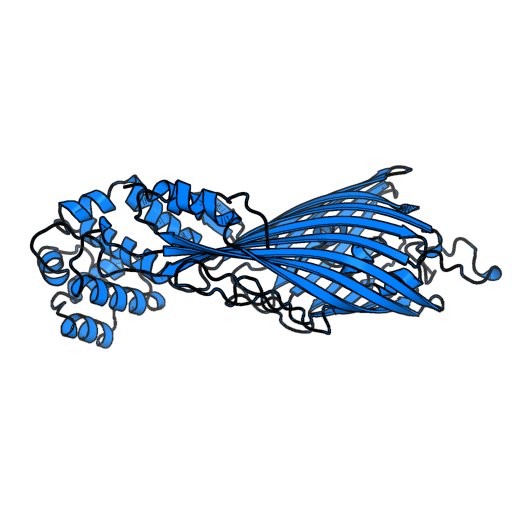8 5.231 1.00 86.06 401 GLU A CA 1
ATOM 2977 C C . GLU A 1 401 ? 7.222 3.729 4.146 1.00 86.06 401 GLU A C 1
ATOM 2979 O O . GLU A 1 401 ? 7.492 3.765 2.939 1.00 86.06 401 GLU A O 1
ATOM 2984 N N . THR A 1 402 ? 5.966 3.783 4.589 1.00 81.38 402 THR A N 1
ATOM 2985 C CA . THR A 1 402 ? 4.783 3.999 3.746 1.00 81.38 402 THR A CA 1
ATOM 2986 C C . THR A 1 402 ? 3.947 5.142 4.326 1.00 81.38 402 THR A C 1
ATOM 2988 O O . THR A 1 402 ? 4.258 5.651 5.401 1.00 81.38 402 THR A O 1
ATOM 2991 N N . VAL A 1 403 ? 2.859 5.551 3.657 1.00 79.94 403 VAL A N 1
ATOM 2992 C CA . VAL A 1 403 ? 1.915 6.551 4.213 1.00 79.94 403 VAL A CA 1
ATOM 2993 C C . VAL A 1 403 ? 1.381 6.158 5.600 1.00 79.94 403 VAL A C 1
ATOM 2995 O O . VAL A 1 403 ? 0.977 7.012 6.387 1.00 79.94 403 VAL A O 1
ATOM 2998 N N . LEU A 1 404 ? 1.369 4.854 5.892 1.00 83.88 404 LEU A N 1
ATOM 2999 C CA . LEU A 1 404 ? 1.071 4.308 7.199 1.00 83.88 404 LEU A CA 1
ATOM 3000 C C . LEU A 1 404 ? 2.402 4.000 7.891 1.00 83.88 404 LEU A C 1
ATOM 3002 O O . LEU A 1 404 ? 3.011 2.968 7.638 1.00 83.88 404 LEU A O 1
ATOM 3006 N N . SER A 1 405 ? 2.852 4.877 8.788 1.00 79.38 405 SER A N 1
ATOM 3007 C CA . SER A 1 405 ? 4.160 4.739 9.457 1.00 79.38 405 SER A CA 1
ATOM 3008 C C . SER A 1 405 ? 4.331 3.449 10.275 1.00 79.38 405 SER A C 1
ATOM 3010 O O . SER A 1 405 ? 5.451 3.019 10.540 1.00 79.38 405 SER A O 1
ATOM 3012 N N . SER A 1 406 ? 3.228 2.806 10.666 1.00 83.56 406 SER A N 1
ATOM 3013 C CA . SER A 1 406 ? 3.209 1.498 11.331 1.00 83.56 406 SER A CA 1
ATOM 3014 C C . SER A 1 406 ? 3.359 0.310 10.374 1.00 83.56 406 SER A C 1
ATOM 3016 O O . SER A 1 406 ? 3.434 -0.816 10.852 1.00 83.56 406 SER A O 1
ATOM 3018 N N . TYR A 1 407 ? 3.398 0.542 9.059 1.00 87.00 407 TYR A N 1
ATOM 3019 C CA . TYR A 1 407 ? 3.503 -0.485 8.030 1.00 87.00 407 TYR A CA 1
ATOM 3020 C C . TYR A 1 407 ? 4.697 -0.199 7.121 1.00 87.00 407 TYR A C 1
ATOM 3022 O O . TYR A 1 407 ? 4.717 0.779 6.367 1.00 87.00 407 TYR A O 1
ATOM 3030 N N . LYS A 1 408 ? 5.710 -1.062 7.193 1.00 90.44 408 LYS A N 1
ATOM 3031 C CA . LYS A 1 408 ? 6.915 -0.972 6.362 1.00 90.44 408 LYS A CA 1
ATOM 3032 C C . LYS A 1 408 ? 6.814 -1.860 5.136 1.00 90.44 408 LYS A C 1
ATOM 3034 O O . LYS A 1 408 ? 6.118 -2.872 5.132 1.00 90.44 408 LYS A O 1
ATOM 3039 N N . SER A 1 409 ? 7.576 -1.530 4.098 1.00 90.31 409 SER A N 1
ATOM 3040 C CA . SER A 1 409 ? 7.632 -2.336 2.879 1.00 90.31 409 SER A CA 1
ATOM 3041 C C . SER A 1 409 ? 9.034 -2.861 2.587 1.00 90.31 409 SER A C 1
ATOM 3043 O O . SER A 1 409 ? 10.017 -2.122 2.627 1.00 90.31 409 SER A O 1
ATOM 3045 N N . ARG A 1 410 ? 9.120 -4.160 2.282 1.00 94.50 410 ARG A N 1
ATOM 3046 C CA . ARG A 1 410 ? 10.306 -4.825 1.735 1.00 94.50 410 ARG A CA 1
ATOM 3047 C C . ARG A 1 410 ? 9.890 -6.105 1.026 1.00 94.50 410 ARG A C 1
ATOM 3049 O O . ARG A 1 410 ? 9.701 -7.131 1.668 1.00 94.50 410 ARG A O 1
ATOM 3056 N N . TYR A 1 411 ? 9.780 -6.091 -0.292 1.00 96.19 411 TYR A N 1
ATOM 3057 C CA . TYR A 1 411 ? 9.185 -7.222 -1.000 1.00 96.19 411 TYR A CA 1
ATOM 3058 C C . TYR A 1 411 ? 10.200 -8.222 -1.555 1.00 96.19 411 TYR A C 1
ATOM 3060 O O . TYR A 1 411 ? 11.255 -7.851 -2.081 1.00 96.19 411 TYR A O 1
ATOM 3068 N N . ALA A 1 412 ? 9.808 -9.496 -1.539 1.00 98.19 412 ALA A N 1
ATOM 3069 C CA . ALA A 1 412 ? 10.293 -10.510 -2.468 1.00 98.19 412 ALA A CA 1
ATOM 3070 C C . ALA A 1 412 ? 9.237 -10.757 -3.549 1.00 98.19 412 ALA A C 1
ATOM 3072 O O . ALA A 1 412 ? 8.047 -10.879 -3.259 1.00 98.19 412 ALA A O 1
ATOM 3073 N N . ARG A 1 413 ? 9.674 -10.820 -4.807 1.00 98.50 413 ARG A N 1
ATOM 3074 C CA . ARG A 1 413 ? 8.792 -10.885 -5.976 1.00 98.50 413 ARG A CA 1
ATOM 3075 C C . ARG A 1 413 ? 9.274 -11.946 -6.950 1.00 98.50 413 ARG A C 1
ATOM 3077 O O . ARG A 1 413 ? 10.473 -12.047 -7.200 1.00 98.50 413 ARG A O 1
ATOM 3084 N N . LEU A 1 414 ? 8.345 -12.704 -7.520 1.00 98.69 414 LEU A N 1
ATOM 3085 C CA . LEU A 1 414 ? 8.582 -13.726 -8.537 1.00 98.69 414 LEU A CA 1
ATOM 3086 C C . LEU A 1 414 ? 7.576 -13.566 -9.675 1.00 98.69 414 LEU A C 1
ATOM 3088 O O . LEU A 1 414 ? 6.392 -13.344 -9.435 1.00 98.69 414 LEU A O 1
ATOM 3092 N N . GLY A 1 415 ? 8.033 -13.747 -10.910 1.00 98.69 415 GLY A N 1
ATOM 3093 C CA . GLY A 1 415 ? 7.209 -13.544 -12.093 1.00 98.69 415 GLY A CA 1
ATOM 3094 C C . GLY A 1 415 ? 7.574 -14.448 -13.256 1.00 98.69 415 GLY A C 1
ATOM 3095 O O . GLY A 1 415 ? 8.723 -14.868 -13.411 1.00 98.69 415 GLY A O 1
ATOM 3096 N N . VAL A 1 416 ? 6.584 -14.722 -14.099 1.00 98.69 416 VAL A N 1
ATOM 3097 C CA . VAL A 1 416 ? 6.759 -15.368 -15.397 1.00 98.69 416 VAL A CA 1
ATOM 3098 C C . VAL A 1 416 ? 5.932 -14.649 -16.459 1.00 98.69 416 VAL A C 1
ATOM 3100 O O . VAL A 1 416 ? 4.777 -14.296 -16.229 1.00 98.69 416 VAL A O 1
ATOM 3103 N N . GLU A 1 417 ? 6.515 -14.469 -17.640 1.00 98.38 417 GLU A N 1
ATOM 3104 C CA . GLU A 1 417 ? 5.842 -13.991 -18.849 1.00 98.38 417 GLU A CA 1
ATOM 3105 C C . GLU A 1 417 ? 6.077 -14.985 -19.986 1.00 98.38 417 GLU A C 1
ATOM 3107 O O . GLU A 1 417 ? 7.211 -15.401 -20.238 1.00 98.38 417 GLU A O 1
ATOM 3112 N N . TRP A 1 418 ? 4.998 -15.356 -20.675 1.00 97.69 418 TRP A N 1
ATOM 3113 C CA . TRP A 1 418 ? 5.026 -16.202 -21.858 1.00 97.69 418 TRP A CA 1
ATOM 3114 C C . TRP A 1 418 ? 4.312 -15.533 -23.039 1.00 97.69 418 TRP A C 1
ATOM 3116 O O . TRP A 1 418 ? 3.087 -15.414 -23.052 1.00 97.69 418 TRP A O 1
ATOM 3126 N N . ASP A 1 419 ? 5.075 -15.153 -24.063 1.00 94.69 419 ASP A N 1
ATOM 3127 C CA . ASP A 1 419 ? 4.573 -14.604 -25.325 1.00 94.69 419 ASP A CA 1
ATOM 3128 C C . ASP A 1 419 ? 4.131 -15.718 -26.283 1.00 94.69 419 ASP A C 1
ATOM 3130 O O . ASP A 1 419 ? 4.839 -16.139 -27.210 1.00 94.69 419 ASP A O 1
ATOM 3134 N N . VAL A 1 420 ? 2.913 -16.204 -26.073 1.00 93.75 420 VAL A N 1
ATOM 3135 C CA . VAL A 1 420 ? 2.254 -17.190 -26.925 1.00 93.75 420 VAL A CA 1
ATOM 3136 C C . VAL A 1 420 ? 2.084 -16.620 -28.333 1.00 93.75 420 VAL A C 1
ATOM 3138 O O . VAL A 1 420 ? 1.432 -15.599 -28.558 1.00 93.75 420 VAL A O 1
ATOM 3141 N N . LEU A 1 421 ? 2.685 -17.302 -29.316 1.00 88.44 421 LEU A N 1
ATOM 3142 C CA . LEU A 1 421 ? 2.625 -16.931 -30.736 1.00 88.44 421 LEU A CA 1
ATOM 3143 C C . LEU A 1 421 ? 3.076 -15.476 -31.019 1.00 88.44 421 LEU A C 1
ATOM 3145 O O . LEU A 1 421 ? 2.729 -14.926 -32.062 1.00 88.44 421 LEU A O 1
ATOM 3149 N N . ARG A 1 422 ? 3.853 -14.863 -30.108 1.00 85.62 422 ARG A N 1
ATOM 3150 C CA . ARG A 1 422 ? 4.350 -13.469 -30.136 1.00 85.62 422 ARG A CA 1
ATOM 3151 C C . ARG A 1 422 ? 3.283 -12.358 -30.105 1.00 85.62 422 ARG A C 1
ATOM 3153 O O . ARG A 1 422 ? 3.650 -11.189 -30.001 1.00 85.62 422 ARG A O 1
ATOM 3160 N N . PHE A 1 423 ? 1.991 -12.686 -30.163 1.00 90.62 423 PHE A N 1
ATOM 3161 C CA . PHE A 1 423 ? 0.905 -11.697 -30.107 1.00 90.62 423 PHE A CA 1
ATOM 3162 C C . PHE A 1 423 ? 0.159 -11.680 -28.767 1.00 90.62 423 PHE A C 1
ATOM 3164 O O . PHE A 1 423 ? -0.485 -10.682 -28.462 1.00 90.62 423 PHE A O 1
ATOM 3171 N N . LEU A 1 424 ? 0.213 -12.767 -27.991 1.00 96.69 424 LEU A N 1
ATOM 3172 C CA . LEU A 1 424 ? -0.494 -12.906 -26.719 1.00 96.69 424 LEU A CA 1
ATOM 3173 C C . LEU A 1 424 ? 0.515 -13.146 -25.596 1.00 96.69 424 LEU A C 1
ATOM 3175 O O . LEU A 1 424 ? 1.096 -14.223 -25.520 1.00 96.69 424 LEU A O 1
ATOM 3179 N N . ALA A 1 425 ? 0.694 -12.168 -24.717 1.00 96.94 425 ALA A N 1
ATOM 3180 C CA . ALA A 1 425 ? 1.507 -12.302 -23.516 1.00 96.94 425 ALA A CA 1
ATOM 3181 C C . ALA A 1 425 ? 0.633 -12.806 -22.364 1.00 96.94 425 ALA A C 1
ATOM 3183 O O . ALA A 1 425 ? -0.372 -12.180 -22.029 1.00 96.94 425 ALA A O 1
ATOM 3184 N N . LEU A 1 426 ? 1.003 -13.928 -21.754 1.00 98.50 426 LEU A N 1
ATOM 3185 C CA . LEU A 1 426 ? 0.386 -14.440 -20.531 1.00 98.50 426 LEU A CA 1
ATOM 3186 C C . LEU A 1 426 ? 1.362 -14.278 -19.375 1.00 98.50 426 LEU A C 1
ATOM 3188 O O . LEU A 1 426 ? 2.536 -14.623 -19.512 1.00 98.50 426 LEU A O 1
ATOM 3192 N N . ARG A 1 427 ? 0.880 -13.770 -18.241 1.00 98.38 427 ARG A N 1
ATOM 3193 C CA . ARG A 1 427 ? 1.712 -13.481 -17.073 1.00 98.38 427 ARG A CA 1
ATOM 3194 C C . ARG A 1 427 ? 1.105 -14.041 -15.807 1.00 98.38 427 ARG A C 1
ATOM 3196 O O . ARG A 1 427 ? -0.115 -14.023 -15.639 1.00 98.38 427 ARG A O 1
ATOM 3203 N N . ALA A 1 428 ? 1.980 -14.509 -14.934 1.00 98.75 428 ALA A N 1
ATOM 3204 C CA . ALA A 1 428 ? 1.642 -14.877 -13.574 1.00 98.75 428 ALA A CA 1
ATOM 3205 C C . ALA A 1 428 ? 2.786 -14.483 -12.640 1.00 98.75 428 ALA A C 1
ATOM 3207 O O . ALA A 1 428 ? 3.951 -14.446 -13.049 1.00 98.75 428 ALA A O 1
ATOM 3208 N N . GLY A 1 429 ? 2.466 -14.231 -11.377 1.00 98.56 429 GLY A N 1
ATOM 3209 C CA . GLY A 1 429 ? 3.475 -13.884 -10.389 1.00 98.56 429 GLY A CA 1
ATOM 3210 C C . GLY A 1 429 ? 3.006 -14.038 -8.954 1.00 98.56 429 GLY A C 1
ATOM 3211 O O . GLY A 1 429 ? 1.836 -14.308 -8.683 1.00 98.56 429 GLY A O 1
ATOM 3212 N N . TYR A 1 430 ? 3.959 -13.869 -8.049 1.00 98.62 430 TYR A N 1
ATOM 3213 C CA . TYR A 1 430 ? 3.771 -13.877 -6.608 1.00 98.62 430 TYR A CA 1
ATOM 3214 C C . TYR A 1 430 ? 4.606 -12.759 -5.988 1.00 98.62 430 TYR A C 1
ATOM 3216 O O . TYR A 1 430 ? 5.755 -12.557 -6.390 1.00 98.62 430 TYR A O 1
ATOM 3224 N N . SER A 1 431 ? 4.054 -12.054 -5.007 1.00 97.88 431 SER A N 1
ATOM 3225 C CA . SER A 1 431 ? 4.806 -11.076 -4.219 1.00 97.88 431 SER A CA 1
ATOM 3226 C C . SER A 1 431 ? 4.450 -11.175 -2.750 1.00 97.88 431 SER A C 1
ATOM 3228 O O . SER A 1 431 ? 3.289 -11.366 -2.416 1.00 97.88 431 SER A O 1
ATOM 3230 N N . GLU A 1 432 ? 5.424 -10.968 -1.880 1.00 96.88 432 GLU A N 1
ATOM 3231 C CA . GLU A 1 432 ? 5.220 -11.004 -0.434 1.00 96.88 432 GLU A CA 1
ATOM 3232 C C . GLU A 1 432 ? 6.050 -9.910 0.223 1.00 96.88 432 GLU A C 1
ATOM 3234 O O . GLU A 1 432 ? 7.231 -9.739 -0.107 1.00 96.88 432 GLU A O 1
ATOM 3239 N N . ASN A 1 433 ? 5.417 -9.153 1.116 1.00 95.75 433 ASN A N 1
ATOM 3240 C CA . ASN A 1 433 ? 6.120 -8.209 1.964 1.00 95.75 433 ASN A CA 1
ATOM 3241 C C . ASN A 1 433 ? 6.838 -8.997 3.066 1.00 95.75 433 ASN A C 1
ATOM 3243 O O . ASN A 1 433 ? 6.236 -9.779 3.785 1.00 95.75 433 ASN A O 1
ATOM 3247 N N . LEU A 1 434 ? 8.150 -8.826 3.171 1.00 96.12 434 LEU A N 1
ATOM 3248 C CA . LEU A 1 434 ? 8.986 -9.490 4.168 1.00 96.12 434 LEU A CA 1
ATOM 3249 C C . LEU A 1 434 ? 9.106 -8.677 5.460 1.00 96.12 434 LEU A C 1
ATOM 3251 O O . LEU A 1 434 ? 9.652 -9.190 6.437 1.00 96.12 434 LEU A O 1
ATOM 3255 N N . ALA A 1 435 ? 8.697 -7.404 5.436 1.00 93.19 435 ALA A N 1
ATOM 3256 C CA . ALA A 1 435 ? 8.728 -6.527 6.603 1.00 93.19 435 ALA A CA 1
ATOM 3257 C C . ALA A 1 435 ? 7.477 -6.688 7.476 1.00 93.19 435 ALA A C 1
ATOM 3259 O O . ALA A 1 435 ? 7.580 -6.597 8.694 1.00 93.19 435 ALA A O 1
ATOM 3260 N N . GLU A 1 436 ? 6.330 -6.966 6.856 1.00 92.75 436 GLU A N 1
ATOM 3261 C CA . GLU A 1 436 ? 5.022 -7.057 7.506 1.00 92.75 436 GLU A CA 1
ATOM 3262 C C . GLU A 1 436 ? 4.250 -8.258 6.960 1.00 92.75 436 GLU A C 1
ATOM 3264 O O . GLU A 1 436 ? 4.402 -8.610 5.791 1.00 92.75 436 GLU A O 1
ATOM 3269 N N . SER A 1 437 ? 3.421 -8.880 7.799 1.00 92.81 437 SER A N 1
ATOM 3270 C CA . SER A 1 437 ? 2.708 -10.119 7.461 1.00 92.81 437 SER A CA 1
ATOM 3271 C C . SER A 1 437 ? 1.185 -10.004 7.501 1.00 92.81 437 SER A C 1
ATOM 3273 O O . SER A 1 437 ? 0.525 -11.009 7.300 1.00 92.81 437 SER A O 1
ATOM 3275 N N . ASP A 1 438 ? 0.618 -8.835 7.799 1.00 90.62 438 ASP A N 1
ATOM 3276 C CA . ASP A 1 438 ? -0.832 -8.652 7.974 1.00 90.62 438 ASP A CA 1
ATOM 3277 C C . ASP A 1 438 ? -1.632 -8.739 6.665 1.00 90.62 438 ASP A C 1
ATOM 3279 O O . ASP A 1 438 ? -2.821 -9.023 6.716 1.00 90.62 438 ASP A O 1
ATOM 3283 N N . ILE A 1 439 ? -1.026 -8.465 5.508 1.00 92.62 439 ILE A N 1
ATOM 3284 C CA . ILE A 1 439 ? -1.672 -8.624 4.191 1.00 92.62 439 ILE A CA 1
ATOM 3285 C C . ILE A 1 439 ? -1.419 -10.020 3.593 1.00 92.62 439 ILE A C 1
ATOM 3287 O O . ILE A 1 439 ? -2.190 -10.507 2.760 1.00 92.62 439 ILE A O 1
ATOM 3291 N N . GLY A 1 440 ? -0.320 -10.661 3.995 1.00 93.94 440 GLY A N 1
ATOM 3292 C CA . GLY A 1 440 ? 0.145 -11.925 3.438 1.00 93.94 440 GLY A CA 1
ATOM 3293 C C . GLY A 1 440 ? 0.680 -11.828 2.002 1.00 93.94 440 GLY A C 1
ATOM 3294 O O . GLY A 1 440 ? 1.009 -10.764 1.474 1.00 93.94 440 GLY A O 1
ATOM 3295 N N . GLY A 1 441 ? 0.817 -12.988 1.357 1.00 96.81 441 GLY A N 1
ATOM 3296 C CA . GLY A 1 441 ? 1.291 -13.094 -0.024 1.00 96.81 441 GLY A CA 1
ATOM 3297 C C . GLY A 1 441 ? 0.220 -12.730 -1.053 1.00 96.81 441 GLY A C 1
ATOM 3298 O O . GLY A 1 441 ? -0.949 -13.073 -0.891 1.00 96.81 441 GLY A O 1
ATOM 3299 N N . LEU A 1 442 ? 0.619 -12.102 -2.158 1.00 98.06 442 LEU A N 1
ATOM 3300 C CA . LEU A 1 442 ? -0.252 -11.760 -3.282 1.00 98.06 442 LEU A CA 1
ATOM 3301 C C . LEU A 1 442 ? -0.003 -12.688 -4.467 1.00 98.06 442 LEU A C 1
ATOM 3303 O O . LEU A 1 442 ? 1.142 -12.925 -4.863 1.00 98.06 442 LEU A O 1
ATOM 3307 N N . ILE A 1 443 ? -1.086 -13.121 -5.106 1.00 98.38 443 ILE A N 1
ATOM 3308 C CA . ILE A 1 443 ? -1.058 -13.777 -6.414 1.00 98.38 443 ILE A CA 1
ATOM 3309 C C . ILE A 1 443 ? -1.387 -12.776 -7.515 1.00 98.38 443 ILE A C 1
ATOM 3311 O O . ILE A 1 443 ? -2.261 -11.925 -7.362 1.00 98.38 443 ILE A O 1
ATOM 3315 N N . HIS A 1 444 ? -0.693 -12.898 -8.643 1.00 98.56 444 HIS A N 1
ATOM 3316 C CA . HIS A 1 444 ? -0.785 -11.960 -9.757 1.00 98.56 444 HIS A CA 1
ATOM 3317 C C . HIS A 1 444 ? -1.094 -12.687 -11.056 1.00 98.56 444 HIS A C 1
ATOM 3319 O O . HIS A 1 444 ? -0.581 -13.781 -11.307 1.00 98.56 444 HIS A O 1
ATOM 3325 N N . ALA A 1 445 ? -1.890 -12.048 -11.907 1.00 98.69 445 ALA A N 1
ATOM 3326 C CA . ALA A 1 445 ? -2.175 -12.519 -13.252 1.00 98.69 445 ALA A CA 1
ATOM 3327 C C . ALA A 1 445 ? -2.256 -11.342 -14.224 1.00 98.69 445 ALA A C 1
ATOM 3329 O O . ALA A 1 445 ? -2.757 -10.267 -13.892 1.00 98.69 445 ALA A O 1
ATOM 3330 N N . GLY A 1 446 ? -1.787 -11.549 -15.452 1.00 98.38 446 GLY A N 1
ATOM 3331 C CA . GLY A 1 446 ? -1.854 -10.525 -16.485 1.00 98.38 446 GLY A CA 1
ATOM 3332 C C . GLY A 1 446 ? -1.954 -11.093 -17.889 1.00 98.38 446 GLY A C 1
ATOM 3333 O O . GLY A 1 446 ? -1.500 -12.201 -18.177 1.00 98.38 446 GLY A O 1
ATOM 3334 N N . VAL A 1 447 ? -2.538 -10.297 -18.775 1.00 98.44 447 VAL A N 1
ATOM 3335 C CA . VAL A 1 447 ? -2.650 -10.578 -20.202 1.00 98.44 447 VAL A CA 1
ATOM 3336 C C . VAL A 1 447 ? -2.238 -9.349 -21.002 1.00 98.44 447 VAL A C 1
ATOM 3338 O O . VAL A 1 447 ? -2.602 -8.225 -20.665 1.00 98.44 447 VAL A O 1
ATOM 3341 N N . GLY A 1 448 ? -1.477 -9.572 -22.067 1.00 97.44 448 GLY A N 1
ATOM 3342 C CA . GLY A 1 448 ? -1.072 -8.551 -23.023 1.00 97.44 448 GLY A CA 1
ATOM 3343 C C . GLY A 1 448 ? -1.411 -8.967 -24.446 1.00 97.44 448 GLY A C 1
ATOM 3344 O O . GLY A 1 448 ? -1.244 -10.128 -24.816 1.00 97.44 448 GLY A O 1
ATOM 3345 N N . ILE A 1 449 ? -1.875 -8.025 -25.261 1.00 96.44 449 ILE A N 1
ATOM 3346 C CA . ILE A 1 449 ? -2.126 -8.232 -26.688 1.00 96.44 449 ILE A CA 1
ATOM 3347 C C . ILE A 1 449 ? -1.206 -7.304 -27.475 1.00 96.44 449 ILE A C 1
ATOM 3349 O O . ILE A 1 449 ? -1.365 -6.084 -27.434 1.00 96.44 449 ILE A O 1
ATOM 3353 N N . ASN A 1 450 ? -0.270 -7.892 -28.221 1.00 91.06 450 ASN A N 1
ATOM 3354 C CA . ASN A 1 450 ? 0.656 -7.184 -29.098 1.00 91.06 450 ASN A CA 1
ATOM 3355 C C . ASN A 1 450 ? 0.057 -7.114 -30.512 1.00 91.06 450 ASN A C 1
ATOM 3357 O O . ASN A 1 450 ? 0.061 -8.091 -31.266 1.00 91.06 450 ASN A O 1
ATOM 3361 N N . LEU A 1 451 ? -0.467 -5.949 -30.880 1.00 89.12 451 LEU A N 1
ATOM 3362 C CA . LEU A 1 451 ? -0.868 -5.613 -32.245 1.00 89.12 451 LEU A CA 1
ATOM 3363 C C . LEU A 1 451 ? 0.308 -4.941 -32.972 1.00 89.12 451 LEU A C 1
ATOM 3365 O O . LEU A 1 451 ? 1.276 -4.514 -32.354 1.00 89.12 451 LEU A O 1
ATOM 3369 N N . TRP A 1 452 ? 0.220 -4.801 -34.297 1.00 81.81 452 TRP A N 1
ATOM 3370 C CA . TRP A 1 452 ? 1.320 -4.281 -35.130 1.00 81.81 452 TRP A CA 1
ATOM 3371 C C . TRP A 1 452 ? 1.900 -2.920 -34.683 1.00 81.81 452 TRP A C 1
ATOM 3373 O O . TRP A 1 452 ? 3.086 -2.682 -34.884 1.00 81.81 452 TRP A O 1
ATOM 3383 N N . LEU A 1 453 ? 1.088 -2.041 -34.086 1.00 85.25 453 LEU A N 1
ATOM 3384 C CA . LEU A 1 453 ? 1.505 -0.698 -33.651 1.00 85.25 453 LEU A CA 1
ATOM 3385 C C . LEU A 1 453 ? 1.288 -0.450 -32.150 1.00 85.25 453 LEU A C 1
ATOM 3387 O O . LEU A 1 453 ? 1.743 0.557 -31.618 1.00 85.25 453 LEU A O 1
ATOM 3391 N N . LEU A 1 454 ? 0.541 -1.327 -31.485 1.00 93.19 454 LEU A N 1
ATOM 3392 C CA . LEU A 1 454 ? -0.059 -1.047 -30.191 1.00 93.19 454 LEU A CA 1
ATOM 3393 C C . LEU A 1 454 ? -0.036 -2.302 -29.327 1.00 93.19 454 LEU A C 1
ATOM 3395 O O . LEU A 1 454 ? -0.412 -3.378 -29.787 1.00 93.19 454 LEU A O 1
ATOM 3399 N N . ARG A 1 455 ? 0.332 -2.141 -28.066 1.00 94.12 455 ARG A N 1
ATOM 3400 C CA . ARG A 1 455 ? 0.198 -3.129 -27.010 1.00 94.12 455 ARG A CA 1
ATOM 3401 C C . ARG A 1 455 ? -0.883 -2.676 -26.041 1.00 94.12 455 ARG A C 1
ATOM 3403 O O . ARG A 1 455 ? -0.933 -1.503 -25.671 1.00 94.12 455 ARG A O 1
ATOM 3410 N N . ILE A 1 456 ? -1.747 -3.608 -25.667 1.00 96.88 456 ILE A N 1
ATOM 3411 C CA . ILE A 1 456 ? -2.744 -3.415 -24.617 1.00 96.88 456 ILE A CA 1
ATOM 3412 C C . ILE A 1 456 ? -2.463 -4.450 -23.542 1.00 96.88 456 ILE A C 1
ATOM 3414 O O . ILE A 1 456 ? -2.442 -5.641 -23.854 1.00 96.88 456 ILE A O 1
ATOM 3418 N N . ASP A 1 457 ? -2.293 -4.013 -22.301 1.00 97.44 457 ASP A N 1
ATOM 3419 C CA . ASP A 1 457 ? -2.084 -4.899 -21.160 1.00 97.44 457 ASP A CA 1
ATOM 3420 C C . ASP A 1 457 ? -3.153 -4.663 -20.091 1.00 97.44 457 ASP A C 1
ATOM 3422 O O . ASP A 1 457 ? -3.540 -3.529 -19.806 1.00 97.44 457 ASP A O 1
ATOM 3426 N N . LEU A 1 458 ? -3.615 -5.760 -19.496 1.00 98.31 458 LEU A N 1
ATOM 3427 C CA . LEU A 1 458 ? -4.485 -5.785 -18.328 1.00 98.31 458 LEU A CA 1
ATOM 3428 C C . LEU A 1 458 ? -3.887 -6.758 -17.316 1.00 98.31 458 LEU A C 1
ATOM 3430 O O . LEU A 1 458 ? -3.525 -7.882 -17.670 1.00 98.31 458 LEU A O 1
ATOM 3434 N N . ALA A 1 459 ? -3.805 -6.349 -16.060 1.00 98.38 459 ALA A N 1
ATOM 3435 C CA . ALA A 1 459 ? -3.337 -7.210 -14.986 1.00 98.38 459 ALA A CA 1
ATOM 3436 C C . ALA A 1 459 ? -4.089 -6.937 -13.691 1.00 98.38 459 ALA A C 1
ATOM 3438 O O . ALA A 1 459 ? -4.694 -5.879 -13.520 1.00 98.38 459 ALA A O 1
ATOM 3439 N N . GLY A 1 460 ? -4.029 -7.897 -12.780 1.00 97.81 460 GLY A N 1
ATOM 3440 C CA . GLY A 1 460 ? -4.551 -7.755 -11.436 1.00 97.81 460 GLY A CA 1
ATOM 3441 C C . GLY A 1 460 ? -3.790 -8.618 -10.444 1.00 97.81 460 GLY A C 1
ATOM 3442 O O . GLY A 1 460 ? -3.074 -9.549 -10.826 1.00 97.81 460 GLY A O 1
ATOM 3443 N N . ALA A 1 461 ? -3.963 -8.286 -9.173 1.00 97.75 461 ALA A N 1
ATOM 3444 C CA . ALA A 1 461 ? -3.403 -9.024 -8.057 1.00 97.75 461 ALA A CA 1
ATOM 3445 C C . ALA A 1 461 ? -4.410 -9.099 -6.915 1.00 97.75 461 ALA A C 1
ATOM 3447 O O . ALA A 1 461 ? -5.251 -8.209 -6.776 1.00 97.75 461 ALA A O 1
ATOM 3448 N N . MET A 1 462 ? -4.311 -10.141 -6.099 1.00 97.00 462 MET A N 1
ATOM 3449 C CA . MET A 1 462 ? -5.094 -10.264 -4.874 1.00 97.00 462 MET A CA 1
ATOM 3450 C C . MET A 1 462 ? -4.285 -10.945 -3.775 1.00 97.00 462 MET A C 1
ATOM 3452 O O . MET A 1 462 ? -3.490 -11.844 -4.066 1.00 97.00 462 MET A O 1
ATOM 3456 N N . ALA A 1 463 ? -4.496 -10.520 -2.532 1.00 96.69 463 ALA A N 1
ATOM 3457 C CA . ALA A 1 463 ? -3.966 -11.200 -1.359 1.00 96.69 463 ALA A CA 1
ATOM 3458 C C . ALA A 1 463 ? -4.541 -12.618 -1.247 1.00 96.69 463 ALA A C 1
ATOM 3460 O O . ALA A 1 463 ? -5.692 -12.877 -1.606 1.00 96.69 463 ALA A O 1
ATOM 3461 N N . LEU A 1 464 ? -3.713 -13.533 -0.749 1.00 95.88 464 LEU A N 1
ATOM 3462 C CA . LEU A 1 464 ? -4.125 -14.876 -0.347 1.00 95.88 464 LEU A CA 1
ATOM 3463 C C . LEU A 1 464 ? -4.868 -14.863 0.988 1.00 95.88 464 LEU A C 1
ATOM 3465 O O . LEU A 1 464 ? -5.696 -15.740 1.224 1.00 95.88 464 LEU A O 1
ATOM 3469 N N . GLU A 1 465 ? -4.557 -13.894 1.846 1.00 95.00 465 GLU A N 1
ATOM 3470 C CA . GLU A 1 465 ? -5.265 -13.683 3.100 1.00 95.00 465 GLU A CA 1
ATOM 3471 C C . GLU A 1 465 ? -6.531 -12.863 2.866 1.00 95.00 465 GLU A C 1
ATOM 3473 O O . GLU A 1 465 ? -6.571 -11.927 2.057 1.00 95.00 465 GLU A O 1
ATOM 3478 N N . THR A 1 466 ? -7.578 -13.238 3.589 1.00 92.56 466 THR A N 1
ATOM 3479 C CA . THR A 1 466 ? -8.888 -12.598 3.552 1.00 92.56 466 THR A CA 1
ATOM 3480 C C . THR A 1 466 ? -9.201 -11.958 4.900 1.00 92.56 466 THR A C 1
ATOM 3482 O O . THR A 1 466 ? -8.516 -12.172 5.903 1.00 92.56 466 THR A O 1
ATOM 3485 N N . THR A 1 467 ? -10.217 -11.112 4.903 1.00 88.06 467 THR A N 1
ATOM 3486 C CA . THR A 1 467 ? -10.856 -10.575 6.101 1.00 88.06 467 THR A CA 1
ATOM 3487 C C . THR A 1 467 ? -12.361 -10.569 5.865 1.00 88.06 467 THR A C 1
ATOM 3489 O O . THR A 1 467 ? -12.813 -10.545 4.715 1.00 88.06 467 THR A O 1
ATOM 3492 N N . GLU A 1 468 ? -13.140 -10.651 6.936 1.00 84.12 468 GLU A N 1
ATOM 3493 C CA . GLU A 1 468 ? -14.592 -10.588 6.841 1.00 84.12 468 GLU A CA 1
ATOM 3494 C C . GLU A 1 468 ? -15.033 -9.130 6.704 1.00 84.12 468 GLU A C 1
ATOM 3496 O O . GLU A 1 468 ? -14.622 -8.255 7.470 1.00 84.12 468 GLU A O 1
ATOM 3501 N N . TYR A 1 469 ? -15.872 -8.853 5.714 1.00 77.12 469 TYR A N 1
ATOM 3502 C CA . TYR A 1 469 ? -16.427 -7.536 5.456 1.00 77.12 469 TYR A CA 1
ATOM 3503 C C . TYR A 1 469 ? -17.879 -7.660 4.989 1.00 77.12 469 TYR A C 1
ATOM 3505 O O . TYR A 1 469 ? -18.146 -8.315 3.987 1.00 77.12 469 TYR A O 1
ATOM 3513 N N . ASP A 1 470 ? -18.814 -7.037 5.716 1.00 73.88 470 ASP A N 1
ATOM 3514 C CA . ASP A 1 470 ? -20.261 -7.093 5.422 1.00 73.88 470 ASP A CA 1
ATOM 3515 C C . ASP A 1 470 ? -20.804 -8.536 5.262 1.00 73.88 470 ASP A C 1
ATOM 3517 O O . ASP A 1 470 ? -21.637 -8.835 4.408 1.00 73.88 470 ASP A O 1
ATOM 3521 N N . GLY A 1 471 ? -20.280 -9.467 6.070 1.00 73.94 471 GLY A N 1
ATOM 3522 C CA . GLY A 1 471 ? -20.644 -10.890 6.047 1.00 73.94 471 GLY A CA 1
ATOM 3523 C C . GLY A 1 471 ? -20.055 -11.706 4.886 1.00 73.94 471 GLY A C 1
ATOM 3524 O O . GLY A 1 471 ? -20.341 -12.901 4.786 1.00 73.94 471 GLY A O 1
ATOM 3525 N N . ASP A 1 472 ? -19.230 -11.095 4.031 1.00 81.38 472 ASP A N 1
ATOM 3526 C CA . ASP A 1 472 ? -18.505 -11.754 2.946 1.00 81.38 472 ASP A CA 1
ATOM 3527 C C . ASP A 1 472 ? -16.989 -11.788 3.234 1.00 81.38 472 ASP A C 1
ATOM 3529 O O . ASP A 1 472 ? -16.407 -10.845 3.769 1.00 81.38 472 ASP A O 1
ATOM 3533 N N . GLU A 1 473 ? -16.306 -12.866 2.835 1.00 89.44 473 GLU A N 1
ATOM 3534 C CA . GLU A 1 473 ? -14.837 -12.906 2.853 1.00 89.44 473 GLU A CA 1
ATOM 3535 C C . GLU A 1 473 ? -14.274 -12.132 1.653 1.00 89.44 473 GLU A C 1
ATOM 3537 O O . GLU A 1 473 ? -14.467 -12.516 0.493 1.00 89.44 473 GLU A O 1
ATOM 3542 N N . VAL A 1 474 ? -13.526 -11.063 1.927 1.00 88.50 474 VAL A N 1
ATOM 3543 C CA . VAL A 1 474 ? -12.848 -10.244 0.913 1.00 88.50 474 VAL A CA 1
ATOM 3544 C C . VAL A 1 474 ? -11.329 -10.376 1.042 1.00 88.50 474 VAL A C 1
ATOM 3546 O O . VAL A 1 474 ? -10.820 -10.550 2.150 1.00 88.50 474 VAL A O 1
ATOM 3549 N N . PRO A 1 475 ? -10.559 -10.313 -0.061 1.00 92.50 475 PRO A N 1
ATOM 3550 C CA . PRO A 1 475 ? -9.103 -10.325 0.031 1.00 92.50 475 PRO A CA 1
ATOM 3551 C C . PRO A 1 475 ? -8.605 -9.067 0.750 1.00 92.50 475 PRO A C 1
ATOM 3553 O O . PRO A 1 475 ? -9.103 -7.969 0.496 1.00 92.50 475 PRO A O 1
ATOM 3556 N N . ARG A 1 476 ? -7.578 -9.213 1.596 1.00 92.62 476 ARG A N 1
ATOM 3557 C CA . ARG A 1 476 ? -6.965 -8.084 2.319 1.00 92.62 476 ARG A CA 1
ATOM 3558 C C . ARG A 1 476 ? -6.340 -7.049 1.391 1.00 92.62 476 ARG A C 1
ATOM 3560 O O . ARG A 1 476 ? -6.222 -5.889 1.764 1.00 92.62 476 ARG A O 1
ATOM 3567 N N . GLU A 1 477 ? -5.980 -7.449 0.175 1.00 93.88 477 GLU A N 1
ATOM 3568 C CA . GLU A 1 477 ? -5.505 -6.561 -0.876 1.00 93.88 477 GLU A CA 1
ATOM 3569 C C . GLU A 1 477 ? -6.053 -6.966 -2.241 1.00 93.88 477 GLU A C 1
ATOM 3571 O O . GLU A 1 477 ? -6.094 -8.150 -2.583 1.00 93.88 477 GLU A O 1
ATOM 3576 N N . ALA A 1 478 ? -6.406 -5.978 -3.059 1.00 94.56 478 ALA A N 1
ATOM 3577 C CA . ALA A 1 478 ? -6.724 -6.174 -4.466 1.00 94.56 478 ALA A CA 1
ATOM 3578 C C . ALA A 1 478 ? -6.121 -5.058 -5.319 1.00 94.56 478 ALA A C 1
ATOM 3580 O O . ALA A 1 478 ? -6.144 -3.888 -4.937 1.00 94.56 478 ALA A O 1
ATOM 3581 N N . ARG A 1 479 ? -5.610 -5.416 -6.502 1.00 95.06 479 ARG A N 1
ATOM 3582 C CA . ARG A 1 479 ? -5.041 -4.479 -7.477 1.00 95.06 479 ARG A CA 1
ATOM 3583 C C . ARG A 1 479 ? -5.523 -4.763 -8.888 1.00 95.06 479 ARG A C 1
ATOM 3585 O O . ARG A 1 479 ? -5.736 -5.914 -9.267 1.00 95.06 479 ARG A O 1
ATOM 3592 N N . VAL A 1 480 ? -5.604 -3.711 -9.694 1.00 96.56 480 VAL A N 1
ATOM 3593 C CA . VAL A 1 480 ? -5.874 -3.785 -11.133 1.00 96.56 480 VAL A CA 1
ATOM 3594 C C . VAL A 1 480 ? -5.040 -2.748 -11.872 1.00 96.56 480 VAL A C 1
ATOM 3596 O O . VAL A 1 480 ? -4.837 -1.643 -11.377 1.00 96.56 480 VAL A O 1
ATOM 3599 N N . GLY A 1 481 ? -4.564 -3.087 -13.065 1.00 96.06 481 GLY A N 1
ATOM 3600 C CA . GLY A 1 481 ? -3.804 -2.172 -13.905 1.00 96.06 481 GLY A CA 1
ATOM 3601 C C . GLY A 1 481 ? -4.127 -2.329 -15.382 1.00 96.06 481 GLY A C 1
ATOM 3602 O O . GLY A 1 481 ? -4.342 -3.440 -15.865 1.00 96.06 481 GLY A O 1
ATOM 3603 N N . PHE A 1 482 ? -4.112 -1.208 -16.098 1.00 97.31 482 PHE A N 1
ATOM 3604 C CA . PHE A 1 482 ? -4.297 -1.118 -17.542 1.00 97.31 482 PHE A CA 1
ATOM 3605 C C . PHE A 1 482 ? -3.180 -0.294 -18.191 1.00 97.31 482 PHE A C 1
ATOM 3607 O O . PHE A 1 482 ? -2.728 0.701 -17.628 1.00 97.31 482 PHE A O 1
ATOM 3614 N N . GLN A 1 483 ? -2.741 -0.698 -19.384 1.00 96.50 483 GLN A N 1
ATOM 3615 C CA . GLN A 1 483 ? -1.713 0.004 -20.149 1.00 96.50 483 GLN A CA 1
ATOM 3616 C C . GLN A 1 483 ? -2.023 -0.035 -21.632 1.00 96.50 483 GLN A C 1
ATOM 3618 O O . GLN A 1 483 ? -2.521 -1.019 -22.184 1.00 96.50 483 GLN A O 1
ATOM 3623 N N . LEU A 1 484 ? -1.660 1.072 -22.264 1.00 96.56 484 LEU A N 1
ATOM 3624 C CA . LEU A 1 484 ? -1.622 1.262 -23.692 1.00 96.56 484 LEU A CA 1
ATOM 3625 C C . LEU A 1 484 ? -0.209 1.703 -24.066 1.00 96.56 484 LEU A C 1
ATOM 3627 O O . LEU A 1 484 ? 0.237 2.767 -23.642 1.00 96.56 484 LEU A O 1
ATOM 3631 N N . ALA A 1 485 ? 0.485 0.920 -24.881 1.00 94.62 485 ALA A N 1
ATOM 3632 C CA . ALA A 1 485 ? 1.835 1.254 -25.313 1.00 94.62 485 ALA A CA 1
ATOM 3633 C C . ALA A 1 485 ? 1.992 1.131 -26.825 1.00 94.62 485 ALA A C 1
ATOM 3635 O O . ALA A 1 485 ? 1.333 0.334 -27.486 1.00 94.62 485 ALA A O 1
ATOM 3636 N N . ALA A 1 486 ? 2.889 1.926 -27.378 1.00 92.88 486 ALA A N 1
ATOM 3637 C CA . ALA A 1 486 ? 3.378 1.815 -28.736 1.00 92.88 486 ALA A CA 1
ATOM 3638 C C . ALA A 1 486 ? 4.902 1.847 -28.645 1.00 92.88 486 ALA A C 1
ATOM 3640 O O . ALA A 1 486 ? 5.465 2.862 -28.249 1.00 92.88 486 ALA A O 1
ATOM 3641 N N . ASP A 1 487 ? 5.563 0.734 -28.947 1.00 83.81 487 ASP A N 1
ATOM 3642 C CA . ASP A 1 487 ? 6.997 0.563 -28.703 1.00 83.81 487 ASP A CA 1
ATOM 3643 C C . ASP A 1 487 ? 7.650 -0.087 -29.928 1.00 83.81 487 ASP A C 1
ATOM 3645 O O . ASP A 1 487 ? 7.334 -1.229 -30.270 1.00 83.81 487 ASP A O 1
ATOM 3649 N N . PHE A 1 488 ? 8.493 0.672 -30.636 1.00 71.31 488 PHE A N 1
ATOM 3650 C CA . PHE A 1 488 ? 9.075 0.294 -31.928 1.00 71.31 488 PHE A CA 1
ATOM 3651 C C . PHE A 1 488 ? 10.515 0.755 -32.130 1.00 71.31 488 PHE A C 1
ATOM 3653 O O . PHE A 1 488 ? 11.003 1.669 -31.426 1.00 71.31 488 PHE A O 1
#

Nearest PDB structures (foldseek):
  5mzs-assembly1_A  TM=2.725E-01  e=2.454E-05  Pseudomonas aeruginosa PAO1
  5out-assembly1_A  TM=2.494E-01  e=1.889E-05  Pseudomonas aeruginosa PAO1
  8xua-assembly2_D  TM=4.334E-01  e=5.972E-03  Vibrio harveyi
  6r1f-assembly1_A  TM=2.276E-01  e=1.062E-04  Pseudomonas aeruginosa PAO1
  9e9r-assembly1_A  TM=1.684E-01  e=8.172E-01  Homo sapiens

Foldseek 3Di:
DCLVVVLCCQVVPDPDWFFDDPDLPDQVCQLFQSFDQFPPLDQCCQVRFLQSLQLALPDAPPVCPDPVFLQDLPLQPNNVWQKKKKKKKKKKKFFFFQLQVLSVLVVVCVVVCLLVCQLAPNQQELVNLLSVLSNQLSLLVLCPLRGKMKMWMKIKIKMDGRQKIWIKMKITMKIKGWHDFQLQASNRHDDAFPLVSLVNYDDPADAFLDDPVLLVLCVVLVNVSVNSVRRSCVVSVPHNVSSVSSSVSSSSNRNHDHHLQPTQTWMKMKGKMKIWTWIKGKHDPHSFKIKIKIKIWIKMKIFIAIAGSSDPCRVVSVVCRSVQIDIDIDIWMKMKMWGTGSFKIKIKIKTRPVFDKAAFGDDDNDTDHIDTWDIWMKIKMWGHSGSFKIKIWMWTPDWTATSSNVDIFTKTKIKMWGCDVVFKIWIKIKMAGPRDDRLHIKIKTKIWGDDPFKIKIKMKIFGPDWHAHPNDTDRSMIMIMIMIMGTD